Protein AF-A0A1J5K453-F1 (afdb_monomer_lite)

Radius of gyration: 30.66 Å; chains: 1; bounding box: 94×54×112 Å

Foldseek 3Di:
DDDDDDDDDVPVVVVVLVVLVVCLLVVLLVLAQPLLNVLLVVQQAEEEEEAPDPPDDLADDQPVPDPPDDQWDADSSYIYGYNNCSVVSSVDDVPFQADQAAQGTSSLVNSLRSQLNSLVSSQPDPPVCPGPLLPLLLCLLQCHPLADPDQDHLDPFCQQPSDPQLNVGSSSVRSSLSSCLRRPLCSCQQQVLVNVVCCVVSVDHPNVPDDHQFQQKFWAQDPVGIDIDGLPLLQQVFKWWKWWAAFPDLLSNQIFTKIKGQGHPDSPDDSLNSLQPQFRIKIWFWDFDDPDPDDPSVCQQVQVTFTDIHIYGPVRVCCVRQQQGLTKMAIWTFPADSQLSVQLSLSVLLSSQSVQDDDDGGGGHGLVSSLSSSCSSVVDPVSSHDDDRGSNSSVVVCVVVVRTDCVCCPPVVVCCVSVRMGGHPQVVLQVLVVVLCVQQVVADDDPGLVVLLPDQLVVVVVRLCQDLDPVNHDDDLSSLVSVLSSLVSSLVNLVVLLVVLLVPVVLQVVLDPVLVVLVSLLVRLVSCLRNVDDVDQRHRGRDRPVRHDPPSVVSNVVSVVSSVVSSVVSSVSSCVVPVVSVVSSVSSVVSSVSSVVSSVVRD

pLDDT: mean 82.73, std 16.22, range [30.47, 98.5]

Secondary structure (DSSP, 8-state):
--------STTHHHHHHHHHHHHHHHHHHHTS-HHHHHHHHHTT-EEEEE-S-TTS-SSPP-TTT--S---EEEETTEEEEETTHHHHHHH-GGGS-B-SSTTSBHHHHHHHHHHHHHHHHHH--SSGGGSGGG-HHHHHHTTB-SSSS---B-----TT-S-GGGGT-HHHHHHHHHHHHHH-TTHHHHSHHHHHHHHHHHT--TTTT----B--EEEEEETTEEEEEE--TTTEEEEEEEEEPP-SSTTTTT-EEEEEEEE-SSTT--HHHHHH-TTS-EEEEEEEP--SSS--HHHHHTT-SBEEEEEEEHHHHHIIIIIIS---EEEEE----HHHHHHHHHHHHHHHHHTTT-----BS-HHHHHHHHHHHHH--TTTTS-----HHHHHHHHHHTTSS-SGGGSSHHHHHHTTSEE--HHHHHHHHHHHHHHH-TTS---SSHHHHTTS-HHHHHHHHHHHH-TTT----HHHHHHHHHHHHHHHHHHHHHHHHHHT-HHHHHTT-HHHHHHHHHHHHHHHHHHH---SS--SSSSPBGGGS-S-HHHHHHHHHHHHHHHHHHHHHHHHHHTHHHHHHHHHHHHHHHHHHHHHHH--

Structure (mmCIF, N/CA/C/O backbone):
data_AF-A0A1J5K453-F1
#
_entry.id   AF-A0A1J5K453-F1
#
loop_
_atom_site.group_PDB
_atom_site.id
_atom_site.type_symbol
_atom_site.label_atom_id
_atom_site.label_alt_id
_atom_site.label_comp_id
_atom_site.label_asym_id
_atom_site.label_entity_id
_atom_site.label_seq_id
_atom_site.pdbx_PDB_ins_code
_atom_site.Cartn_x
_atom_site.Cartn_y
_atom_site.Cartn_z
_atom_site.occupancy
_atom_site.B_iso_or_equiv
_atom_site.auth_seq_id
_atom_site.auth_comp_id
_atom_site.auth_asym_id
_atom_site.auth_atom_id
_atom_site.pdbx_PDB_model_num
ATOM 1 N N . MET A 1 1 ? 61.084 14.174 -61.773 1.00 33.78 1 MET A N 1
ATOM 2 C CA . MET A 1 1 ? 60.311 15.015 -60.833 1.00 33.78 1 MET A CA 1
ATOM 3 C C . MET A 1 1 ? 58.943 14.358 -60.674 1.00 33.78 1 MET A C 1
ATOM 5 O O . MET A 1 1 ? 58.100 14.502 -61.547 1.00 33.78 1 MET A O 1
ATOM 9 N N . ASN A 1 2 ? 58.796 13.486 -59.670 1.00 30.47 2 ASN A N 1
ATOM 10 C CA . ASN A 1 2 ? 57.654 12.574 -59.535 1.00 30.47 2 ASN A CA 1
ATOM 11 C C . ASN A 1 2 ? 56.531 13.209 -58.710 1.00 30.47 2 ASN A C 1
ATOM 13 O O . ASN A 1 2 ? 56.716 13.519 -57.537 1.00 30.47 2 ASN A O 1
ATOM 17 N N . ILE A 1 3 ? 55.358 13.337 -59.328 1.00 37.22 3 ILE A N 1
ATOM 18 C CA . ILE A 1 3 ? 54.077 13.615 -58.677 1.00 37.22 3 ILE A CA 1
ATOM 19 C C . ILE A 1 3 ? 53.292 12.301 -58.653 1.00 37.22 3 ILE A C 1
ATOM 21 O O . ILE A 1 3 ? 53.058 11.738 -59.720 1.00 37.22 3 ILE A O 1
ATOM 25 N N . LYS A 1 4 ? 52.876 11.863 -57.454 1.00 35.84 4 LYS A N 1
ATOM 26 C CA . LYS A 1 4 ? 51.620 11.148 -57.108 1.00 35.84 4 LYS A CA 1
ATOM 27 C C . LYS A 1 4 ? 51.844 10.208 -55.919 1.00 35.84 4 LYS A C 1
ATOM 29 O O . LYS A 1 4 ? 52.458 9.168 -56.101 1.00 35.84 4 LYS A O 1
ATOM 34 N N . LEU A 1 5 ? 51.269 10.540 -54.757 1.00 30.89 5 LEU A N 1
ATOM 35 C CA . LEU A 1 5 ? 50.383 9.656 -53.975 1.00 30.89 5 LEU A CA 1
ATOM 36 C C . LEU A 1 5 ? 49.909 10.380 -52.697 1.00 30.89 5 LEU A C 1
ATOM 38 O O . LEU A 1 5 ? 50.551 10.315 -51.657 1.00 30.89 5 LEU A O 1
ATOM 42 N N . ILE A 1 6 ? 48.765 11.062 -52.756 1.00 40.41 6 ILE A N 1
ATOM 43 C CA . ILE A 1 6 ? 47.955 11.360 -51.564 1.00 40.41 6 ILE A CA 1
ATOM 44 C C . ILE A 1 6 ? 46.503 11.164 -51.982 1.00 40.41 6 ILE A C 1
ATOM 46 O O . ILE A 1 6 ? 45.903 12.074 -52.535 1.00 40.41 6 ILE A O 1
ATOM 50 N N . LEU A 1 7 ? 45.975 9.954 -51.796 1.00 41.00 7 LEU A N 1
ATOM 51 C CA . LEU A 1 7 ? 44.545 9.654 -51.663 1.00 41.00 7 LEU A CA 1
ATOM 52 C C . LEU A 1 7 ? 44.418 8.136 -51.462 1.00 41.00 7 LEU A C 1
ATOM 54 O O . LEU A 1 7 ? 44.432 7.432 -52.453 1.00 41.00 7 LEU A O 1
ATOM 58 N N . VAL A 1 8 ? 44.373 7.637 -50.218 1.00 38.47 8 VAL A N 1
ATOM 59 C CA . VAL A 1 8 ? 43.577 6.476 -49.731 1.00 38.47 8 VAL A CA 1
ATOM 60 C C . VAL A 1 8 ? 43.838 6.360 -48.216 1.00 38.47 8 VAL A C 1
ATOM 62 O O . VAL A 1 8 ? 44.648 5.557 -47.770 1.00 38.47 8 VAL A O 1
ATOM 65 N N . THR A 1 9 ? 43.157 7.160 -47.394 1.00 35.69 9 THR A N 1
ATOM 66 C CA . THR A 1 9 ? 43.069 6.886 -45.937 1.00 35.69 9 THR A CA 1
ATOM 67 C C . THR A 1 9 ? 41.747 7.330 -45.303 1.00 35.69 9 THR A C 1
ATOM 69 O O . THR A 1 9 ? 41.411 6.869 -44.218 1.00 35.69 9 THR A O 1
ATOM 72 N N . SER A 1 10 ? 40.913 8.119 -45.992 1.00 36.09 10 SER A N 1
ATOM 73 C CA . SER A 1 10 ? 39.623 8.597 -45.454 1.00 36.09 10 SER A CA 1
ATOM 74 C C . SER A 1 10 ? 38.393 7.733 -45.803 1.00 36.09 10 SER A C 1
ATOM 76 O O . SER A 1 10 ? 37.294 8.034 -45.342 1.00 36.09 10 SER A O 1
ATOM 78 N N . ILE A 1 11 ? 38.543 6.648 -46.578 1.00 36.41 11 ILE A N 1
ATOM 79 C CA . ILE A 1 11 ? 37.421 5.767 -46.988 1.00 36.41 11 ILE A CA 1
ATOM 80 C C . ILE A 1 11 ? 37.301 4.510 -46.094 1.00 36.41 11 ILE A C 1
ATOM 82 O O . ILE A 1 11 ? 36.219 3.946 -45.939 1.00 36.41 11 ILE A O 1
ATOM 86 N N . ILE A 1 12 ? 38.379 4.096 -45.420 1.00 38.19 12 ILE A N 1
ATOM 87 C CA . ILE A 1 12 ? 38.370 2.895 -44.560 1.00 38.19 12 ILE A CA 1
ATOM 88 C C . ILE A 1 12 ? 37.720 3.190 -43.193 1.00 38.19 12 ILE A C 1
ATOM 90 O O . ILE A 1 12 ? 36.965 2.373 -42.679 1.00 38.19 12 ILE A O 1
ATOM 94 N N . ALA A 1 13 ? 37.915 4.392 -42.638 1.00 43.03 13 ALA A N 1
ATOM 95 C CA . ALA A 1 13 ? 37.326 4.769 -41.347 1.00 43.03 13 ALA A CA 1
ATOM 96 C C . ALA A 1 13 ? 35.805 5.022 -41.410 1.00 43.03 13 ALA A C 1
ATOM 98 O O . ALA A 1 13 ? 35.088 4.785 -40.441 1.00 43.03 13 ALA A O 1
ATOM 99 N N . THR A 1 14 ? 35.286 5.493 -42.549 1.00 45.94 14 THR A N 1
ATOM 100 C CA . THR A 1 14 ? 33.845 5.743 -42.737 1.00 45.94 14 THR A CA 1
ATOM 101 C C . THR A 1 14 ? 33.060 4.452 -42.980 1.00 45.94 14 THR A C 1
ATOM 103 O O . THR A 1 14 ? 31.917 4.337 -42.537 1.00 45.94 14 THR A O 1
ATOM 106 N N . THR A 1 15 ? 33.680 3.458 -43.622 1.00 54.00 15 THR A N 1
ATOM 107 C CA . THR A 1 15 ? 33.089 2.129 -43.845 1.00 54.00 15 THR A CA 1
ATOM 108 C C . THR A 1 15 ? 33.090 1.272 -42.579 1.00 54.00 15 THR A C 1
ATOM 110 O O . THR A 1 15 ? 32.070 0.644 -42.291 1.00 54.00 15 THR A O 1
ATOM 113 N N . SER A 1 16 ? 34.160 1.308 -41.771 1.00 61.34 16 SER A N 1
ATOM 114 C CA . SER A 1 16 ? 34.195 0.618 -40.472 1.00 61.34 16 SER A CA 1
ATOM 115 C C . SER A 1 16 ? 33.163 1.190 -39.493 1.00 61.34 16 SER A C 1
ATOM 117 O O . SER A 1 16 ? 32.403 0.441 -38.888 1.00 61.34 16 SER A O 1
ATOM 119 N N . PHE A 1 17 ? 33.049 2.521 -39.421 1.00 61.91 17 PHE A N 1
ATOM 120 C CA . PHE A 1 17 ? 32.106 3.209 -38.536 1.00 61.91 17 PHE A CA 1
ATOM 121 C C . PHE A 1 17 ? 30.637 2.918 -38.875 1.00 61.91 17 PHE A C 1
ATOM 123 O O . PHE A 1 17 ? 29.829 2.635 -37.991 1.00 61.91 17 PHE A O 1
ATOM 130 N N . ALA A 1 18 ? 30.277 2.939 -40.164 1.00 70.88 18 ALA A N 1
ATOM 131 C CA . ALA A 1 18 ? 28.936 2.554 -40.602 1.00 70.88 18 ALA A CA 1
ATOM 132 C C . ALA A 1 18 ? 28.638 1.066 -40.316 1.00 70.88 18 ALA A C 1
ATOM 134 O O . ALA A 1 18 ? 27.500 0.722 -39.981 1.00 70.88 18 ALA A O 1
ATOM 135 N N . GLY A 1 19 ? 29.659 0.204 -40.400 1.00 82.81 19 GLY A N 1
ATOM 136 C CA . GLY A 1 19 ? 29.585 -1.210 -40.033 1.00 82.81 19 GLY A CA 1
ATOM 137 C C . GLY A 1 19 ? 29.253 -1.425 -38.554 1.00 82.81 19 GLY A C 1
ATOM 138 O O . GLY A 1 19 ? 28.306 -2.152 -38.248 1.00 82.81 19 GLY A O 1
ATOM 139 N N . ASP A 1 20 ? 29.948 -0.729 -37.650 1.00 85.94 20 ASP A N 1
ATOM 140 C CA . ASP A 1 20 ? 29.753 -0.849 -36.196 1.00 85.94 20 ASP A CA 1
ATOM 141 C C . ASP A 1 20 ? 28.328 -0.465 -35.764 1.00 85.94 20 ASP A C 1
ATOM 143 O O . ASP A 1 20 ? 27.690 -1.159 -34.965 1.00 85.94 20 ASP A O 1
ATOM 147 N N . LEU A 1 21 ? 27.782 0.621 -36.326 1.00 92.00 21 LEU A N 1
ATOM 148 C CA . LEU A 1 21 ? 26.417 1.076 -36.029 1.00 92.00 21 LEU A CA 1
ATOM 149 C C . LEU A 1 21 ? 25.352 0.099 -36.548 1.00 92.00 21 LEU A C 1
ATOM 151 O O . LEU A 1 21 ? 24.336 -0.130 -35.875 1.00 92.00 21 LEU A O 1
ATOM 155 N N . SER A 1 22 ? 25.572 -0.486 -37.732 1.00 91.69 22 SER A N 1
ATOM 156 C CA . SER A 1 22 ? 24.681 -1.508 -38.294 1.00 91.69 22 SER A CA 1
ATOM 157 C C . SER A 1 22 ? 24.707 -2.772 -37.440 1.00 91.69 22 SER A C 1
ATOM 159 O O . SER A 1 22 ? 23.654 -3.247 -37.012 1.00 91.69 22 SER A O 1
ATOM 161 N N . GLN A 1 23 ? 25.902 -3.255 -37.094 1.00 93.94 23 GLN A N 1
ATOM 162 C CA . GLN A 1 23 ? 26.083 -4.437 -36.255 1.00 93.94 23 GLN A CA 1
ATOM 163 C C . GLN A 1 23 ? 25.459 -4.245 -34.867 1.00 93.94 23 GLN A C 1
ATOM 165 O O . GLN A 1 23 ? 24.757 -5.130 -34.375 1.00 93.94 23 GLN A O 1
ATOM 170 N N . PHE A 1 24 ? 25.654 -3.080 -34.242 1.00 95.75 24 PHE A N 1
ATOM 171 C CA . PHE A 1 24 ? 25.003 -2.730 -32.979 1.00 95.75 24 PHE A CA 1
ATOM 172 C C . PHE A 1 24 ? 23.478 -2.789 -33.084 1.00 95.75 24 PHE A C 1
ATOM 174 O O . PHE A 1 24 ? 22.808 -3.348 -32.208 1.00 95.75 24 PHE A O 1
ATOM 181 N N . THR A 1 25 ? 22.928 -2.220 -34.159 1.00 96.25 25 THR A N 1
ATOM 182 C CA . THR A 1 25 ? 21.485 -2.182 -34.400 1.00 96.25 25 THR A CA 1
ATOM 183 C C . THR A 1 25 ? 20.924 -3.589 -34.576 1.00 96.25 25 THR A C 1
ATOM 185 O O . THR A 1 25 ? 19.947 -3.945 -33.917 1.00 96.25 25 THR A O 1
ATOM 188 N N . GLU A 1 26 ? 21.551 -4.407 -35.421 1.00 95.56 26 GLU A N 1
ATOM 189 C CA . GLU A 1 26 ? 21.147 -5.791 -35.675 1.00 95.56 26 GLU A CA 1
ATOM 190 C C . GLU A 1 26 ? 21.237 -6.644 -34.409 1.00 95.56 26 GLU A C 1
ATOM 192 O O . GLU A 1 26 ? 20.255 -7.287 -34.028 1.00 95.56 26 GLU A O 1
ATOM 197 N N . LYS A 1 27 ? 22.371 -6.577 -33.699 1.00 96.25 27 LYS A N 1
ATOM 198 C CA . LYS A 1 27 ? 22.580 -7.285 -32.431 1.00 96.25 27 LYS A CA 1
ATOM 199 C C . LYS A 1 27 ? 21.523 -6.895 -31.403 1.00 96.25 27 LYS A C 1
ATOM 201 O O . LYS A 1 27 ? 20.921 -7.770 -30.788 1.00 96.25 27 LYS A O 1
ATOM 206 N N . THR A 1 28 ? 21.246 -5.606 -31.236 1.00 97.31 28 THR A N 1
ATOM 207 C CA . THR A 1 28 ? 20.262 -5.137 -30.250 1.00 97.31 28 THR A CA 1
ATOM 208 C C . THR A 1 28 ? 18.837 -5.530 -30.636 1.00 97.31 28 THR A C 1
ATOM 210 O O . THR A 1 28 ? 18.089 -6.023 -29.796 1.00 97.31 28 THR A O 1
ATOM 213 N N . LEU A 1 29 ? 18.444 -5.375 -31.904 1.00 97.00 29 LEU A N 1
ATOM 214 C CA . LEU A 1 29 ? 17.108 -5.771 -32.363 1.00 97.00 29 LEU A CA 1
ATOM 215 C C . LEU A 1 29 ? 16.909 -7.294 -32.371 1.00 97.00 29 LEU A C 1
ATOM 217 O O . LEU A 1 29 ? 15.765 -7.740 -32.279 1.00 97.00 29 LEU A O 1
ATOM 221 N N . SER A 1 30 ? 17.983 -8.090 -32.419 1.00 96.62 30 SER A N 1
ATOM 222 C CA . SER A 1 30 ? 17.910 -9.551 -32.264 1.00 96.62 30 SER A CA 1
ATOM 223 C C . SER A 1 30 ? 17.427 -9.990 -30.875 1.00 96.62 30 SER A C 1
ATOM 225 O O . SER A 1 30 ? 16.886 -11.084 -30.738 1.00 96.62 30 SER A O 1
ATOM 227 N N . LEU A 1 31 ? 17.532 -9.114 -29.864 1.00 97.12 31 LEU A N 1
ATOM 228 C CA . LEU A 1 31 ? 16.998 -9.350 -28.518 1.00 97.12 31 LEU A CA 1
ATOM 229 C C . LEU A 1 31 ? 15.465 -9.242 -28.457 1.00 97.12 31 LEU A C 1
ATOM 231 O O . LEU A 1 31 ? 14.856 -9.614 -27.454 1.00 97.12 31 LEU A O 1
ATOM 235 N N . LEU A 1 32 ? 14.812 -8.713 -29.500 1.00 98.06 32 LEU A N 1
ATOM 236 C CA . LEU A 1 32 ? 13.361 -8.570 -29.510 1.00 98.06 32 LEU A CA 1
ATOM 237 C C . LEU A 1 32 ? 12.665 -9.940 -29.526 1.00 98.06 32 LEU A C 1
ATOM 239 O O . LEU A 1 32 ? 12.965 -10.781 -30.375 1.00 98.06 32 LEU A O 1
ATOM 243 N N . PRO A 1 33 ? 11.616 -10.131 -28.707 1.00 97.81 33 PRO A N 1
ATOM 244 C CA . PRO A 1 33 ? 10.747 -11.295 -28.815 1.00 97.81 33 PRO A CA 1
ATOM 245 C C . PRO A 1 33 ? 10.191 -11.462 -30.231 1.00 97.81 33 PRO A C 1
ATOM 247 O O . PRO A 1 33 ? 9.821 -10.476 -30.877 1.00 97.81 33 PRO A O 1
ATOM 250 N N . ALA A 1 34 ? 10.030 -12.707 -30.690 1.00 97.44 34 ALA A N 1
ATOM 251 C CA . ALA A 1 34 ? 9.587 -13.019 -32.054 1.00 97.44 34 ALA A CA 1
ATOM 252 C C . ALA A 1 34 ? 8.308 -12.261 -32.469 1.00 97.44 34 ALA A C 1
ATOM 254 O O . ALA A 1 34 ? 8.199 -11.757 -33.592 1.00 97.44 34 ALA A O 1
ATOM 255 N N . LYS A 1 35 ? 7.353 -12.107 -31.537 1.00 96.25 35 LYS A N 1
ATOM 256 C CA . LYS A 1 35 ? 6.115 -11.336 -31.740 1.00 96.25 35 LYS A CA 1
ATOM 257 C C . LYS A 1 35 ? 6.392 -9.861 -32.068 1.00 96.25 35 LYS A C 1
ATOM 259 O O . LYS A 1 35 ? 5.736 -9.306 -32.949 1.00 96.25 35 LYS A O 1
ATOM 264 N N . MET A 1 36 ? 7.357 -9.232 -31.396 1.00 97.31 36 MET A N 1
ATOM 265 C CA . MET A 1 36 ? 7.757 -7.841 -31.644 1.00 97.31 36 MET A CA 1
ATOM 266 C C . MET A 1 36 ? 8.610 -7.720 -32.902 1.00 97.31 36 MET A C 1
ATOM 268 O O . MET A 1 36 ? 8.306 -6.878 -33.748 1.00 97.31 36 MET A O 1
ATOM 272 N N . ALA A 1 37 ? 9.598 -8.602 -33.080 1.00 96.88 37 ALA A N 1
ATOM 273 C CA . ALA A 1 37 ? 10.464 -8.632 -34.258 1.00 96.88 37 ALA A CA 1
ATOM 274 C C . ALA A 1 37 ? 9.647 -8.723 -35.560 1.00 96.88 37 ALA A C 1
ATOM 276 O O . ALA A 1 37 ? 9.870 -7.956 -36.499 1.00 96.88 37 ALA A O 1
ATOM 277 N N . LYS A 1 38 ? 8.603 -9.567 -35.591 1.00 96.56 38 LYS A N 1
ATOM 278 C CA . LYS A 1 38 ? 7.665 -9.660 -36.724 1.00 96.56 38 LYS A CA 1
ATOM 279 C C . LYS A 1 38 ? 6.960 -8.331 -37.014 1.00 96.56 38 LYS A C 1
ATOM 281 O O . LYS A 1 38 ? 6.768 -7.981 -38.179 1.00 96.56 38 LYS A O 1
ATOM 286 N N . VAL A 1 39 ? 6.566 -7.580 -35.983 1.00 94.25 39 VAL A N 1
ATOM 287 C CA . VAL A 1 39 ? 5.910 -6.271 -36.147 1.00 94.25 39 VAL A CA 1
ATOM 288 C C . VAL A 1 39 ? 6.893 -5.219 -36.653 1.00 94.25 39 VAL A C 1
ATOM 290 O O . VAL A 1 39 ? 6.545 -4.494 -37.584 1.00 94.25 39 VAL A O 1
ATOM 293 N N . VAL A 1 40 ? 8.100 -5.162 -36.088 1.00 93.94 40 VAL A N 1
ATOM 294 C CA . VAL A 1 40 ? 9.179 -4.251 -36.505 1.00 93.94 40 VAL A CA 1
ATOM 295 C C . VAL A 1 40 ? 9.545 -4.497 -37.973 1.00 93.94 40 VAL A C 1
ATOM 297 O O . VAL A 1 40 ? 9.524 -3.559 -38.772 1.00 93.94 40 VAL A O 1
ATOM 300 N N . LYS A 1 41 ? 9.732 -5.765 -38.368 1.00 94.44 41 LYS A N 1
ATOM 301 C CA . LYS A 1 41 ? 9.989 -6.166 -39.762 1.00 94.44 41 LYS A CA 1
ATOM 302 C C . LYS A 1 41 ? 8.832 -5.799 -40.692 1.00 94.44 41 LYS A C 1
ATOM 304 O O . LYS A 1 41 ? 9.043 -5.147 -41.710 1.00 94.44 41 LYS A O 1
ATOM 309 N N . ARG A 1 42 ? 7.589 -6.151 -40.336 1.00 94.75 42 ARG A N 1
ATOM 310 C CA . ARG A 1 42 ? 6.397 -5.848 -41.157 1.00 94.75 42 ARG A CA 1
ATOM 311 C C . ARG A 1 42 ? 6.200 -4.347 -41.369 1.00 94.75 42 ARG A C 1
ATOM 313 O O . ARG A 1 42 ? 5.770 -3.932 -42.438 1.00 94.75 42 ARG A O 1
ATOM 320 N N . LYS A 1 43 ? 6.501 -3.534 -40.355 1.00 93.69 43 LYS A N 1
ATOM 321 C CA . LYS A 1 43 ? 6.415 -2.069 -40.427 1.00 93.69 43 LYS A CA 1
ATOM 322 C C . LYS A 1 43 ? 7.602 -1.421 -41.142 1.00 93.69 43 LYS A C 1
ATOM 324 O O . LYS A 1 43 ? 7.622 -0.196 -41.218 1.00 93.69 43 LYS A O 1
ATOM 329 N N . LYS A 1 44 ? 8.558 -2.218 -41.639 1.00 95.06 44 LYS A N 1
ATOM 330 C CA . LYS A 1 44 ? 9.792 -1.756 -42.288 1.00 95.06 44 LYS A CA 1
ATOM 331 C C . LYS A 1 44 ? 10.502 -0.698 -41.439 1.00 95.06 44 LYS A C 1
ATOM 333 O O . LYS A 1 44 ? 10.841 0.376 -41.929 1.00 95.06 44 LYS A O 1
ATOM 338 N N . VAL A 1 45 ? 10.635 -0.971 -40.137 1.00 95.31 45 VAL A N 1
ATOM 339 C CA . VAL A 1 45 ? 11.215 0.004 -39.212 1.00 95.31 45 VAL A CA 1
ATOM 340 C C . VAL A 1 45 ? 12.691 0.216 -39.537 1.00 95.31 45 VAL A C 1
ATOM 342 O O . VAL A 1 45 ? 13.457 -0.741 -39.526 1.00 95.31 45 VAL A O 1
ATOM 345 N N . SER A 1 46 ? 13.086 1.462 -39.796 1.00 96.38 46 SER A N 1
ATOM 346 C CA . SER A 1 46 ? 14.483 1.844 -40.037 1.00 96.38 46 SER A CA 1
ATOM 347 C C . SER A 1 46 ? 15.075 2.562 -38.826 1.00 96.38 46 SER A C 1
ATOM 349 O O . SER A 1 46 ? 14.383 3.389 -38.221 1.00 96.38 46 SER A O 1
ATOM 351 N N . VAL A 1 47 ? 16.354 2.333 -38.537 1.00 97.19 47 VAL A N 1
ATOM 352 C CA . VAL A 1 47 ? 17.109 3.031 -37.484 1.00 97.19 47 VAL A CA 1
ATOM 353 C C . VAL A 1 47 ? 18.048 4.051 -38.121 1.00 97.19 47 VAL A C 1
ATOM 355 O O . VAL A 1 47 ? 18.605 3.808 -39.187 1.00 97.19 47 VAL A O 1
ATOM 358 N N . ARG A 1 48 ? 18.189 5.222 -37.499 1.00 96.50 48 ARG A N 1
ATOM 359 C CA . ARG A 1 48 ? 19.146 6.257 -37.907 1.00 96.50 48 ARG A CA 1
ATOM 360 C C . ARG A 1 48 ? 19.632 7.048 -36.702 1.00 96.50 48 ARG A C 1
ATOM 362 O O . ARG A 1 48 ? 18.922 7.130 -35.700 1.00 96.50 48 ARG A O 1
ATOM 369 N N . PHE A 1 49 ? 20.753 7.730 -36.865 1.00 96.50 49 PHE A N 1
ATOM 370 C CA . PHE A 1 49 ? 21.336 8.599 -35.852 1.00 96.50 49 PHE A CA 1
ATOM 371 C C . PHE A 1 49 ? 21.243 10.056 -36.308 1.00 96.50 49 PHE A C 1
ATOM 373 O O . PHE A 1 49 ? 21.534 10.373 -37.463 1.00 96.50 49 PHE A O 1
ATOM 380 N N . LYS A 1 50 ? 20.709 10.935 -35.453 1.00 96.00 50 LYS A N 1
ATOM 381 C CA . LYS A 1 50 ? 20.602 12.382 -35.711 1.00 96.00 50 LYS A CA 1
ATOM 382 C C . LYS A 1 50 ? 20.694 13.152 -34.407 1.00 96.00 50 LYS A C 1
ATOM 384 O O . LYS A 1 50 ? 20.342 12.632 -33.360 1.00 96.00 50 LYS A O 1
ATOM 389 N N . ASP A 1 51 ? 21.096 14.415 -34.479 1.00 95.75 51 ASP A N 1
ATOM 390 C CA . ASP A 1 51 ? 21.017 15.298 -33.318 1.00 95.75 51 ASP A CA 1
ATOM 391 C C . ASP A 1 51 ? 19.552 15.543 -32.930 1.00 95.75 51 ASP A C 1
ATOM 393 O O . ASP A 1 51 ? 18.800 16.182 -33.676 1.00 95.75 51 ASP A O 1
ATOM 397 N N . LEU A 1 52 ? 19.136 15.004 -31.785 1.00 95.88 52 LEU A N 1
ATOM 398 C CA . LEU A 1 52 ? 17.801 15.212 -31.227 1.00 95.88 52 LEU A CA 1
ATOM 399 C C . LEU A 1 52 ? 17.776 16.396 -30.252 1.00 95.88 52 LEU A C 1
ATOM 401 O O . LEU A 1 52 ? 16.697 16.858 -29.879 1.00 95.88 52 LEU A O 1
ATOM 405 N N . ASN A 1 53 ? 18.948 16.924 -29.888 1.00 95.88 53 ASN A N 1
ATOM 406 C CA . ASN A 1 53 ? 19.154 17.804 -28.747 1.00 95.88 53 ASN A CA 1
ATOM 407 C C . ASN A 1 53 ? 20.031 19.003 -29.133 1.00 95.88 53 ASN A C 1
ATOM 409 O O . ASN A 1 53 ? 21.114 19.199 -28.588 1.00 95.88 53 ASN A O 1
ATOM 413 N N . LYS A 1 54 ? 19.538 19.849 -30.049 1.00 90.19 54 LYS A N 1
ATOM 414 C CA . LYS A 1 54 ? 20.278 21.019 -30.574 1.00 90.19 54 LYS A CA 1
ATOM 415 C C . LYS A 1 54 ? 20.766 22.015 -29.511 1.00 90.19 54 LYS A C 1
ATOM 417 O O . LYS A 1 54 ? 21.645 22.812 -29.798 1.00 90.19 54 LYS A O 1
ATOM 422 N N . LYS A 1 55 ? 20.146 22.022 -28.326 1.00 89.88 55 LYS A N 1
ATOM 423 C CA . LYS A 1 55 ? 20.478 22.927 -27.211 1.00 89.88 55 LYS A CA 1
ATOM 424 C C . LYS A 1 55 ? 21.524 22.353 -26.247 1.00 89.88 55 LYS A C 1
ATOM 426 O O . LYS A 1 55 ? 21.928 23.050 -25.327 1.00 89.88 55 LYS A O 1
ATOM 431 N N . PHE A 1 56 ? 21.913 21.092 -26.419 1.00 90.69 56 PHE A N 1
ATOM 432 C CA . PHE A 1 56 ? 22.894 20.420 -25.572 1.00 90.69 56 PHE A CA 1
ATOM 433 C C . PHE A 1 56 ? 24.257 20.380 -26.270 1.00 90.69 56 PHE A C 1
ATOM 435 O O . PHE A 1 56 ? 24.318 20.389 -27.502 1.00 90.69 56 PHE A O 1
ATOM 442 N N . GLY A 1 57 ? 25.336 20.315 -25.483 1.00 89.50 57 GLY A N 1
ATOM 443 C CA . GLY A 1 57 ? 26.715 20.217 -25.979 1.00 89.50 57 GLY A CA 1
ATOM 444 C C . GLY A 1 57 ? 26.976 18.965 -26.826 1.00 89.50 57 GLY A C 1
ATOM 445 O O . GLY A 1 57 ? 26.065 18.189 -27.107 1.00 89.50 57 GLY A O 1
ATOM 446 N N . ASN A 1 58 ? 28.220 18.756 -27.260 1.00 87.88 58 ASN A N 1
ATOM 447 C CA . ASN A 1 58 ? 28.562 17.649 -28.165 1.00 87.88 58 ASN A CA 1
ATOM 448 C C . ASN A 1 58 ? 28.634 16.274 -27.479 1.00 87.88 58 ASN A C 1
ATOM 450 O O . ASN A 1 58 ? 28.531 15.262 -28.168 1.00 87.88 58 ASN A O 1
ATOM 454 N N . ASP A 1 59 ? 28.728 16.233 -26.151 1.00 89.56 59 ASP A N 1
ATOM 455 C CA . ASP A 1 59 ? 28.835 14.995 -25.378 1.00 89.56 59 ASP A CA 1
ATOM 456 C C . ASP A 1 59 ? 27.486 14.520 -24.827 1.00 89.56 59 ASP A C 1
ATOM 458 O O . ASP A 1 59 ? 26.547 15.303 -24.644 1.00 89.56 59 ASP A O 1
ATOM 462 N N . LEU A 1 60 ? 27.377 13.210 -24.572 1.00 90.25 60 LEU A N 1
ATOM 463 C CA . LEU A 1 60 ? 26.237 12.665 -23.838 1.00 90.25 60 LEU A CA 1
ATOM 464 C C . LEU A 1 60 ? 26.282 13.185 -22.397 1.00 90.25 60 LEU A C 1
ATOM 466 O O . LEU A 1 60 ? 27.316 13.054 -21.740 1.00 90.25 60 LEU A O 1
ATOM 470 N N . PRO A 1 61 ? 25.180 13.756 -21.890 1.00 90.88 61 PRO A N 1
ATOM 471 C CA . PRO A 1 61 ? 25.162 14.275 -20.537 1.00 90.88 61 PRO A CA 1
ATOM 472 C C . PRO A 1 61 ? 24.909 13.146 -19.532 1.00 90.88 61 PRO A C 1
ATOM 474 O O . PRO A 1 61 ? 24.339 12.107 -19.892 1.00 90.88 61 PRO A O 1
ATOM 477 N N . ASN A 1 62 ? 25.259 13.380 -18.260 1.00 89.56 62 ASN A N 1
ATOM 478 C CA . ASN A 1 62 ? 24.993 12.433 -17.178 1.00 89.56 62 ASN A CA 1
ATOM 479 C C . ASN A 1 62 ? 23.488 12.089 -17.149 1.00 89.56 62 ASN A C 1
ATOM 481 O O . ASN A 1 62 ? 22.658 12.973 -16.883 1.00 89.56 62 ASN A O 1
ATOM 485 N N . PRO A 1 63 ? 23.113 10.824 -17.415 1.00 87.38 63 PRO A N 1
ATOM 486 C CA . PRO A 1 63 ? 21.722 10.430 -17.562 1.00 87.38 63 PRO A CA 1
ATOM 487 C C . PRO A 1 63 ? 20.936 10.437 -16.248 1.00 87.38 63 PRO A C 1
ATOM 489 O O . PRO A 1 63 ? 19.709 10.336 -16.317 1.00 87.38 63 PRO A O 1
ATOM 492 N N . CYS A 1 64 ? 21.609 10.529 -15.096 1.00 83.88 64 CYS A N 1
ATOM 493 C CA . CYS A 1 64 ? 20.987 10.571 -13.771 1.00 83.88 64 CYS A CA 1
ATOM 494 C C . CYS A 1 64 ? 20.627 11.992 -13.324 1.00 83.88 64 CYS A C 1
ATOM 496 O O . CYS A 1 64 ? 19.689 12.173 -12.555 1.00 83.88 64 CYS A O 1
ATOM 498 N N . GLU A 1 65 ? 21.340 12.998 -13.828 1.00 83.94 65 GLU A N 1
ATOM 499 C CA . GLU A 1 65 ? 21.182 14.398 -13.408 1.00 83.94 65 GLU A CA 1
ATOM 500 C C . GLU A 1 65 ? 20.422 15.228 -14.448 1.00 83.94 65 GLU A C 1
ATOM 502 O O . GLU A 1 65 ? 19.718 16.186 -14.122 1.00 83.94 65 GLU A O 1
ATOM 507 N N . THR A 1 66 ? 20.533 14.849 -15.721 1.00 85.81 66 THR A N 1
ATOM 508 C CA . THR A 1 66 ? 20.075 15.693 -16.824 1.00 85.81 66 THR A CA 1
ATOM 509 C C . THR A 1 66 ? 18.599 15.491 -17.129 1.00 85.81 66 THR A C 1
ATOM 511 O O . THR A 1 66 ? 18.157 14.403 -17.503 1.00 85.81 66 THR A O 1
ATOM 514 N N . LYS A 1 67 ? 17.829 16.581 -17.060 1.00 84.94 67 LYS A N 1
ATOM 515 C CA . LYS A 1 67 ? 16.417 16.614 -17.460 1.00 84.94 67 LYS A CA 1
ATOM 516 C C . LYS A 1 67 ? 16.262 17.112 -18.898 1.00 84.94 67 LYS A C 1
ATOM 518 O O . LYS A 1 67 ? 16.985 17.992 -19.352 1.00 84.94 67 LYS A O 1
ATOM 523 N N . GLY A 1 68 ? 15.276 16.569 -19.610 1.00 86.56 68 GLY A N 1
ATOM 524 C CA . GLY A 1 68 ? 14.870 17.055 -20.934 1.00 86.56 68 GLY A CA 1
ATOM 525 C C . GLY A 1 68 ? 15.728 16.595 -22.119 1.00 86.56 68 GLY A C 1
ATOM 526 O O . GLY A 1 68 ? 15.378 16.921 -23.252 1.00 86.56 68 GLY A O 1
ATOM 527 N N . PHE A 1 69 ? 16.794 15.820 -21.896 1.00 92.31 69 PHE A N 1
ATOM 528 C CA . PHE A 1 69 ? 17.569 15.211 -22.980 1.00 92.31 69 PHE A CA 1
ATOM 529 C C . PHE A 1 69 ? 16.806 14.033 -23.605 1.00 92.31 69 PHE A C 1
ATOM 531 O O . PHE A 1 69 ? 16.357 13.123 -22.906 1.00 92.31 69 PHE A O 1
ATOM 538 N N . VAL A 1 70 ? 16.666 14.035 -24.931 1.00 94.25 70 VAL A N 1
ATOM 539 C CA . VAL A 1 70 ? 15.934 13.011 -25.688 1.00 94.25 70 VAL A CA 1
ATOM 540 C C . VAL A 1 70 ? 16.915 12.042 -26.340 1.00 94.25 70 VAL A C 1
ATOM 542 O O . VAL A 1 70 ? 17.529 12.365 -27.351 1.00 94.25 70 VAL A O 1
ATOM 545 N N . TYR A 1 71 ? 17.042 10.836 -25.795 1.00 95.56 71 TYR A N 1
ATOM 546 C CA . TYR A 1 71 ? 17.963 9.819 -26.319 1.00 95.56 71 TYR A CA 1
ATOM 547 C C . TYR A 1 71 ? 17.463 9.150 -27.608 1.00 95.56 71 TYR A C 1
ATOM 549 O O . TYR A 1 71 ? 18.262 8.764 -28.463 1.00 95.56 71 TYR A O 1
ATOM 557 N N . GLY A 1 72 ? 16.145 9.021 -27.764 1.00 96.88 72 GLY A N 1
ATOM 558 C CA . GLY A 1 72 ? 15.523 8.321 -28.880 1.00 96.88 72 GLY A CA 1
ATOM 559 C C . GLY A 1 72 ? 14.141 8.861 -29.221 1.00 96.88 72 GLY A C 1
ATOM 560 O O . GLY A 1 72 ? 13.521 9.596 -28.450 1.00 96.88 72 GLY A O 1
ATOM 561 N N . LYS A 1 73 ? 13.681 8.547 -30.435 1.00 97.00 73 LYS A N 1
ATOM 562 C CA . LYS A 1 73 ? 12.311 8.815 -30.874 1.00 97.00 73 LYS A CA 1
ATOM 563 C C . LYS A 1 73 ? 11.869 7.892 -32.001 1.00 97.00 73 LYS A C 1
ATOM 565 O O . LYS A 1 73 ? 12.499 7.837 -33.060 1.00 97.00 73 LYS A O 1
ATOM 570 N N . TYR A 1 74 ? 10.690 7.307 -31.846 1.00 96.94 74 TYR A N 1
ATOM 571 C CA . TYR A 1 74 ? 9.959 6.611 -32.893 1.00 96.94 74 TYR A CA 1
ATOM 572 C C . TYR A 1 74 ? 8.902 7.517 -33.540 1.00 96.94 74 TYR A C 1
ATOM 574 O O . TYR A 1 74 ? 8.048 8.112 -32.876 1.00 96.94 74 TYR A O 1
ATOM 582 N N . ARG A 1 75 ? 8.912 7.603 -34.875 1.00 94.56 75 ARG A N 1
ATOM 583 C CA . ARG A 1 75 ? 7.860 8.269 -35.660 1.00 94.56 75 ARG A CA 1
ATOM 584 C C . ARG A 1 75 ? 7.744 7.638 -37.044 1.00 94.56 75 ARG A C 1
ATOM 586 O O . ARG A 1 75 ? 8.735 7.554 -37.758 1.00 94.56 75 ARG A O 1
ATOM 593 N N . LEU A 1 76 ? 6.526 7.257 -37.443 1.00 89.31 76 LEU A N 1
ATOM 594 C CA . LEU A 1 76 ? 6.192 6.802 -38.806 1.00 89.31 76 LEU A CA 1
ATOM 595 C C . LEU A 1 76 ? 7.161 5.737 -39.360 1.00 89.31 76 LEU A C 1
ATOM 597 O O . LEU A 1 76 ? 7.714 5.889 -40.444 1.00 89.31 76 LEU A O 1
ATOM 601 N N . GLY A 1 77 ? 7.409 4.675 -38.586 1.00 93.19 77 GLY A N 1
ATOM 602 C CA . GLY A 1 77 ? 8.309 3.594 -39.011 1.00 93.19 77 GLY A CA 1
ATOM 603 C C . GLY A 1 77 ? 9.800 3.932 -38.918 1.00 93.19 77 GLY A C 1
ATOM 604 O O . GLY A 1 77 ? 10.621 3.143 -39.357 1.00 93.19 77 GLY A O 1
ATOM 605 N N . LYS A 1 78 ? 10.186 5.069 -38.336 1.00 97.31 78 LYS A N 1
ATOM 606 C CA . LYS A 1 78 ? 11.595 5.440 -38.161 1.00 97.31 78 LYS A CA 1
ATOM 607 C C . LYS A 1 78 ? 11.922 5.554 -36.682 1.00 97.31 78 LYS A C 1
ATOM 609 O O . LYS A 1 78 ? 11.269 6.325 -35.980 1.00 97.31 78 LYS A O 1
ATOM 614 N N . ILE A 1 79 ? 12.933 4.817 -36.235 1.00 98.19 79 ILE A N 1
ATOM 615 C CA . ILE A 1 79 ? 13.601 5.025 -34.949 1.00 98.19 79 ILE A CA 1
ATOM 616 C C . ILE A 1 79 ? 14.777 5.963 -35.210 1.00 98.19 79 ILE A C 1
ATOM 618 O O . ILE A 1 79 ? 15.590 5.725 -36.100 1.00 98.19 79 ILE A O 1
ATOM 622 N N . THR A 1 80 ? 14.831 7.072 -34.484 1.00 98.31 80 THR A N 1
ATOM 623 C CA . THR A 1 80 ? 15.977 7.984 -34.489 1.00 98.31 80 THR A CA 1
ATOM 624 C C . THR A 1 80 ? 16.618 7.937 -33.112 1.00 98.31 80 THR A C 1
ATOM 626 O O . THR A 1 80 ? 15.925 8.220 -32.141 1.00 98.31 80 THR A O 1
ATOM 629 N N . LEU A 1 81 ? 17.894 7.574 -33.040 1.00 98.12 81 LEU A N 1
ATOM 630 C CA . LEU A 1 81 ? 18.719 7.681 -31.837 1.00 98.12 81 LEU A CA 1
ATOM 631 C C . LEU A 1 81 ? 19.534 8.977 -31.898 1.00 98.12 81 LEU A C 1
ATOM 633 O O . LEU A 1 81 ? 19.819 9.475 -32.994 1.00 98.12 81 LEU A O 1
ATOM 637 N N . ASP A 1 82 ? 19.884 9.538 -30.742 1.00 97.62 82 ASP A N 1
ATOM 638 C CA . ASP A 1 82 ? 20.748 10.717 -30.702 1.00 97.62 82 ASP A CA 1
ATOM 639 C C . ASP A 1 82 ? 22.143 10.384 -31.261 1.00 97.62 82 ASP A C 1
ATOM 641 O O . ASP A 1 82 ? 22.737 9.365 -30.905 1.00 97.62 82 ASP A O 1
ATOM 645 N N . LYS A 1 83 ? 22.669 11.244 -32.144 1.00 95.75 83 LYS A N 1
ATOM 646 C CA . LYS A 1 83 ? 23.966 11.038 -32.823 1.00 95.75 83 LYS A CA 1
ATOM 647 C C . LYS A 1 83 ? 25.137 10.836 -31.859 1.00 95.75 83 LYS A C 1
ATOM 649 O O . LYS A 1 83 ? 26.122 10.197 -32.205 1.00 95.75 83 LYS A O 1
ATOM 654 N N . ARG A 1 84 ? 25.045 11.352 -30.630 1.00 94.81 84 ARG A N 1
ATOM 655 C CA . ARG A 1 84 ? 26.130 11.252 -29.643 1.00 94.81 84 ARG A CA 1
ATOM 656 C C . ARG A 1 84 ? 26.352 9.814 -29.157 1.00 94.81 84 ARG A C 1
ATOM 658 O O . ARG A 1 84 ? 27.412 9.512 -28.619 1.00 94.81 84 ARG A O 1
ATOM 665 N N . PHE A 1 85 ? 25.400 8.905 -29.395 1.00 95.12 85 PHE A N 1
ATOM 666 C CA . PHE A 1 85 ? 25.614 7.475 -29.169 1.00 95.12 85 PHE A CA 1
ATOM 667 C C . PHE A 1 85 ? 26.598 6.839 -30.145 1.00 95.12 85 PHE A C 1
ATOM 669 O O . PHE A 1 85 ? 27.148 5.795 -29.812 1.00 95.12 85 PHE A O 1
ATOM 676 N N . GLU A 1 86 ? 26.849 7.433 -31.314 1.00 93.88 86 GLU A N 1
ATOM 677 C CA . GLU A 1 86 ? 27.717 6.812 -32.315 1.00 93.88 86 GLU A CA 1
ATOM 678 C C . GLU A 1 86 ? 29.129 6.569 -31.753 1.00 93.88 86 GLU A C 1
ATOM 680 O O . GLU A 1 86 ? 29.636 5.452 -31.805 1.00 93.88 86 GLU A O 1
ATOM 685 N N . ALA A 1 87 ? 29.705 7.571 -31.077 1.00 90.19 87 ALA A N 1
ATOM 686 C CA . ALA A 1 87 ? 31.016 7.456 -30.438 1.00 90.19 87 ALA A CA 1
ATOM 687 C C . ALA A 1 87 ? 31.057 6.393 -29.323 1.00 90.19 87 ALA A C 1
ATOM 689 O O . ALA A 1 87 ? 32.081 5.744 -29.117 1.00 90.19 87 ALA A O 1
ATOM 690 N N . VAL A 1 88 ? 29.954 6.209 -28.594 1.00 90.19 88 VAL A N 1
ATOM 691 C CA . VAL A 1 88 ? 29.829 5.190 -27.539 1.00 90.19 88 VAL A CA 1
ATOM 692 C C . VAL A 1 88 ? 29.737 3.792 -28.143 1.00 90.19 88 VAL A C 1
ATOM 694 O O . VAL A 1 88 ? 30.367 2.863 -27.645 1.00 90.19 88 VAL A O 1
ATOM 697 N N . ILE A 1 89 ? 28.966 3.641 -29.219 1.00 92.38 89 ILE A N 1
ATOM 698 C CA . ILE A 1 89 ? 28.748 2.360 -29.890 1.00 92.38 89 ILE A CA 1
ATOM 699 C C . ILE A 1 89 ? 30.052 1.854 -30.509 1.00 92.38 89 ILE A C 1
ATOM 701 O O . ILE A 1 89 ? 30.417 0.707 -30.261 1.00 92.38 89 ILE A O 1
ATOM 705 N N . THR A 1 90 ? 30.786 2.714 -31.220 1.00 88.88 90 THR A N 1
ATOM 706 C CA . THR A 1 90 ? 32.090 2.375 -31.817 1.00 88.88 90 THR A CA 1
ATOM 707 C C . THR A 1 90 ? 33.135 2.000 -30.761 1.00 88.88 90 THR A C 1
ATOM 709 O O . THR A 1 90 ? 33.970 1.132 -30.994 1.00 88.88 90 THR A O 1
ATOM 712 N N . LYS A 1 91 ? 33.089 2.607 -29.565 1.00 86.25 91 LYS A N 1
ATOM 713 C CA . LYS A 1 91 ? 33.997 2.253 -28.456 1.00 86.25 91 LYS A CA 1
ATOM 714 C C . LYS A 1 91 ? 33.698 0.881 -27.835 1.00 86.25 91 LYS A C 1
ATOM 716 O O . LYS A 1 91 ? 34.607 0.284 -27.256 1.00 86.25 91 LYS A O 1
ATOM 721 N N . GLY A 1 92 ? 32.463 0.388 -27.954 1.00 84.00 92 GLY A N 1
ATOM 722 C CA . GLY A 1 92 ? 32.009 -0.873 -27.365 1.00 84.00 92 GLY A CA 1
ATOM 723 C C . GLY A 1 92 ? 31.715 -0.794 -25.860 1.00 84.00 92 GLY A C 1
ATOM 724 O O . GLY A 1 92 ? 32.047 0.174 -25.184 1.00 84.00 92 GLY A O 1
ATOM 725 N N . GLU A 1 93 ? 31.071 -1.833 -25.320 1.00 80.50 93 GLU A N 1
ATOM 726 C CA . GLU A 1 93 ? 30.513 -1.844 -23.956 1.00 80.50 93 GLU A CA 1
ATOM 727 C C . GLU A 1 93 ? 31.563 -1.661 -22.845 1.00 80.50 93 GLU A C 1
ATOM 729 O O . GLU A 1 93 ? 31.362 -0.851 -21.940 1.00 80.50 93 GLU A O 1
ATOM 734 N N . SER A 1 94 ? 32.703 -2.354 -22.943 1.00 70.50 94 SER A N 1
ATOM 735 C CA . SER A 1 94 ? 33.745 -2.432 -21.903 1.00 70.50 94 SER A CA 1
ATOM 736 C C . SER A 1 94 ? 34.545 -1.144 -21.677 1.00 70.50 94 SER A C 1
ATOM 738 O O . SER A 1 94 ? 35.374 -1.094 -20.774 1.00 70.50 94 SER A O 1
ATOM 740 N N . LYS A 1 95 ? 34.320 -0.104 -22.488 1.00 67.88 95 LYS A N 1
ATOM 741 C CA . LYS A 1 95 ? 35.058 1.171 -22.448 1.00 67.88 95 LYS A CA 1
ATOM 742 C C . LYS A 1 95 ? 34.148 2.376 -22.196 1.00 67.88 95 LYS A C 1
ATOM 744 O O . LYS A 1 95 ? 34.494 3.500 -22.561 1.00 67.88 95 LYS A O 1
ATOM 749 N N . THR A 1 96 ? 32.961 2.151 -21.630 1.00 74.06 96 THR A N 1
ATOM 750 C CA . THR A 1 96 ? 31.956 3.204 -21.422 1.00 74.06 96 THR A CA 1
ATOM 751 C C . THR A 1 96 ? 31.753 3.519 -19.950 1.00 74.06 96 THR A C 1
ATOM 753 O O . THR A 1 96 ? 31.848 2.642 -19.100 1.00 74.06 96 THR A O 1
ATOM 756 N N . GLN A 1 97 ? 31.494 4.795 -19.662 1.00 79.88 97 GLN A N 1
ATOM 757 C CA . GLN A 1 97 ? 31.283 5.297 -18.308 1.00 79.88 97 GLN A CA 1
ATOM 758 C C . GLN A 1 97 ? 30.093 4.605 -17.631 1.00 79.88 97 GLN A C 1
ATOM 760 O O . GLN A 1 97 ? 29.053 4.394 -18.270 1.00 79.88 97 GLN A O 1
ATOM 765 N N . GLU A 1 98 ? 30.256 4.302 -16.341 1.00 80.88 98 GLU A N 1
ATOM 766 C CA . GLU A 1 98 ? 29.210 3.739 -15.492 1.00 80.88 98 GLU A CA 1
ATOM 767 C C . GLU A 1 98 ? 28.407 4.813 -14.734 1.00 80.88 98 GLU A C 1
ATOM 769 O O . GLU A 1 98 ? 28.909 5.895 -14.431 1.00 80.88 98 GLU A O 1
ATOM 774 N N . PHE A 1 99 ? 27.155 4.491 -14.404 1.00 80.94 99 PHE A N 1
ATOM 775 C CA . PHE A 1 99 ? 26.189 5.339 -13.712 1.00 80.94 99 PHE A CA 1
ATOM 776 C C . PHE A 1 99 ? 25.351 4.525 -12.712 1.00 80.94 99 PHE A C 1
ATOM 778 O O . PHE A 1 99 ? 25.035 3.360 -12.971 1.00 80.94 99 PHE A O 1
ATOM 785 N N . PRO A 1 100 ? 24.904 5.135 -11.600 1.00 72.81 100 PRO A N 1
ATOM 786 C CA . PRO A 1 100 ? 24.095 4.452 -10.588 1.00 72.81 100 PRO A CA 1
ATOM 787 C C . PRO A 1 100 ? 22.620 4.257 -10.989 1.00 72.81 100 PRO A C 1
ATOM 789 O O . PRO A 1 100 ? 21.900 3.519 -10.320 1.00 72.81 100 PRO A O 1
ATOM 792 N N . CYS A 1 101 ? 22.153 4.901 -12.064 1.00 76.12 101 CYS A N 1
ATOM 793 C CA . CYS A 1 101 ? 20.761 4.866 -12.520 1.00 76.12 101 CYS A CA 1
ATOM 794 C C . CYS A 1 101 ? 20.605 4.225 -13.916 1.00 76.12 101 CYS A C 1
ATOM 796 O O . CYS A 1 101 ? 21.584 3.912 -14.603 1.00 76.12 101 CYS A O 1
ATOM 798 N N . LYS A 1 102 ? 19.351 4.070 -14.370 1.00 82.06 102 LYS A N 1
ATOM 799 C CA . LYS A 1 102 ? 18.992 3.532 -15.692 1.00 82.06 102 LYS A CA 1
ATOM 800 C C . LYS A 1 102 ? 19.668 2.178 -15.962 1.00 82.06 102 LYS A C 1
ATOM 802 O O . LYS A 1 102 ? 19.500 1.239 -15.187 1.00 82.06 102 LYS A O 1
ATOM 807 N N . GLN A 1 103 ? 20.425 2.073 -17.055 1.00 84.06 103 GLN A N 1
ATOM 808 C CA . GLN A 1 103 ? 21.031 0.836 -17.560 1.00 84.06 103 GLN A CA 1
ATOM 809 C C . GLN A 1 103 ? 22.528 0.726 -17.244 1.00 84.06 103 GLN A C 1
ATOM 811 O O . GLN A 1 103 ? 23.240 -0.081 -17.840 1.00 84.06 103 GLN A O 1
ATOM 816 N N . LYS A 1 104 ? 23.004 1.535 -16.293 1.00 84.56 104 LYS A N 1
ATOM 817 C CA . LYS A 1 104 ? 24.371 1.571 -15.764 1.00 84.56 104 LYS A CA 1
ATOM 818 C C . LYS A 1 104 ? 25.464 2.038 -16.711 1.00 84.56 104 LYS A C 1
ATOM 820 O O . LYS A 1 104 ? 26.377 2.661 -16.217 1.00 84.56 104 LYS A O 1
ATOM 825 N N . THR A 1 105 ? 25.413 1.809 -18.021 1.00 90.38 105 THR A N 1
ATOM 826 C CA . THR A 1 105 ? 26.452 2.303 -18.948 1.00 90.38 105 THR A CA 1
ATOM 827 C C . THR A 1 105 ? 25.852 3.032 -20.137 1.00 90.38 105 THR A C 1
ATOM 829 O O . THR A 1 105 ? 24.702 2.781 -20.507 1.00 90.38 105 THR A O 1
ATOM 832 N N . TYR A 1 106 ? 26.620 3.915 -20.784 1.00 91.25 106 TYR A N 1
ATOM 833 C CA . TYR A 1 106 ? 26.149 4.563 -22.013 1.00 91.25 106 TYR A CA 1
ATOM 834 C C . TYR A 1 106 ? 25.859 3.560 -23.139 1.00 91.25 106 TYR A C 1
ATOM 836 O O . TYR A 1 106 ? 24.908 3.765 -23.893 1.00 91.25 106 TYR A O 1
ATOM 844 N N . TYR A 1 107 ? 26.627 2.468 -23.247 1.00 93.38 107 TYR A N 1
ATOM 845 C CA . TYR A 1 107 ? 26.370 1.435 -24.256 1.00 93.38 107 TYR A CA 1
ATOM 846 C C . TYR A 1 107 ? 25.024 0.746 -24.013 1.00 93.38 107 TYR A C 1
ATOM 848 O O . TYR A 1 107 ? 24.189 0.670 -24.916 1.00 93.38 107 TYR A O 1
ATOM 856 N N . LYS A 1 108 ? 24.758 0.316 -22.773 1.00 92.88 108 LYS A N 1
ATOM 857 C CA . LYS A 1 108 ? 23.468 -0.287 -22.415 1.00 92.88 108 LYS A CA 1
ATOM 858 C C . LYS A 1 108 ? 22.322 0.718 -22.492 1.00 92.88 108 LYS A C 1
ATOM 860 O O . LYS A 1 108 ? 21.218 0.343 -22.875 1.00 92.88 108 LYS A O 1
ATOM 865 N N . LEU A 1 109 ? 22.571 1.998 -22.206 1.00 93.62 109 LEU A N 1
ATOM 866 C CA . LEU A 1 109 ? 21.592 3.066 -22.417 1.00 93.62 109 LEU A CA 1
ATOM 867 C C . LEU A 1 109 ? 21.229 3.202 -23.902 1.00 93.62 109 LEU A C 1
ATOM 869 O O . LEU A 1 109 ? 20.049 3.350 -24.218 1.00 93.62 109 LEU A O 1
ATOM 873 N N . ALA A 1 110 ? 22.196 3.098 -24.818 1.00 95.75 110 ALA A N 1
ATOM 874 C CA . ALA A 1 110 ? 21.923 3.076 -26.255 1.00 95.75 110 ALA A CA 1
ATOM 875 C C . ALA A 1 110 ? 21.076 1.851 -26.645 1.00 95.75 110 ALA A C 1
ATOM 877 O O . ALA A 1 110 ? 20.103 1.988 -27.393 1.00 95.75 110 ALA A O 1
ATOM 878 N N . GLN A 1 111 ? 21.401 0.665 -26.107 1.00 97.00 111 GLN A N 1
ATOM 879 C CA . GLN A 1 111 ? 20.638 -0.563 -26.371 1.00 97.00 111 GLN A CA 1
ATOM 880 C C . GLN A 1 111 ? 19.197 -0.434 -25.883 1.00 97.00 111 GLN A C 1
ATOM 882 O O . GLN A 1 111 ? 18.253 -0.691 -26.632 1.00 97.00 111 GLN A O 1
ATOM 887 N N . ALA A 1 112 ? 19.025 0.017 -24.644 1.00 96.81 112 ALA A N 1
ATOM 888 C CA . ALA A 1 112 ? 17.723 0.243 -24.049 1.00 96.81 112 ALA A CA 1
ATOM 889 C C . ALA A 1 112 ? 16.930 1.304 -24.804 1.00 96.81 112 ALA A C 1
ATOM 891 O O . ALA A 1 112 ? 15.769 1.071 -25.101 1.00 96.81 112 ALA A O 1
ATOM 892 N N . THR A 1 113 ? 17.559 2.401 -25.234 1.00 97.62 113 THR A N 1
ATOM 893 C CA . THR A 1 113 ? 16.895 3.422 -26.058 1.00 97.62 113 THR A CA 1
ATOM 894 C C . THR A 1 113 ? 16.377 2.821 -27.371 1.00 97.62 113 THR A C 1
ATOM 896 O O . THR A 1 113 ? 15.242 3.071 -27.773 1.00 97.62 113 THR A O 1
ATOM 899 N N . LEU A 1 114 ? 17.162 1.976 -28.046 1.00 98.50 114 LEU A N 1
ATOM 900 C CA . LEU A 1 114 ? 16.709 1.303 -29.266 1.00 98.50 114 LEU A CA 1
ATOM 901 C C . LEU A 1 114 ? 15.542 0.335 -28.996 1.00 98.50 114 LEU A C 1
ATOM 903 O O . LEU A 1 114 ? 14.554 0.338 -29.737 1.00 98.50 114 LEU A O 1
ATOM 907 N N . LEU A 1 115 ? 15.618 -0.458 -27.924 1.00 98.50 115 LEU A N 1
ATOM 908 C CA . LEU A 1 115 ? 14.549 -1.375 -27.509 1.00 98.50 115 LEU A CA 1
ATOM 909 C C . LEU A 1 115 ? 13.276 -0.629 -27.077 1.00 98.50 115 LEU A C 1
ATOM 911 O O . LEU A 1 115 ? 12.172 -1.044 -27.437 1.00 98.50 115 LEU A O 1
ATOM 915 N N . HIS A 1 116 ? 13.423 0.501 -26.387 1.00 98.31 116 HIS A N 1
ATOM 916 C CA . HIS A 1 116 ? 12.355 1.414 -25.995 1.00 98.31 116 HIS A CA 1
ATOM 917 C C . HIS A 1 116 ? 11.583 1.894 -27.223 1.00 98.31 116 HIS A C 1
ATOM 919 O O . HIS A 1 116 ? 10.367 1.714 -27.322 1.00 98.31 116 HIS A O 1
ATOM 925 N N . GLU A 1 117 ? 12.283 2.430 -28.222 1.00 98.38 117 GLU A N 1
ATOM 926 C CA . GLU A 1 117 ? 11.646 2.924 -29.442 1.00 98.38 117 GLU A CA 1
ATOM 927 C C . GLU A 1 117 ? 11.062 1.795 -30.306 1.00 98.38 117 GLU A C 1
ATOM 929 O O . GLU A 1 117 ? 10.007 1.959 -30.933 1.00 98.38 117 GLU A O 1
ATOM 934 N N . ALA A 1 118 ? 11.679 0.609 -30.300 1.00 98.12 118 ALA A N 1
ATOM 935 C CA . ALA A 1 118 ? 11.103 -0.585 -30.916 1.00 98.12 118 ALA A CA 1
ATOM 936 C C . ALA A 1 118 ? 9.807 -1.027 -30.210 1.00 98.12 118 ALA A C 1
ATOM 938 O O . ALA A 1 118 ? 8.864 -1.481 -30.869 1.00 98.12 118 ALA A O 1
ATOM 939 N N . SER A 1 119 ? 9.710 -0.838 -28.892 1.00 97.69 119 SER A N 1
ATOM 940 C CA . SER A 1 119 ? 8.486 -1.094 -28.133 1.00 97.69 119 SER A CA 1
ATOM 941 C C . SER A 1 119 ? 7.363 -0.119 -28.507 1.00 97.69 119 SER A C 1
ATOM 943 O O . SER A 1 119 ? 6.234 -0.564 -28.722 1.00 97.69 119 SER A O 1
ATOM 945 N N . HIS A 1 120 ? 7.664 1.167 -28.746 1.00 97.50 120 HIS A N 1
ATOM 946 C CA . HIS A 1 120 ? 6.694 2.122 -29.306 1.00 97.50 120 HIS A CA 1
ATOM 947 C C . HIS A 1 120 ? 6.236 1.699 -30.699 1.00 97.50 120 HIS A C 1
ATOM 949 O O . HIS A 1 120 ? 5.050 1.791 -31.028 1.00 97.50 120 HIS A O 1
ATOM 955 N N . ALA A 1 121 ? 7.151 1.185 -31.526 1.00 96.19 121 ALA A N 1
ATOM 956 C CA . ALA A 1 121 ? 6.798 0.640 -32.830 1.00 96.19 121 ALA A CA 1
ATOM 957 C C . ALA A 1 121 ? 5.860 -0.570 -32.712 1.00 96.19 121 ALA A C 1
ATOM 959 O O . ALA A 1 121 ? 4.906 -0.673 -33.487 1.00 96.19 121 ALA A O 1
ATOM 960 N N . PHE A 1 122 ? 6.078 -1.464 -31.750 1.00 96.25 122 PHE A N 1
ATOM 961 C CA . PHE A 1 122 ? 5.186 -2.591 -31.470 1.00 96.25 122 PHE A CA 1
ATOM 962 C C . PHE A 1 122 ? 3.814 -2.135 -30.949 1.00 96.25 122 PHE A C 1
ATOM 964 O O . PHE A 1 122 ? 2.775 -2.583 -31.450 1.00 96.25 122 PHE A O 1
ATOM 971 N N . ASP A 1 123 ? 3.808 -1.208 -29.994 1.00 95.56 123 ASP A N 1
ATOM 972 C CA . ASP A 1 123 ? 2.608 -0.715 -29.324 1.00 95.56 123 ASP A CA 1
ATOM 973 C C . ASP A 1 123 ? 1.756 0.196 -30.220 1.00 95.56 123 ASP A C 1
ATOM 975 O O . ASP A 1 123 ? 0.547 0.303 -30.034 1.00 95.56 123 ASP A O 1
ATOM 979 N N . ASN A 1 124 ? 2.337 0.805 -31.259 1.00 93.50 124 ASN A N 1
ATOM 980 C CA . ASN A 1 124 ? 1.618 1.649 -32.211 1.00 93.50 124 ASN A CA 1
ATOM 981 C C . ASN A 1 124 ? 0.626 0.845 -33.084 1.00 93.50 124 ASN A C 1
ATOM 983 O O . ASN A 1 124 ? 0.922 0.466 -34.218 1.00 93.50 124 ASN A O 1
ATOM 987 N N . LYS A 1 125 ? -0.568 0.560 -32.567 1.00 89.25 125 LYS A N 1
ATOM 988 C CA . LYS A 1 125 ? -1.652 -0.132 -33.285 1.00 89.25 125 LYS A CA 1
ATOM 989 C C . LYS A 1 125 ? -2.726 0.862 -33.743 1.00 89.25 125 LYS A C 1
ATOM 991 O O . LYS A 1 125 ? -2.949 1.869 -33.066 1.00 89.25 125 LYS A O 1
ATOM 996 N N . PHE A 1 126 ? -3.391 0.539 -34.862 1.00 86.25 126 PHE A N 1
ATOM 997 C CA . PHE A 1 126 ? -4.493 1.328 -35.438 1.00 86.25 126 PHE A CA 1
ATOM 998 C C . PHE A 1 126 ? -5.627 1.526 -34.424 1.00 86.25 126 PHE A C 1
ATOM 1000 O O . PHE A 1 126 ? -5.972 2.650 -34.083 1.00 86.25 126 PHE A O 1
ATOM 1007 N N . LEU A 1 127 ? -6.134 0.427 -33.852 1.00 85.31 127 LEU A N 1
ATOM 1008 C CA . LEU A 1 127 ? -7.086 0.487 -32.744 1.00 85.31 127 LEU A CA 1
ATOM 1009 C C . LEU A 1 127 ? -6.344 0.726 -31.426 1.00 85.31 127 LEU A C 1
ATOM 1011 O O . LEU A 1 127 ? -5.615 -0.152 -30.954 1.00 85.31 127 LEU A O 1
ATOM 1015 N N . TRP A 1 128 ? -6.570 1.890 -30.812 1.00 81.12 128 TRP A N 1
ATOM 1016 C CA . TRP A 1 128 ? -5.905 2.294 -29.568 1.00 81.12 128 TRP A CA 1
ATOM 1017 C C . TRP A 1 128 ? -6.169 1.317 -28.402 1.00 81.12 128 TRP A C 1
ATOM 1019 O O . TRP A 1 128 ? -5.258 1.022 -27.632 1.00 81.12 128 TRP A O 1
ATOM 1029 N N . LEU A 1 129 ? -7.371 0.733 -28.323 1.00 82.94 129 LEU A N 1
ATOM 1030 C CA . LEU A 1 129 ? -7.748 -0.273 -27.315 1.00 82.94 129 LEU A CA 1
ATOM 1031 C C . LEU A 1 129 ? -6.947 -1.578 -27.414 1.00 82.94 129 LEU A C 1
ATOM 1033 O O . LEU A 1 129 ? -6.895 -2.338 -26.455 1.00 82.94 129 LEU A O 1
ATOM 1037 N N . LYS A 1 130 ? -6.347 -1.870 -28.576 1.00 88.38 130 LYS A N 1
ATOM 1038 C CA . LYS A 1 130 ? -5.539 -3.083 -28.775 1.00 88.38 130 LYS A CA 1
ATOM 1039 C C . LYS A 1 130 ? -4.077 -2.885 -28.370 1.00 88.38 130 LYS A C 1
ATOM 1041 O O . LYS A 1 130 ? -3.309 -3.847 -28.440 1.00 88.38 130 LYS A O 1
ATOM 1046 N N . ARG A 1 131 ? -3.663 -1.659 -28.031 1.00 92.56 131 ARG A N 1
ATOM 1047 C CA . ARG A 1 131 ? -2.295 -1.346 -27.592 1.00 92.56 131 ARG A CA 1
ATOM 1048 C C . ARG A 1 131 ? -2.010 -2.022 -26.258 1.00 92.56 131 ARG A C 1
ATOM 1050 O O . ARG A 1 131 ? -2.869 -2.038 -25.383 1.00 92.56 131 ARG A O 1
ATOM 1057 N N . SER A 1 132 ? -0.812 -2.567 -26.118 1.00 93.75 132 SER A N 1
ATOM 1058 C CA . SER A 1 132 ? -0.368 -3.237 -24.897 1.00 93.75 132 SER A CA 1
ATOM 1059 C C . SER A 1 132 ? -0.216 -2.233 -23.748 1.00 93.75 132 SER A C 1
ATOM 1061 O O . SER A 1 132 ? -0.497 -2.580 -22.607 1.00 93.75 132 SER A O 1
ATOM 1063 N N . SER A 1 133 ? 0.093 -0.964 -24.043 1.00 92.62 133 SER A N 1
ATOM 1064 C CA . SER A 1 133 ? 0.055 0.134 -23.060 1.00 92.62 133 SER A CA 1
ATOM 1065 C C . SER A 1 133 ? -1.349 0.465 -22.528 1.00 92.62 133 SER A C 1
ATOM 1067 O O . SER A 1 133 ? -1.482 1.079 -21.471 1.00 92.62 133 SER A O 1
ATOM 1069 N N . ASN A 1 134 ? -2.407 0.051 -23.235 1.00 90.19 134 ASN A N 1
ATOM 1070 C CA . ASN A 1 134 ? -3.799 0.216 -22.807 1.00 90.19 134 ASN A CA 1
ATOM 1071 C C . ASN A 1 134 ? -4.410 -1.075 -22.252 1.00 90.19 134 ASN A C 1
ATOM 1073 O O . ASN A 1 134 ? -5.591 -1.074 -21.886 1.00 90.19 134 ASN A O 1
ATOM 1077 N N . ASP A 1 135 ? -3.627 -2.156 -22.166 1.00 89.31 135 ASP A N 1
ATOM 1078 C CA . ASP A 1 135 ? -4.062 -3.360 -21.475 1.00 89.31 135 ASP A CA 1
ATOM 1079 C C . ASP A 1 135 ? -4.394 -3.029 -20.016 1.00 89.31 135 ASP A C 1
ATOM 1081 O O . ASP A 1 135 ? -3.722 -2.237 -19.349 1.00 89.31 135 ASP A O 1
ATOM 1085 N N . LYS A 1 136 ? -5.484 -3.610 -19.519 1.00 85.50 136 LYS A N 1
ATOM 1086 C CA . LYS A 1 136 ? -6.020 -3.243 -18.210 1.00 85.50 136 LYS A CA 1
ATOM 1087 C C . LYS A 1 136 ? -5.124 -3.693 -17.060 1.00 85.50 136 LYS A C 1
ATOM 1089 O O . LYS A 1 136 ? -5.047 -2.979 -16.064 1.00 85.50 136 LYS A O 1
ATOM 1094 N N . SER A 1 137 ? -4.400 -4.804 -17.218 1.00 85.81 137 SER A N 1
ATOM 1095 C CA . SER A 1 137 ? -3.410 -5.238 -16.230 1.00 85.81 137 SER A CA 1
ATOM 1096 C C . SER A 1 137 ? -2.219 -4.281 -16.191 1.00 85.81 137 SER A C 1
ATOM 1098 O O . SER A 1 137 ? -1.834 -3.868 -15.103 1.00 85.81 137 SER A O 1
ATOM 1100 N N . ILE A 1 138 ? -1.724 -3.815 -17.347 1.00 89.38 138 ILE A N 1
ATOM 1101 C CA . ILE A 1 138 ? -0.662 -2.792 -17.418 1.00 89.38 138 ILE A CA 1
ATOM 1102 C C . ILE A 1 138 ? -1.091 -1.492 -16.744 1.00 89.38 138 ILE A C 1
ATOM 1104 O O . ILE A 1 138 ? -0.336 -0.920 -15.956 1.00 89.38 138 ILE A O 1
ATOM 1108 N N . ARG A 1 139 ? -2.319 -1.045 -17.021 1.00 86.31 139 ARG A N 1
ATOM 1109 C CA . ARG A 1 139 ? -2.889 0.148 -16.389 1.00 86.31 139 ARG A CA 1
ATOM 1110 C C . ARG A 1 139 ? -2.955 -0.018 -14.872 1.00 86.31 139 ARG A C 1
ATOM 1112 O O . ARG A 1 139 ? -2.476 0.860 -14.164 1.00 86.31 139 ARG A O 1
ATOM 1119 N N . ALA A 1 140 ? -3.448 -1.159 -14.390 1.00 83.31 140 ALA A N 1
ATOM 1120 C CA . ALA A 1 140 ? -3.515 -1.452 -12.962 1.00 83.31 140 ALA A CA 1
ATOM 1121 C C . ALA A 1 140 ? -2.122 -1.529 -12.310 1.00 83.31 140 ALA A C 1
ATOM 1123 O O . ALA A 1 140 ? -1.904 -0.908 -11.276 1.00 83.31 140 ALA A O 1
ATOM 1124 N N . PHE A 1 141 ? -1.147 -2.203 -12.932 1.00 86.50 141 PHE A N 1
ATOM 1125 C CA . PHE A 1 141 ? 0.221 -2.281 -12.405 1.00 86.50 141 PHE A CA 1
ATOM 1126 C C . PHE A 1 141 ? 0.902 -0.914 -12.310 1.00 86.50 141 PHE A C 1
ATOM 1128 O O . PHE A 1 141 ? 1.728 -0.716 -11.422 1.00 86.50 141 PHE A O 1
ATOM 1135 N N . GLY A 1 142 ? 0.621 -0.001 -13.239 1.00 83.31 142 GLY A N 1
ATOM 1136 C CA . GLY A 1 142 ? 1.211 1.337 -13.261 1.00 83.31 142 GLY A CA 1
ATOM 1137 C C . GLY A 1 142 ? 0.385 2.411 -12.557 1.00 83.31 142 GLY A C 1
ATOM 1138 O O . GLY A 1 142 ? 0.716 3.583 -12.718 1.00 83.31 142 GLY A O 1
ATOM 1139 N N . PHE A 1 143 ? -0.684 2.040 -11.838 1.00 78.75 143 PHE A N 1
ATOM 1140 C CA . PHE A 1 143 ? -1.628 2.976 -11.207 1.00 78.75 143 PHE A CA 1
ATOM 1141 C C . PHE A 1 143 ? -2.218 4.007 -12.175 1.00 78.75 143 PHE A C 1
ATOM 1143 O O . PHE A 1 143 ? -2.516 5.145 -11.816 1.00 78.75 143 PHE A O 1
ATOM 1150 N N . TRP A 1 144 ? -2.391 3.621 -13.431 1.00 80.75 144 TRP A N 1
ATOM 1151 C CA . TRP A 1 144 ? -3.084 4.439 -14.410 1.00 80.75 144 TRP A CA 1
ATOM 1152 C C . TRP A 1 144 ? -4.589 4.323 -14.199 1.00 80.75 144 TRP A C 1
ATOM 1154 O O . TRP A 1 144 ? -5.078 3.298 -13.725 1.00 80.75 144 TRP A O 1
ATOM 1164 N N . ASP A 1 145 ? -5.332 5.345 -14.615 1.00 73.88 145 ASP A N 1
ATOM 1165 C CA . ASP A 1 145 ? -6.779 5.231 -14.807 1.00 73.88 145 ASP A CA 1
ATOM 1166 C C . ASP A 1 145 ? -7.099 3.932 -15.550 1.00 73.88 145 ASP A C 1
ATOM 1168 O O . ASP A 1 145 ? -6.566 3.718 -16.641 1.00 73.88 145 ASP A O 1
ATOM 1172 N N . VAL A 1 146 ? -7.903 3.056 -14.932 1.00 67.94 146 VAL A N 1
ATOM 1173 C CA . VAL A 1 146 ? -8.322 1.731 -15.433 1.00 67.94 146 VAL A CA 1
ATOM 1174 C C . VAL A 1 146 ? -9.668 1.780 -16.170 1.00 67.94 146 VAL A C 1
ATOM 1176 O O . VAL A 1 146 ? -9.972 0.873 -16.954 1.00 67.94 146 VAL A O 1
ATOM 1179 N N . GLU A 1 147 ? -10.398 2.891 -16.049 1.00 61.91 147 GLU A N 1
ATOM 1180 C CA . GLU A 1 147 ? -11.746 3.103 -16.589 1.00 61.91 147 GLU A CA 1
ATOM 1181 C C . GLU A 1 147 ? -11.738 4.032 -17.814 1.00 61.91 147 GLU A C 1
ATOM 1183 O O . GLU A 1 147 ? -12.382 3.736 -18.819 1.00 61.91 147 GLU A O 1
ATOM 1188 N N . GLY A 1 148 ? -10.916 5.085 -17.825 1.00 61.19 148 GLY A N 1
ATOM 1189 C CA . GLY A 1 148 ? -10.950 6.121 -18.863 1.00 61.19 148 GLY A CA 1
ATOM 1190 C C . GLY A 1 148 ? -9.912 6.026 -19.993 1.00 61.19 148 GLY A C 1
ATOM 1191 O O . GLY A 1 148 ? -8.873 5.368 -19.925 1.00 61.19 148 GLY A O 1
ATOM 1192 N N . ILE A 1 149 ? -10.161 6.778 -21.073 1.00 62.03 149 ILE A N 1
ATOM 1193 C CA . ILE A 1 149 ? -9.154 7.076 -22.117 1.00 62.03 149 ILE A CA 1
ATOM 1194 C C . ILE A 1 149 ? -8.086 8.042 -21.573 1.00 62.03 149 ILE A C 1
ATOM 1196 O O . ILE A 1 149 ? -7.015 8.192 -22.167 1.00 62.03 149 ILE A O 1
ATOM 1200 N N . LYS A 1 150 ? -8.338 8.663 -20.414 1.00 67.75 150 LYS A N 1
ATOM 1201 C CA . LYS A 1 150 ? -7.432 9.606 -19.766 1.00 67.75 150 LYS A CA 1
ATOM 1202 C C . LYS A 1 150 ? -6.113 8.901 -19.445 1.00 67.75 150 LYS A C 1
ATOM 1204 O O . LYS A 1 150 ? -6.063 7.823 -18.868 1.00 67.75 150 LYS A O 1
ATOM 1209 N N . ASN A 1 151 ? -5.012 9.509 -19.865 1.00 77.56 151 ASN A N 1
ATOM 1210 C CA . ASN A 1 151 ? -3.661 9.010 -19.617 1.00 77.56 151 ASN A CA 1
ATOM 1211 C C . ASN A 1 151 ? -3.134 9.550 -18.276 1.00 77.56 151 ASN A C 1
ATOM 1213 O O . ASN A 1 151 ? -2.026 10.076 -18.222 1.00 77.56 151 ASN A O 1
ATOM 1217 N N . LYS A 1 152 ? -3.973 9.508 -17.233 1.00 77.62 152 LYS A N 1
ATOM 1218 C CA . LYS A 1 152 ? -3.658 10.043 -15.906 1.00 77.62 152 LYS A CA 1
ATOM 1219 C C . LYS A 1 152 ? -3.012 8.944 -15.066 1.00 77.62 152 LYS A C 1
ATOM 1221 O O . LYS A 1 152 ? -3.598 7.868 -14.928 1.00 77.62 152 LYS A O 1
ATOM 1226 N N . ASN A 1 153 ? -1.812 9.215 -14.557 1.00 74.62 153 ASN A N 1
ATOM 1227 C CA . ASN A 1 153 ? -1.177 8.388 -13.538 1.00 74.62 153 ASN A CA 1
ATOM 1228 C C . ASN A 1 153 ? -1.655 8.853 -12.160 1.00 74.62 153 ASN A C 1
ATOM 1230 O O . ASN A 1 153 ? -1.761 10.060 -11.932 1.00 74.62 153 ASN A O 1
ATOM 1234 N N . PHE A 1 154 ? -1.959 7.915 -11.271 1.00 66.75 154 PHE A N 1
ATOM 1235 C CA . PHE A 1 154 ? -2.311 8.208 -9.884 1.00 66.75 154 PHE A CA 1
ATOM 1236 C C . PHE A 1 154 ? -1.159 7.967 -8.907 1.00 66.75 154 PHE A C 1
ATOM 1238 O O . PHE A 1 154 ? -1.217 8.472 -7.793 1.00 66.75 154 PHE A O 1
ATOM 1245 N N . ASN A 1 155 ? -0.110 7.257 -9.329 1.00 63.75 155 ASN A N 1
ATOM 1246 C CA . ASN A 1 155 ? 1.153 7.145 -8.619 1.00 63.75 155 ASN A CA 1
ATOM 1247 C C . ASN A 1 155 ? 1.986 8.425 -8.758 1.00 63.75 155 ASN A C 1
ATOM 1249 O O . ASN A 1 155 ? 2.419 8.804 -9.847 1.00 63.75 155 ASN A O 1
ATOM 1253 N N . THR A 1 156 ? 2.224 9.076 -7.626 1.00 53.97 156 THR A N 1
ATOM 1254 C CA . THR A 1 156 ? 3.042 10.287 -7.498 1.00 53.97 156 THR A CA 1
ATOM 1255 C C . THR A 1 156 ? 4.456 9.995 -6.982 1.00 53.97 156 THR A C 1
ATOM 1257 O O . THR A 1 156 ? 5.278 10.910 -6.934 1.00 53.97 156 THR A O 1
ATOM 1260 N N . TYR A 1 157 ? 4.788 8.726 -6.694 1.00 55.81 157 TYR A N 1
ATOM 1261 C CA . TYR A 1 157 ? 6.086 8.295 -6.166 1.00 55.81 157 TYR A CA 1
ATOM 1262 C C . TYR A 1 157 ? 6.828 7.334 -7.080 1.00 55.81 157 TYR A C 1
ATOM 1264 O O . TYR A 1 157 ? 6.311 6.342 -7.588 1.00 55.81 157 TYR A O 1
ATOM 1272 N N . HIS A 1 158 ? 8.107 7.632 -7.253 1.00 65.88 158 HIS A N 1
ATOM 1273 C CA . HIS A 1 158 ? 8.999 6.937 -8.171 1.00 65.88 158 HIS A CA 1
ATOM 1274 C C . HIS A 1 158 ? 10.371 6.681 -7.531 1.00 65.88 158 HIS A C 1
ATOM 1276 O O . HIS A 1 158 ? 11.345 6.501 -8.254 1.00 65.88 158 HIS A O 1
ATOM 1282 N N . LYS A 1 159 ? 10.473 6.681 -6.191 1.00 68.19 159 LYS A N 1
ATOM 1283 C CA . LYS A 1 159 ? 11.768 6.554 -5.497 1.00 68.19 159 LYS A CA 1
ATOM 1284 C C . LYS A 1 159 ? 12.505 5.262 -5.850 1.00 68.19 159 LYS A C 1
ATOM 1286 O O . LYS A 1 159 ? 13.683 5.315 -6.171 1.00 68.19 159 LYS A O 1
ATOM 1291 N N . ARG A 1 160 ? 11.775 4.144 -5.940 1.00 80.31 160 ARG A N 1
ATOM 1292 C CA . ARG A 1 160 ? 12.282 2.856 -6.454 1.00 80.31 160 ARG A CA 1
ATOM 1293 C C . ARG A 1 160 ? 11.851 2.582 -7.890 1.00 80.31 160 ARG A C 1
ATOM 1295 O O . ARG A 1 160 ? 11.561 1.440 -8.252 1.00 80.31 160 ARG A O 1
ATOM 1302 N N . SER A 1 161 ? 11.751 3.630 -8.702 1.00 84.31 161 SER A N 1
ATOM 1303 C CA . SER A 1 161 ? 11.576 3.494 -10.145 1.00 84.31 161 SER A CA 1
ATOM 1304 C C . SER A 1 161 ? 12.935 3.281 -10.812 1.00 84.31 161 SER A C 1
ATOM 1306 O O . SER A 1 161 ? 13.881 3.992 -10.479 1.00 84.31 161 SER A O 1
ATOM 1308 N N . PRO A 1 162 ? 13.052 2.344 -11.768 1.00 84.31 162 PRO A N 1
ATOM 1309 C CA . PRO A 1 162 ? 14.268 2.212 -12.564 1.00 84.31 162 PRO A CA 1
ATOM 1310 C C . PRO A 1 162 ? 14.549 3.453 -13.435 1.00 84.31 162 PRO A C 1
ATOM 1312 O O . PRO A 1 162 ? 15.704 3.819 -13.652 1.00 84.31 162 PRO A O 1
ATOM 1315 N N . ASP A 1 163 ? 13.484 4.099 -13.918 1.00 86.56 163 ASP A N 1
ATOM 1316 C CA . ASP A 1 163 ? 13.507 5.369 -14.640 1.00 86.56 163 ASP A CA 1
ATOM 1317 C C . ASP A 1 163 ? 12.143 6.056 -14.466 1.00 86.56 163 ASP A C 1
ATOM 1319 O O . ASP A 1 163 ? 11.110 5.538 -14.903 1.00 86.56 163 ASP A O 1
ATOM 1323 N N . GLN A 1 164 ? 12.143 7.248 -13.860 1.00 84.62 164 GLN A N 1
ATOM 1324 C CA . GLN A 1 164 ? 10.932 8.029 -13.577 1.00 84.62 164 GLN A CA 1
ATOM 1325 C C . GLN A 1 164 ? 10.096 8.315 -14.833 1.00 84.62 164 GLN A C 1
ATOM 1327 O O . GLN A 1 164 ? 8.888 8.560 -14.736 1.00 84.62 164 GLN A O 1
ATOM 1332 N N . TYR A 1 165 ? 10.717 8.266 -16.018 1.00 87.94 165 TYR A N 1
ATOM 1333 C CA . TYR A 1 165 ? 10.043 8.452 -17.295 1.00 87.94 165 TYR A CA 1
ATOM 1334 C C . TYR A 1 165 ? 8.871 7.482 -17.500 1.00 87.94 165 TYR A C 1
ATOM 1336 O O . TYR A 1 165 ? 7.885 7.846 -18.153 1.00 87.94 165 TYR A O 1
ATOM 1344 N N . GLU A 1 166 ? 8.912 6.299 -16.874 1.00 89.81 166 GLU A N 1
ATOM 1345 C CA . GLU A 1 166 ? 7.844 5.300 -16.936 1.00 89.81 166 GLU A CA 1
ATOM 1346 C C . GLU A 1 166 ? 6.479 5.845 -16.483 1.00 89.81 166 GLU A C 1
ATOM 1348 O O . GLU A 1 166 ? 5.441 5.421 -16.987 1.00 89.81 166 GLU A O 1
ATOM 1353 N N . TYR A 1 167 ? 6.456 6.823 -15.573 1.00 87.50 167 TYR A N 1
ATOM 1354 C CA . TYR A 1 167 ? 5.221 7.382 -15.017 1.00 87.50 167 TYR A CA 1
ATOM 1355 C C . TYR A 1 167 ? 4.697 8.600 -15.783 1.00 87.50 167 TYR A C 1
ATOM 1357 O O . TYR A 1 167 ? 3.655 9.153 -15.435 1.00 87.50 167 TYR A O 1
ATOM 1365 N N . THR A 1 168 ? 5.357 9.006 -16.873 1.00 88.25 168 THR A N 1
ATOM 1366 C CA . THR A 1 168 ? 4.925 10.172 -17.660 1.00 88.25 168 THR A CA 1
ATOM 1367 C C . THR A 1 168 ? 3.738 9.859 -18.571 1.00 88.25 168 THR A C 1
ATOM 1369 O O . THR A 1 168 ? 2.819 10.672 -18.705 1.00 88.25 168 THR A O 1
ATOM 1372 N N . LYS A 1 169 ? 3.716 8.680 -19.213 1.00 90.81 169 LYS A N 1
ATOM 1373 C CA . LYS A 1 169 ? 2.589 8.195 -20.034 1.00 90.81 169 LYS A CA 1
ATOM 1374 C C . LYS A 1 169 ? 2.504 6.670 -19.987 1.00 90.81 169 LYS A C 1
ATOM 1376 O O . LYS A 1 169 ? 3.530 6.007 -19.934 1.00 90.81 169 LYS A O 1
ATOM 1381 N N . ARG A 1 170 ? 1.304 6.103 -20.180 1.00 92.12 170 ARG A N 1
ATOM 1382 C CA . ARG A 1 170 ? 1.090 4.640 -20.277 1.00 92.12 170 ARG A CA 1
ATOM 1383 C C . ARG A 1 170 ? 2.029 3.935 -21.258 1.00 92.12 170 ARG A C 1
ATOM 1385 O O . ARG A 1 170 ? 2.488 2.829 -20.994 1.00 92.12 170 ARG A O 1
ATOM 1392 N N . LYS A 1 171 ? 2.306 4.567 -22.403 1.00 94.31 171 LYS A N 1
ATOM 1393 C CA . LYS A 1 171 ? 3.233 4.016 -23.400 1.00 94.31 171 LYS A CA 1
ATOM 1394 C C . LYS A 1 171 ? 4.684 4.007 -22.916 1.00 94.31 171 LYS A C 1
ATOM 1396 O O . LYS A 1 171 ? 5.384 3.053 -23.218 1.00 94.31 171 LYS A O 1
ATOM 1401 N N . GLU A 1 172 ? 5.095 5.004 -22.129 1.00 95.12 172 GLU A N 1
ATOM 1402 C CA . GLU A 1 172 ? 6.425 5.006 -21.507 1.00 95.12 172 GLU A CA 1
ATOM 1403 C C . GLU A 1 172 ? 6.498 3.971 -20.389 1.00 95.12 172 GLU A C 1
ATOM 1405 O O . GLU A 1 172 ? 7.492 3.266 -20.293 1.00 95.12 172 GLU A O 1
ATOM 1410 N N . PHE A 1 173 ? 5.420 3.789 -19.615 1.00 94.50 173 PHE A N 1
ATOM 1411 C CA . PHE A 1 173 ? 5.351 2.722 -18.616 1.00 94.50 173 PHE A CA 1
ATOM 1412 C C . PHE A 1 173 ? 5.606 1.350 -19.243 1.00 94.50 173 PHE A C 1
ATOM 1414 O O . PHE A 1 173 ? 6.408 0.575 -18.729 1.00 94.50 173 PHE A O 1
ATOM 1421 N N . PHE A 1 174 ? 4.961 1.066 -20.380 1.00 96.81 174 PHE A N 1
ATOM 1422 C CA . PHE A 1 174 ? 5.194 -0.169 -21.125 1.00 96.81 174 PHE A CA 1
ATOM 1423 C C . PHE A 1 174 ? 6.614 -0.244 -21.710 1.00 96.81 174 PHE A C 1
ATOM 1425 O O . PHE A 1 174 ? 7.220 -1.313 -21.678 1.00 96.81 174 PHE A O 1
ATOM 1432 N N . ALA A 1 175 ? 7.135 0.857 -22.254 1.00 97.56 175 ALA A N 1
ATOM 1433 C CA . ALA A 1 175 ? 8.428 0.884 -22.931 1.00 97.56 175 ALA A CA 1
ATOM 1434 C C . ALA A 1 175 ? 9.608 0.741 -21.961 1.00 97.56 175 ALA A C 1
ATOM 1436 O O . ALA A 1 175 ? 10.417 -0.164 -22.137 1.00 97.56 175 ALA A O 1
ATOM 1437 N N . VAL A 1 176 ? 9.643 1.543 -20.892 1.00 95.88 176 VAL A N 1
ATOM 1438 C CA . VAL A 1 176 ? 10.689 1.477 -19.858 1.00 95.88 176 VAL A CA 1
ATOM 1439 C C . VAL A 1 176 ? 10.734 0.084 -19.247 1.00 95.88 176 VAL A C 1
ATOM 1441 O O . VAL A 1 176 ? 11.768 -0.568 -19.246 1.00 95.88 176 VAL A O 1
ATOM 1444 N N . ASN A 1 177 ? 9.596 -0.445 -18.798 1.00 96.62 177 ASN A N 1
ATOM 1445 C CA . ASN A 1 177 ? 9.559 -1.783 -18.208 1.00 96.62 177 ASN A CA 1
ATOM 1446 C C . ASN A 1 177 ? 9.953 -2.897 -19.190 1.00 96.62 177 ASN A C 1
ATOM 1448 O O . ASN A 1 177 ? 10.505 -3.913 -18.767 1.00 96.62 177 ASN A O 1
ATOM 1452 N N . PHE A 1 178 ? 9.701 -2.712 -20.488 1.00 98.19 178 PHE A N 1
ATOM 1453 C CA . PHE A 1 178 ? 10.150 -3.648 -21.513 1.00 98.19 178 PHE A CA 1
ATOM 1454 C C . PHE A 1 178 ? 11.680 -3.668 -21.651 1.00 98.19 178 PHE A C 1
ATOM 1456 O O . PHE A 1 178 ? 12.245 -4.745 -21.829 1.00 98.19 178 PHE A O 1
ATOM 1463 N N . GLU A 1 179 ? 12.357 -2.522 -21.524 1.00 97.12 179 GLU A N 1
ATOM 1464 C CA . GLU A 1 179 ? 13.826 -2.467 -21.533 1.00 97.12 179 GLU A CA 1
ATOM 1465 C C . GLU A 1 179 ? 14.413 -3.374 -20.452 1.00 97.12 179 GLU A C 1
ATOM 1467 O O . GLU A 1 179 ? 15.245 -4.229 -20.744 1.00 97.12 179 GLU A O 1
ATOM 1472 N N . TYR A 1 180 ? 13.929 -3.236 -19.215 1.00 96.06 180 TYR A N 1
ATOM 1473 C CA . TYR A 1 180 ? 14.398 -4.041 -18.087 1.00 96.06 180 TYR A CA 1
ATOM 1474 C C . TYR A 1 180 ? 13.997 -5.507 -18.223 1.00 96.06 180 TYR A C 1
ATOM 1476 O O . TYR A 1 180 ? 14.799 -6.382 -17.919 1.00 96.06 180 TYR A O 1
ATOM 1484 N N . PHE A 1 181 ? 12.806 -5.801 -18.750 1.00 97.50 181 PHE A N 1
ATOM 1485 C CA . PHE A 1 181 ? 12.413 -7.177 -19.049 1.00 97.50 181 PHE A CA 1
ATOM 1486 C C . PHE A 1 181 ? 13.414 -7.888 -19.972 1.00 97.50 181 PHE A C 1
ATOM 1488 O O . PHE A 1 181 ? 13.677 -9.069 -19.766 1.00 97.50 181 PHE A O 1
ATOM 1495 N N . ILE A 1 182 ? 13.976 -7.188 -20.962 1.00 97.38 182 ILE A N 1
ATOM 1496 C CA . ILE A 1 182 ? 14.925 -7.765 -21.926 1.00 97.38 182 ILE A CA 1
ATOM 1497 C C . ILE A 1 182 ? 16.379 -7.708 -21.448 1.00 97.38 182 ILE A C 1
ATOM 1499 O O . ILE A 1 182 ? 17.141 -8.622 -21.755 1.00 97.38 182 ILE A O 1
ATOM 1503 N N . LEU A 1 183 ? 16.779 -6.653 -20.734 1.00 95.62 183 LEU A N 1
ATOM 1504 C CA . LEU A 1 183 ? 18.189 -6.378 -20.43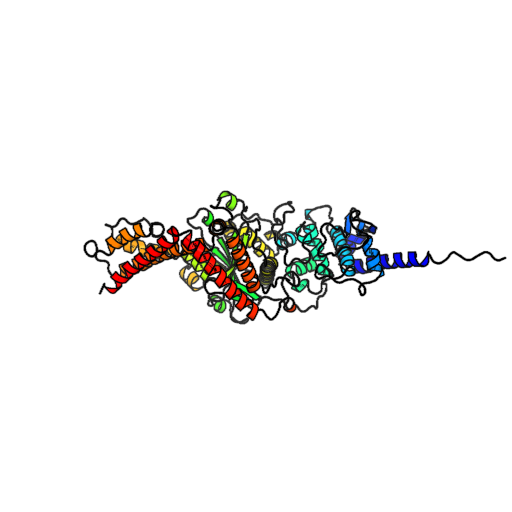4 1.00 95.62 183 LEU A CA 1
ATOM 1505 C C . LEU A 1 183 ? 18.612 -6.693 -18.996 1.00 95.62 183 LEU A C 1
ATOM 1507 O O . LEU A 1 183 ? 19.807 -6.856 -18.755 1.00 95.62 183 LEU A O 1
ATOM 1511 N N . ASP A 1 184 ? 17.677 -6.774 -18.048 1.00 94.19 184 ASP A N 1
ATOM 1512 C CA . ASP A 1 184 ? 17.984 -6.964 -16.630 1.00 94.19 184 ASP A CA 1
ATOM 1513 C C . ASP A 1 184 ? 17.626 -8.390 -16.161 1.00 94.19 184 ASP A C 1
ATOM 1515 O O . ASP A 1 184 ? 16.439 -8.721 -16.034 1.00 94.19 184 ASP A O 1
ATOM 1519 N N . PRO A 1 185 ? 18.628 -9.234 -15.834 1.00 93.56 185 PRO A N 1
ATOM 1520 C CA . PRO A 1 185 ? 18.407 -10.566 -15.269 1.00 93.56 185 PRO A CA 1
ATOM 1521 C C . PRO A 1 185 ? 17.528 -10.573 -14.011 1.00 93.56 185 PRO A C 1
ATOM 1523 O O . PRO A 1 185 ? 16.818 -11.545 -13.745 1.00 93.56 185 PRO A O 1
ATOM 1526 N N . GLU A 1 186 ? 17.530 -9.483 -13.245 1.00 93.50 186 GLU A N 1
ATOM 1527 C CA . GLU A 1 186 ? 16.839 -9.377 -11.961 1.00 93.50 186 GLU A CA 1
ATOM 1528 C C . GLU A 1 186 ? 15.412 -8.833 -12.073 1.00 93.50 186 GLU A C 1
ATOM 1530 O O . GLU A 1 186 ? 14.684 -8.807 -11.073 1.00 93.50 186 GLU A O 1
ATOM 1535 N N . TYR A 1 187 ? 14.961 -8.437 -13.270 1.00 95.12 187 TYR A N 1
ATOM 1536 C CA . TYR A 1 187 ? 13.644 -7.816 -13.458 1.00 95.12 187 TYR A CA 1
ATOM 1537 C C . TYR A 1 187 ? 12.498 -8.705 -12.954 1.00 95.12 187 TYR A C 1
ATOM 1539 O O . TYR A 1 187 ? 11.541 -8.218 -12.345 1.00 95.12 187 TYR A O 1
ATOM 1547 N N . GLN A 1 188 ? 12.614 -10.027 -13.124 1.00 95.25 188 GLN A N 1
ATOM 1548 C CA . GLN A 1 188 ? 11.613 -10.975 -12.627 1.00 95.25 188 GLN A CA 1
ATOM 1549 C C . GLN A 1 188 ? 11.495 -11.003 -11.099 1.00 95.25 188 GLN A C 1
ATOM 1551 O O . GLN A 1 188 ? 10.420 -11.289 -10.576 1.00 95.25 188 GLN A O 1
ATOM 1556 N N . CYS A 1 189 ? 12.576 -10.688 -10.388 1.00 94.56 189 CYS A N 1
ATOM 1557 C CA . CYS A 1 189 ? 12.605 -10.645 -8.933 1.00 94.56 189 CYS A CA 1
ATOM 1558 C C . CYS A 1 189 ? 12.103 -9.285 -8.422 1.00 94.56 189 CYS A C 1
ATOM 1560 O O . CYS A 1 189 ? 11.331 -9.226 -7.465 1.00 94.56 189 CYS A O 1
ATOM 1562 N N . ARG A 1 190 ? 12.477 -8.200 -9.113 1.00 93.31 190 ARG A N 1
ATOM 1563 C CA . ARG A 1 190 ? 12.141 -6.813 -8.748 1.00 93.31 190 ARG A CA 1
ATOM 1564 C C . ARG A 1 190 ? 10.694 -6.439 -9.074 1.00 93.31 190 ARG A C 1
ATOM 1566 O O . ARG A 1 190 ? 10.052 -5.717 -8.311 1.00 93.31 190 ARG A O 1
ATOM 1573 N N . ARG A 1 191 ? 10.158 -6.924 -10.203 1.00 94.19 191 ARG A N 1
ATOM 1574 C CA . ARG A 1 191 ? 8.795 -6.641 -10.698 1.00 94.19 191 ARG A CA 1
ATOM 1575 C C . ARG A 1 191 ? 8.104 -7.908 -11.243 1.00 94.19 191 ARG A C 1
ATOM 1577 O O . ARG A 1 191 ? 7.699 -7.954 -12.407 1.00 94.19 191 ARG A O 1
ATOM 1584 N N . PRO A 1 192 ? 7.867 -8.930 -10.399 1.00 94.88 192 PRO A N 1
ATOM 1585 C CA . PRO A 1 192 ? 7.398 -10.256 -10.824 1.00 94.88 192 PRO A CA 1
ATOM 1586 C C . PRO A 1 192 ? 6.056 -10.256 -11.567 1.00 94.88 192 PRO A C 1
ATOM 1588 O O . PRO A 1 192 ? 5.853 -11.045 -12.490 1.00 94.88 192 PRO A O 1
ATOM 1591 N N . ASN A 1 193 ? 5.115 -9.382 -11.194 1.00 94.81 193 ASN A N 1
ATOM 1592 C CA . ASN A 1 193 ? 3.819 -9.311 -11.879 1.00 94.81 193 ASN A CA 1
ATOM 1593 C C . ASN A 1 193 ? 3.951 -8.744 -13.301 1.00 94.81 193 ASN A C 1
ATOM 1595 O O . ASN A 1 193 ? 3.323 -9.266 -14.220 1.00 94.81 193 ASN A O 1
ATOM 1599 N N . LEU A 1 194 ? 4.808 -7.735 -13.495 1.00 95.38 194 LEU A N 1
ATOM 1600 C CA . LEU A 1 194 ? 5.087 -7.176 -14.818 1.00 95.38 194 LEU A CA 1
ATOM 1601 C C . LEU A 1 194 ? 5.893 -8.155 -15.675 1.00 95.38 194 LEU A C 1
ATOM 1603 O O . LEU A 1 194 ? 5.528 -8.373 -16.826 1.00 95.38 194 LEU A O 1
ATOM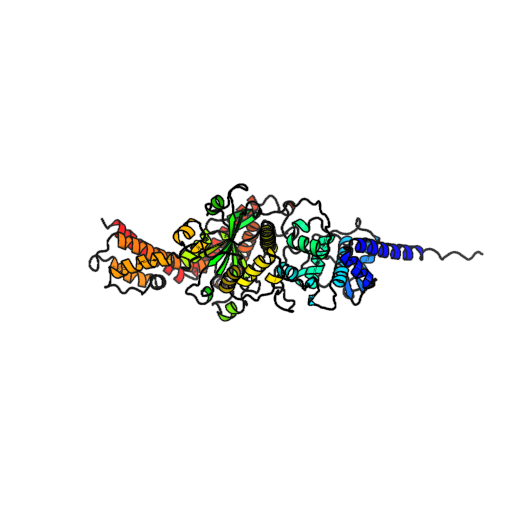 1607 N N . TYR A 1 195 ? 6.908 -8.822 -15.114 1.00 96.62 195 TYR A N 1
ATOM 1608 C CA . TYR A 1 195 ? 7.641 -9.879 -15.823 1.00 96.62 195 TYR A CA 1
ATOM 1609 C C . TYR A 1 195 ? 6.696 -10.962 -16.358 1.00 96.62 195 TYR A C 1
ATOM 1611 O O . TYR A 1 195 ? 6.750 -11.306 -17.537 1.00 96.62 195 TYR A O 1
ATOM 1619 N N . ASN A 1 196 ? 5.772 -11.454 -15.524 1.00 95.38 196 ASN A N 1
ATOM 1620 C CA . ASN A 1 196 ? 4.780 -12.443 -15.951 1.00 95.38 196 ASN A CA 1
ATOM 1621 C C . ASN A 1 196 ? 3.837 -11.905 -17.036 1.00 95.38 196 ASN A C 1
ATOM 1623 O O . ASN A 1 196 ? 3.460 -12.651 -17.939 1.00 95.38 196 ASN A O 1
ATOM 1627 N N . TYR A 1 197 ? 3.476 -10.621 -16.979 1.00 95.62 197 TYR A N 1
ATOM 1628 C CA . TYR A 1 197 ? 2.707 -9.988 -18.044 1.00 95.62 197 TYR A CA 1
ATOM 1629 C C . TYR A 1 197 ? 3.473 -9.984 -19.372 1.00 95.62 197 TYR A C 1
ATOM 1631 O O . TYR A 1 197 ? 2.946 -10.497 -20.356 1.00 95.62 197 TYR A O 1
ATOM 1639 N N . TYR A 1 198 ? 4.712 -9.479 -19.412 1.00 97.50 198 TYR A N 1
ATOM 1640 C CA . TYR A 1 198 ? 5.512 -9.467 -20.645 1.00 97.50 198 TYR A CA 1
ATOM 1641 C C . TYR A 1 198 ? 5.777 -10.874 -21.162 1.00 97.50 198 TYR A C 1
ATOM 1643 O O . TYR A 1 198 ? 5.660 -11.110 -22.364 1.00 97.50 198 TYR A O 1
ATOM 1651 N N . LYS A 1 199 ? 6.051 -11.822 -20.259 1.00 96.62 199 LYS A N 1
ATOM 1652 C CA . LYS A 1 199 ? 6.230 -13.229 -20.606 1.00 96.62 199 LYS A CA 1
ATOM 1653 C C . LYS A 1 199 ? 5.045 -13.771 -21.392 1.00 96.62 199 LYS A C 1
ATOM 1655 O O . LYS A 1 199 ? 5.235 -14.361 -22.453 1.00 96.62 199 LYS A O 1
ATOM 1660 N N . ASN A 1 200 ? 3.835 -13.536 -20.893 1.00 95.00 200 ASN A N 1
ATOM 1661 C CA . ASN A 1 200 ? 2.611 -14.024 -21.518 1.00 95.00 200 ASN A CA 1
ATOM 1662 C C . ASN A 1 200 ? 2.247 -13.219 -22.774 1.00 95.00 200 ASN A C 1
ATOM 1664 O O . ASN A 1 200 ? 1.918 -13.802 -23.805 1.00 95.00 200 ASN A O 1
ATOM 1668 N N . GLU A 1 201 ? 2.335 -11.887 -22.722 1.00 94.81 201 GLU A N 1
ATOM 1669 C CA . GLU A 1 201 ? 1.985 -11.017 -23.850 1.00 94.81 201 GLU A CA 1
ATOM 1670 C C . GLU A 1 201 ? 2.931 -11.224 -25.036 1.00 94.81 201 GLU A C 1
ATOM 1672 O O . GLU A 1 201 ? 2.499 -11.182 -26.189 1.00 94.81 201 GLU A O 1
ATOM 1677 N N . LEU A 1 202 ? 4.215 -11.473 -24.787 1.00 96.19 202 LEU A N 1
ATOM 1678 C CA . LEU A 1 202 ? 5.233 -11.603 -25.830 1.00 96.19 202 LEU A CA 1
ATOM 1679 C C . LEU A 1 202 ? 5.600 -13.057 -26.146 1.00 96.19 202 LEU A C 1
ATOM 1681 O O . LEU A 1 202 ? 6.316 -13.282 -27.122 1.00 96.19 202 LEU A O 1
ATOM 1685 N N . ASN A 1 203 ? 5.086 -14.021 -25.372 1.00 96.62 203 ASN A N 1
ATOM 1686 C CA . ASN A 1 203 ? 5.468 -15.436 -25.409 1.00 96.62 203 ASN A CA 1
ATOM 1687 C C . ASN A 1 203 ? 6.997 -15.617 -25.390 1.00 96.62 203 ASN A C 1
ATOM 1689 O O . ASN A 1 203 ? 7.582 -16.266 -26.256 1.00 96.62 203 ASN A O 1
ATOM 1693 N N . HIS A 1 204 ? 7.655 -14.956 -24.438 1.00 96.62 204 HIS A N 1
ATOM 1694 C CA . HIS A 1 204 ? 9.113 -14.902 -24.341 1.00 96.62 204 HIS A CA 1
ATOM 1695 C C . HIS A 1 204 ? 9.550 -14.933 -22.878 1.00 96.62 204 HIS A C 1
ATOM 1697 O O . HIS A 1 204 ? 8.879 -14.374 -22.025 1.00 96.62 204 HIS A O 1
ATOM 1703 N N . THR A 1 205 ? 10.641 -15.621 -22.548 1.00 96.50 205 THR A N 1
ATOM 1704 C CA . THR A 1 205 ? 11.098 -15.778 -21.154 1.00 96.50 205 THR A CA 1
ATOM 1705 C C . THR A 1 205 ? 12.602 -15.507 -21.078 1.00 96.50 205 THR A C 1
ATOM 1707 O O . THR A 1 205 ? 13.391 -16.448 -21.171 1.00 96.50 205 THR A O 1
ATOM 1710 N N . PRO A 1 206 ? 13.011 -14.235 -20.945 1.00 95.44 206 PRO A N 1
ATOM 1711 C CA . PRO A 1 206 ? 14.411 -13.878 -20.772 1.00 95.44 206 PRO A CA 1
ATOM 1712 C C . PRO A 1 206 ? 14.879 -14.286 -19.368 1.00 95.44 206 PRO A C 1
ATOM 1714 O O . PRO A 1 206 ? 14.092 -14.279 -18.418 1.00 95.44 206 PRO A O 1
ATOM 1717 N N . PHE A 1 207 ? 16.149 -14.677 -19.244 1.00 94.62 207 PHE A N 1
ATOM 1718 C CA . PHE A 1 207 ? 16.809 -14.988 -17.965 1.00 94.62 207 PHE A CA 1
ATOM 1719 C C . PHE A 1 207 ? 16.067 -16.002 -17.065 1.00 94.62 207 PHE A C 1
ATOM 1721 O O . PHE A 1 207 ? 16.015 -15.853 -15.847 1.00 94.62 207 PHE A O 1
ATOM 1728 N N . LYS A 1 208 ? 15.502 -17.070 -17.651 1.00 88.56 208 LYS A N 1
ATOM 1729 C CA . LYS A 1 208 ? 14.663 -18.073 -16.954 1.00 88.56 208 LYS A CA 1
ATOM 1730 C C . LYS A 1 208 ? 15.277 -18.667 -15.670 1.00 88.56 208 LYS A C 1
ATOM 1732 O O . LYS A 1 208 ? 14.526 -19.071 -14.790 1.00 88.56 208 LYS A O 1
ATOM 1737 N N . ASN A 1 209 ? 16.606 -18.722 -15.568 1.00 89.12 209 ASN A N 1
ATOM 1738 C CA . ASN A 1 209 ? 17.325 -19.431 -14.503 1.00 89.12 209 ASN A CA 1
ATOM 1739 C C . ASN A 1 209 ? 17.857 -18.518 -13.381 1.00 89.12 209 ASN A C 1
ATOM 1741 O O . ASN A 1 209 ? 18.689 -18.957 -12.592 1.00 89.12 209 ASN A O 1
ATOM 1745 N N . VAL A 1 210 ? 17.430 -17.254 -13.303 1.00 92.38 210 VAL A N 1
ATOM 1746 C CA . VAL A 1 210 ? 17.876 -16.360 -12.221 1.00 92.38 210 VAL A CA 1
ATOM 1747 C C . VAL A 1 210 ? 17.208 -16.755 -10.906 1.00 92.38 210 VAL A C 1
ATOM 1749 O O . VAL A 1 210 ? 15.983 -16.853 -10.821 1.00 92.38 210 VAL A O 1
ATOM 1752 N N . ASN A 1 211 ? 18.026 -16.967 -9.875 1.00 88.38 211 ASN A N 1
ATOM 1753 C CA . ASN A 1 211 ? 17.547 -17.209 -8.522 1.00 88.38 211 ASN A CA 1
ATOM 1754 C C . ASN A 1 211 ? 17.112 -15.887 -7.870 1.00 88.38 211 ASN A C 1
ATOM 1756 O O . ASN A 1 211 ? 17.859 -14.911 -7.870 1.00 88.38 211 ASN A O 1
ATOM 1760 N N . CYS A 1 212 ? 15.903 -15.855 -7.311 1.00 89.00 212 CYS A N 1
ATOM 1761 C CA . CYS A 1 212 ? 15.326 -14.644 -6.738 1.00 89.00 212 CYS A CA 1
ATOM 1762 C C . CYS A 1 212 ? 15.454 -14.611 -5.213 1.00 89.00 212 CYS A C 1
ATOM 1764 O O . CYS A 1 212 ? 14.580 -15.105 -4.496 1.00 89.00 212 CYS A O 1
ATOM 1766 N N . GLU A 1 213 ? 16.481 -13.920 -4.726 1.00 89.06 213 GLU A N 1
ATOM 1767 C CA . GLU A 1 213 ? 16.671 -13.585 -3.309 1.00 89.06 213 GLU A CA 1
ATOM 1768 C C . GLU A 1 213 ? 15.937 -12.285 -2.952 1.00 89.06 213 GLU A C 1
ATOM 1770 O O . GLU A 1 213 ? 16.521 -11.228 -2.711 1.00 89.06 213 GLU A O 1
ATOM 1775 N N . VAL A 1 214 ? 14.606 -12.355 -3.005 1.00 87.94 214 VAL A N 1
ATOM 1776 C CA . VAL A 1 214 ? 13.716 -11.209 -2.781 1.00 87.94 214 VAL A CA 1
ATOM 1777 C C . VAL A 1 214 ? 13.532 -10.956 -1.290 1.00 87.94 214 VAL A C 1
ATOM 1779 O O . VAL A 1 214 ? 13.141 -11.868 -0.557 1.00 87.94 214 VAL A O 1
ATOM 1782 N N . ASN A 1 215 ? 13.684 -9.702 -0.861 1.00 87.19 215 ASN A N 1
ATOM 1783 C CA . ASN A 1 215 ? 13.266 -9.308 0.474 1.00 87.19 215 ASN A CA 1
ATOM 1784 C C . ASN A 1 215 ? 11.733 -9.271 0.561 1.00 87.19 215 ASN A C 1
ATOM 1786 O O . ASN A 1 215 ? 11.076 -8.397 -0.006 1.00 87.19 215 ASN A O 1
ATOM 1790 N N . ARG A 1 216 ? 11.158 -10.234 1.287 1.00 89.88 216 ARG A N 1
ATOM 1791 C CA . ARG A 1 216 ? 9.712 -10.302 1.563 1.00 89.88 216 ARG A CA 1
ATOM 1792 C C . ARG A 1 216 ? 9.330 -9.706 2.909 1.00 89.88 216 ARG A C 1
ATOM 1794 O O . ARG A 1 216 ? 8.160 -9.763 3.276 1.00 89.88 216 ARG A O 1
ATOM 1801 N N . VAL A 1 217 ? 10.296 -9.190 3.652 1.00 86.62 217 VAL A N 1
ATOM 1802 C CA . VAL A 1 217 ? 10.061 -8.583 4.952 1.00 86.62 217 VAL A CA 1
ATOM 1803 C C . VAL A 1 217 ? 9.488 -7.188 4.749 1.00 86.62 217 VAL A C 1
ATOM 1805 O O . VAL A 1 217 ? 9.971 -6.427 3.916 1.00 86.62 217 VAL A O 1
ATOM 1808 N N . ILE A 1 218 ? 8.448 -6.866 5.508 1.00 85.38 218 ILE A N 1
ATOM 1809 C CA . ILE A 1 218 ? 7.950 -5.504 5.663 1.00 85.38 218 ILE A CA 1
ATOM 1810 C C . ILE A 1 218 ? 7.949 -5.145 7.146 1.00 85.38 218 ILE A C 1
ATOM 1812 O O . ILE A 1 218 ? 7.707 -5.991 8.012 1.00 85.38 218 ILE A O 1
ATOM 1816 N N . ASN A 1 219 ? 8.175 -3.870 7.415 1.00 82.94 219 ASN A N 1
ATOM 1817 C CA . ASN A 1 219 ? 8.162 -3.277 8.740 1.00 82.94 219 ASN A CA 1
ATOM 1818 C C . ASN A 1 219 ? 7.002 -2.287 8.854 1.00 82.94 219 ASN A C 1
ATOM 1820 O O . ASN A 1 219 ? 6.664 -1.576 7.901 1.00 82.94 219 ASN A O 1
ATOM 1824 N N . PHE A 1 220 ? 6.390 -2.218 10.028 1.00 77.88 220 PHE A N 1
ATOM 1825 C CA . PHE A 1 220 ? 5.354 -1.242 10.335 1.00 77.88 220 PHE A CA 1
ATOM 1826 C C . PHE A 1 220 ? 5.321 -0.947 11.832 1.00 77.88 220 PHE A C 1
ATOM 1828 O O . PHE A 1 220 ? 5.675 -1.784 12.656 1.00 77.88 220 PHE A O 1
ATOM 1835 N N . THR A 1 221 ? 4.890 0.257 12.195 1.00 70.31 221 THR A N 1
ATOM 1836 C CA . THR A 1 221 ? 4.749 0.663 13.598 1.00 70.31 221 THR A CA 1
ATOM 1837 C C . THR A 1 221 ? 3.334 0.410 14.097 1.00 70.31 221 THR A C 1
ATOM 1839 O O . THR A 1 221 ? 2.373 0.724 13.392 1.00 70.31 221 THR A O 1
ATOM 1842 N N . THR A 1 222 ? 3.211 -0.074 15.326 1.00 68.38 222 THR A N 1
ATOM 1843 C CA . THR A 1 222 ? 1.957 -0.178 16.079 1.00 68.38 222 THR A CA 1
ATOM 1844 C C . THR A 1 222 ? 2.082 0.601 17.390 1.00 68.38 222 THR A C 1
ATOM 1846 O O . THR A 1 222 ? 3.147 1.141 17.694 1.00 68.38 222 THR A O 1
ATOM 1849 N N . ASP A 1 223 ? 1.020 0.612 18.198 1.00 62.16 223 ASP A N 1
ATOM 1850 C CA . ASP A 1 223 ? 1.051 1.164 19.561 1.00 62.16 223 ASP A CA 1
ATOM 1851 C C . ASP A 1 223 ? 2.115 0.486 20.456 1.00 62.16 223 ASP A C 1
ATOM 1853 O O . ASP A 1 223 ? 2.522 1.060 21.459 1.00 62.16 223 ASP A O 1
ATOM 1857 N N . ASN A 1 224 ? 2.583 -0.720 20.098 1.00 64.69 224 ASN A N 1
ATOM 1858 C CA . ASN A 1 224 ? 3.586 -1.489 20.846 1.00 64.69 224 ASN A CA 1
ATOM 1859 C C . ASN A 1 224 ? 5.001 -1.403 20.236 1.00 64.69 224 ASN A C 1
ATOM 1861 O O . ASN A 1 224 ? 5.862 -2.213 20.576 1.00 64.69 224 ASN A O 1
ATOM 1865 N N . GLY A 1 225 ? 5.238 -0.465 19.315 1.00 68.12 225 GLY A N 1
ATOM 1866 C CA . GLY A 1 225 ? 6.529 -0.285 18.647 1.00 68.12 225 GLY A CA 1
ATOM 1867 C C . GLY A 1 225 ? 6.581 -0.914 17.255 1.00 68.12 225 GLY A C 1
ATOM 1868 O O . GLY A 1 225 ? 5.563 -1.029 16.568 1.00 68.12 225 GLY A O 1
ATOM 1869 N N . LEU A 1 226 ? 7.778 -1.268 16.786 1.00 74.44 226 LEU A N 1
ATOM 1870 C CA . LEU A 1 226 ? 7.949 -1.858 15.460 1.00 74.44 226 LEU A CA 1
ATOM 1871 C C . LEU A 1 226 ? 7.602 -3.329 15.424 1.00 74.44 226 LEU A C 1
ATOM 1873 O O . LEU A 1 226 ? 8.053 -4.136 16.232 1.00 74.44 226 LEU A O 1
ATOM 1877 N N . HIS A 1 227 ? 6.878 -3.665 14.372 1.00 80.25 227 HIS A N 1
ATOM 1878 C CA . HIS A 1 227 ? 6.598 -5.017 13.976 1.00 80.25 227 HIS A CA 1
ATOM 1879 C C . HIS A 1 227 ? 7.201 -5.291 12.610 1.00 80.25 227 HIS A C 1
ATOM 1881 O O . HIS A 1 227 ? 7.101 -4.492 11.678 1.00 80.25 227 HIS A O 1
ATOM 1887 N N . THR A 1 228 ? 7.776 -6.477 12.507 1.00 85.44 228 THR A N 1
ATOM 1888 C CA . THR A 1 228 ? 8.377 -7.004 11.294 1.00 85.44 228 THR A CA 1
ATOM 1889 C C . THR A 1 228 ? 7.631 -8.268 10.906 1.00 85.44 228 THR A C 1
ATOM 1891 O O . THR A 1 228 ? 7.336 -9.116 11.751 1.00 85.44 228 THR A O 1
ATOM 1894 N N . VAL A 1 229 ? 7.299 -8.401 9.626 1.00 88.25 229 VAL A N 1
ATOM 1895 C CA . VAL A 1 229 ? 6.556 -9.553 9.115 1.00 88.25 229 VAL A CA 1
ATOM 1896 C C . VAL A 1 229 ? 7.048 -9.941 7.731 1.00 88.25 229 VAL A C 1
ATOM 1898 O O . VAL A 1 229 ? 7.304 -9.093 6.881 1.00 88.25 229 VAL A O 1
ATOM 1901 N N . SER A 1 230 ? 7.155 -11.244 7.490 1.00 90.88 230 SER A N 1
ATOM 1902 C CA . SER A 1 230 ? 7.452 -11.774 6.164 1.00 90.88 230 SER A CA 1
ATOM 1903 C C . SER A 1 230 ? 6.163 -11.985 5.373 1.00 90.88 230 SER A C 1
ATOM 1905 O O . SER A 1 230 ? 5.272 -12.720 5.800 1.00 90.88 230 SER A O 1
ATOM 1907 N N . LEU A 1 231 ? 6.086 -11.389 4.185 1.00 92.12 231 LEU A N 1
ATOM 1908 C CA . LEU A 1 231 ? 5.045 -11.633 3.187 1.00 92.12 231 LEU A CA 1
ATOM 1909 C C . LEU A 1 231 ? 5.359 -12.849 2.297 1.00 92.12 231 LEU A C 1
ATOM 1911 O O . LEU A 1 231 ? 4.970 -12.889 1.127 1.00 92.12 231 LEU A O 1
ATOM 1915 N N . ASP A 1 232 ? 6.076 -13.848 2.821 1.00 91.75 232 ASP A N 1
ATOM 1916 C CA . ASP A 1 232 ? 6.277 -15.127 2.137 1.00 91.75 232 ASP A CA 1
ATOM 1917 C C . ASP A 1 232 ? 4.912 -15.780 1.817 1.00 91.75 232 ASP A C 1
ATOM 1919 O O . ASP A 1 232 ? 4.130 -16.038 2.737 1.00 91.75 232 ASP A O 1
ATOM 1923 N N . PRO A 1 233 ? 4.601 -16.081 0.538 1.00 91.56 233 PRO A N 1
ATOM 1924 C CA . PRO A 1 233 ? 3.348 -16.736 0.153 1.00 91.56 233 PRO A CA 1
ATOM 1925 C C . PRO A 1 233 ? 3.056 -18.072 0.854 1.00 91.56 233 PRO A C 1
ATOM 1927 O O . PRO A 1 233 ? 1.894 -18.501 0.865 1.00 91.56 233 PRO A O 1
ATOM 1930 N N . ASP A 1 234 ? 4.079 -18.729 1.410 1.00 91.00 234 ASP A N 1
ATOM 1931 C CA . ASP A 1 234 ? 3.925 -19.959 2.191 1.00 91.00 234 ASP A CA 1
ATOM 1932 C C . ASP A 1 234 ? 3.533 -19.698 3.655 1.00 91.00 234 ASP A C 1
ATOM 1934 O O . ASP A 1 234 ? 2.883 -20.553 4.261 1.00 91.00 234 ASP A O 1
ATOM 1938 N N . LEU A 1 235 ? 3.877 -18.521 4.200 1.00 93.81 235 LEU A N 1
ATOM 1939 C CA . LEU A 1 235 ? 3.478 -18.056 5.538 1.00 93.81 235 LEU A CA 1
ATOM 1940 C C . LEU A 1 235 ? 2.126 -17.333 5.528 1.00 93.81 235 LEU A C 1
ATOM 1942 O O . LEU A 1 235 ? 1.406 -17.360 6.525 1.00 93.81 235 LEU A O 1
ATOM 1946 N N . ILE A 1 236 ? 1.753 -16.708 4.408 1.00 95.25 236 ILE A N 1
ATOM 1947 C CA . ILE A 1 236 ? 0.440 -16.079 4.237 1.00 95.25 236 ILE A CA 1
ATOM 1948 C C . ILE A 1 236 ? -0.526 -17.089 3.613 1.00 95.25 236 ILE A C 1
ATOM 1950 O O . ILE A 1 236 ? -0.580 -17.241 2.391 1.00 95.25 236 ILE A O 1
ATOM 1954 N N . LYS A 1 237 ? -1.311 -17.791 4.436 1.00 92.44 237 LYS A N 1
ATOM 1955 C CA . LYS A 1 237 ? -2.243 -18.829 3.946 1.00 92.44 237 LYS A CA 1
ATOM 1956 C C . LYS A 1 237 ? -3.564 -18.267 3.437 1.00 92.44 237 LYS A C 1
ATOM 1958 O O . LYS A 1 237 ? -4.208 -18.895 2.601 1.00 92.44 237 LYS A O 1
ATOM 1963 N N . GLU A 1 238 ? -3.956 -17.081 3.881 1.00 94.88 238 GLU A N 1
ATOM 1964 C CA . GLU A 1 238 ? -5.235 -16.487 3.507 1.00 94.88 238 GLU A CA 1
ATOM 1965 C C . GLU A 1 238 ? -5.162 -14.962 3.499 1.00 94.88 238 GLU A C 1
ATOM 1967 O O . GLU A 1 238 ? -4.516 -14.341 4.344 1.00 94.88 238 GLU A O 1
ATOM 1972 N N . VAL A 1 239 ? -5.855 -14.365 2.532 1.00 97.50 239 VAL A N 1
ATOM 1973 C CA . VAL A 1 239 ? -6.141 -12.932 2.491 1.00 97.50 239 VAL A CA 1
ATOM 1974 C C . VAL A 1 239 ? -7.634 -12.787 2.730 1.00 97.50 239 VAL A C 1
ATOM 1976 O O . VAL A 1 239 ? -8.435 -13.401 2.027 1.00 97.50 239 VAL A O 1
ATOM 1979 N N . GLN A 1 240 ? -8.019 -11.996 3.722 1.00 97.00 240 GLN A N 1
ATOM 1980 C CA . GLN A 1 240 ? -9.417 -11.708 4.014 1.00 97.00 240 GLN A CA 1
ATOM 1981 C C . GLN A 1 240 ? -9.721 -10.253 3.661 1.00 97.00 240 GLN A C 1
ATOM 1983 O O . GLN A 1 240 ? -8.952 -9.356 4.002 1.00 97.00 240 GLN A O 1
ATOM 1988 N N . PHE A 1 241 ? -10.845 -10.007 2.998 1.00 96.25 241 PHE A N 1
ATOM 1989 C CA . PHE A 1 241 ? -11.400 -8.671 2.861 1.00 96.25 241 PHE A CA 1
ATOM 1990 C C . PHE A 1 241 ? -11.937 -8.228 4.220 1.00 96.25 241 PHE A C 1
ATOM 1992 O O . PHE A 1 241 ? -12.871 -8.828 4.755 1.00 96.25 241 PHE A O 1
ATOM 1999 N N . LEU A 1 242 ? -11.315 -7.203 4.791 1.00 95.69 242 LEU A N 1
ATOM 2000 C CA . LEU A 1 242 ? -11.687 -6.646 6.080 1.00 95.69 242 LEU A CA 1
ATOM 2001 C C . LEU A 1 242 ? -12.487 -5.365 5.840 1.00 95.69 242 LEU A C 1
ATOM 2003 O O . LEU A 1 242 ? -11.979 -4.391 5.295 1.00 95.69 242 LEU A O 1
ATOM 2007 N N . PHE A 1 243 ? -13.747 -5.377 6.250 1.00 93.69 243 PHE A N 1
ATOM 2008 C CA . PHE A 1 243 ? -14.695 -4.297 6.040 1.00 93.69 243 PHE A CA 1
ATOM 2009 C C . PHE A 1 243 ? -15.166 -3.737 7.377 1.00 93.69 243 PHE A C 1
ATOM 2011 O O . PHE A 1 243 ? -15.722 -4.474 8.193 1.00 93.69 243 PHE A O 1
ATOM 2018 N N . ALA A 1 244 ? -14.979 -2.437 7.593 1.00 90.81 244 ALA A N 1
ATOM 2019 C CA . ALA A 1 244 ? -15.641 -1.735 8.687 1.00 90.81 244 ALA A CA 1
ATOM 2020 C C . ALA A 1 244 ? -17.044 -1.313 8.245 1.00 90.81 244 ALA A C 1
ATOM 2022 O O . ALA A 1 244 ? -17.173 -0.654 7.213 1.00 90.81 244 ALA A O 1
ATOM 2023 N N . ALA A 1 245 ? -18.069 -1.674 9.023 1.00 82.25 245 ALA A N 1
ATOM 2024 C CA . ALA A 1 245 ? -19.474 -1.342 8.749 1.00 82.25 245 ALA A CA 1
ATOM 2025 C C . ALA A 1 245 ? -19.728 0.176 8.713 1.00 82.25 245 ALA A C 1
ATOM 2027 O O . ALA A 1 245 ? -18.830 0.954 9.046 1.00 82.25 245 ALA A O 1
ATOM 2028 N N . GLU A 1 246 ? -20.921 0.626 8.312 1.00 79.56 246 GLU A N 1
ATOM 2029 C CA . GLU A 1 246 ? -21.250 2.054 8.347 1.00 79.56 246 GLU A CA 1
ATOM 2030 C C . GLU A 1 246 ? -21.091 2.630 9.766 1.00 79.56 246 GLU A C 1
ATOM 2032 O O . GLU A 1 246 ? -21.424 1.987 10.761 1.00 79.56 246 GLU A O 1
ATOM 2037 N N . GLY A 1 247 ? -20.536 3.836 9.863 1.00 66.88 247 GLY A N 1
ATOM 2038 C CA . GLY A 1 247 ? -20.413 4.580 11.113 1.00 66.88 247 GLY A CA 1
ATOM 2039 C C . GLY A 1 247 ? -21.334 5.804 11.161 1.00 66.88 247 GLY A C 1
ATOM 2040 O O . GLY A 1 247 ? -21.902 6.201 10.142 1.00 66.88 247 GLY A O 1
ATOM 2041 N N . PRO A 1 248 ? -21.467 6.440 12.338 1.00 57.78 248 PRO A N 1
ATOM 2042 C CA . PRO A 1 248 ? -22.392 7.556 12.543 1.00 57.78 248 PRO A CA 1
ATOM 2043 C C . PRO A 1 248 ? -21.927 8.881 11.909 1.00 57.78 248 PRO A C 1
ATOM 2045 O O . PRO A 1 248 ? -22.725 9.807 11.777 1.00 57.78 248 PRO A O 1
ATOM 2048 N N . LYS A 1 249 ? -20.650 9.002 11.514 1.00 60.84 249 LYS A N 1
ATOM 2049 C CA . LYS A 1 249 ? -20.086 10.218 10.900 1.00 60.84 249 LYS A CA 1
ATOM 2050 C C . LYS A 1 249 ? -20.317 10.206 9.384 1.00 60.84 249 LYS A C 1
ATOM 2052 O O . LYS A 1 249 ? -20.295 9.146 8.769 1.00 60.84 249 LYS A O 1
ATOM 2057 N N . MET A 1 250 ? -20.487 11.379 8.762 1.00 49.56 250 MET A N 1
ATOM 2058 C CA . MET A 1 250 ? -20.818 11.527 7.327 1.00 49.56 250 MET A CA 1
ATOM 2059 C C . MET A 1 250 ? -19.933 10.679 6.395 1.00 49.56 250 MET A C 1
ATOM 2061 O O . MET A 1 250 ? -20.441 10.021 5.496 1.00 49.56 250 MET A O 1
ATOM 2065 N N . PHE A 1 251 ? -18.629 10.650 6.654 1.00 52.09 251 PHE A N 1
ATOM 2066 C CA . PHE A 1 251 ? -17.611 9.939 5.873 1.00 52.09 251 PHE A CA 1
ATOM 2067 C C . PHE A 1 251 ? -17.489 8.444 6.212 1.00 52.09 251 PHE A C 1
ATOM 2069 O O . PHE A 1 251 ? -17.005 7.671 5.392 1.00 52.09 251 PHE A O 1
ATOM 2076 N N . SER A 1 252 ? -17.958 7.996 7.383 1.00 61.19 252 SER A N 1
ATOM 2077 C CA . SER A 1 252 ? -17.997 6.570 7.735 1.00 61.19 252 SER A CA 1
ATOM 2078 C C . SER A 1 252 ? -19.289 5.874 7.304 1.00 61.19 252 SER A C 1
ATOM 2080 O O . SER A 1 252 ? -19.360 4.647 7.383 1.00 61.19 252 SER A O 1
ATOM 2082 N N . LYS A 1 253 ? -20.272 6.616 6.765 1.00 69.00 253 LYS A N 1
ATOM 2083 C CA . LYS A 1 253 ? -21.556 6.095 6.253 1.00 69.00 253 LYS A CA 1
ATOM 2084 C C . LYS A 1 253 ? -21.429 5.055 5.141 1.00 69.00 253 LYS A C 1
ATOM 2086 O O . LYS A 1 253 ? -22.420 4.427 4.799 1.00 69.00 253 LYS A O 1
ATOM 2091 N N . TRP A 1 254 ? -20.254 4.883 4.542 1.00 66.44 254 TRP A N 1
ATOM 2092 C CA . TRP A 1 254 ? -20.055 3.955 3.422 1.00 66.44 254 TRP A CA 1
ATOM 2093 C C . TRP A 1 254 ? -19.137 2.786 3.740 1.00 66.44 254 TRP A C 1
ATOM 2095 O O . TRP A 1 254 ? -18.826 1.990 2.852 1.00 66.44 254 TRP A O 1
ATOM 2105 N N . GLY A 1 255 ? -18.709 2.678 4.994 1.00 80.56 255 GLY A N 1
ATOM 2106 C CA . GLY A 1 255 ? -17.774 1.658 5.430 1.00 80.56 255 GLY A CA 1
ATOM 2107 C C . GLY A 1 255 ? -16.312 2.017 5.161 1.00 80.56 255 GLY A C 1
ATOM 2108 O O . GLY A 1 255 ? -15.990 3.132 4.765 1.00 80.56 255 GLY A O 1
ATOM 2109 N N . HIS A 1 256 ? -15.409 1.073 5.416 1.00 84.62 256 HIS A N 1
ATOM 2110 C CA . HIS A 1 256 ? -13.990 1.188 5.055 1.00 84.62 256 HIS A CA 1
ATOM 2111 C C . HIS A 1 256 ? -13.450 -0.158 4.572 1.00 84.62 256 HIS A C 1
ATOM 2113 O O . HIS A 1 256 ? -13.765 -1.184 5.175 1.00 84.62 256 HIS A O 1
ATOM 2119 N N . SER A 1 257 ? -12.665 -0.151 3.489 1.00 87.56 257 SER A N 1
ATOM 2120 C CA . SER A 1 257 ? -12.122 -1.364 2.857 1.00 87.56 257 SER A CA 1
ATOM 2121 C C . SER A 1 257 ? -10.658 -1.567 3.220 1.00 87.56 257 SER A C 1
ATOM 2123 O O . SER A 1 257 ? -9.833 -0.672 3.054 1.00 87.56 257 SER A O 1
ATOM 2125 N N . MET A 1 258 ? -10.336 -2.769 3.679 1.00 93.12 258 MET A N 1
ATOM 2126 C CA . MET A 1 258 ? -9.000 -3.192 4.084 1.00 93.12 258 MET A CA 1
ATOM 2127 C C . MET A 1 258 ? -8.780 -4.660 3.688 1.00 93.12 258 MET A C 1
ATOM 2129 O O . MET A 1 258 ? -9.711 -5.375 3.311 1.00 93.12 258 MET A O 1
ATOM 2133 N N . PHE A 1 259 ? -7.551 -5.144 3.835 1.00 96.06 259 PHE A N 1
ATOM 2134 C CA . PHE A 1 259 ? -7.208 -6.558 3.724 1.00 96.06 259 PHE A CA 1
ATOM 2135 C C . PHE A 1 259 ? -6.519 -7.030 4.992 1.00 96.06 259 PHE A C 1
ATOM 2137 O O . PHE A 1 259 ? -5.537 -6.432 5.413 1.00 96.06 259 PHE A O 1
ATOM 2144 N N . LYS A 1 260 ? -6.982 -8.134 5.575 1.00 96.50 260 LYS A N 1
ATOM 2145 C CA . LYS A 1 260 ? -6.272 -8.841 6.641 1.00 96.50 260 LYS A CA 1
ATOM 2146 C C . LYS A 1 260 ? -5.473 -9.989 6.035 1.00 96.50 260 LYS A C 1
ATOM 2148 O O . LYS A 1 260 ? -6.047 -10.875 5.404 1.00 96.50 260 LYS A O 1
ATOM 2153 N N . LEU A 1 261 ? -4.166 -9.996 6.250 1.00 96.69 261 LEU A N 1
ATOM 2154 C CA . LEU A 1 261 ? -3.295 -11.120 5.937 1.00 96.69 261 LEU A CA 1
ATOM 2155 C C . LEU A 1 261 ? -3.263 -12.063 7.139 1.00 96.69 261 LEU A C 1
ATOM 2157 O O . LEU A 1 261 ? -2.856 -11.676 8.239 1.00 96.69 261 LEU A O 1
ATOM 2161 N N . VAL A 1 262 ? -3.694 -13.306 6.931 1.00 95.62 262 VAL A N 1
ATOM 2162 C CA . VAL A 1 262 ? -3.590 -14.365 7.938 1.00 95.62 262 VAL A CA 1
ATOM 2163 C C . VAL A 1 262 ? -2.177 -14.932 7.873 1.00 95.62 262 VAL A C 1
ATOM 2165 O O . VAL A 1 262 ? -1.852 -15.743 7.003 1.00 95.62 262 VAL A O 1
ATOM 2168 N N . VAL A 1 263 ? -1.339 -14.446 8.785 1.00 94.31 263 VAL A N 1
ATOM 2169 C CA . VAL A 1 263 ? 0.067 -14.836 8.926 1.00 94.31 263 VAL A CA 1
ATOM 2170 C C . VAL A 1 263 ? 0.178 -16.042 9.855 1.00 94.31 263 VAL A C 1
ATOM 2172 O O . VAL A 1 263 ? -0.291 -15.995 10.995 1.00 94.31 263 VAL A O 1
ATOM 2175 N N . CYS A 1 264 ? 0.797 -17.111 9.369 1.00 93.25 264 CYS A N 1
ATOM 2176 C CA . CYS A 1 264 ? 1.095 -18.312 10.144 1.00 93.25 264 CYS A CA 1
ATOM 2177 C C . CYS A 1 264 ? 2.414 -18.181 10.905 1.00 93.25 264 CYS A C 1
ATOM 2179 O O . CYS A 1 264 ? 3.301 -17.435 10.491 1.00 93.25 264 CYS A O 1
ATOM 2181 N N . LYS A 1 265 ? 2.561 -18.939 11.999 1.00 91.25 265 LYS A N 1
ATOM 2182 C CA . LYS A 1 265 ? 3.829 -19.005 12.734 1.00 91.25 265 LYS A CA 1
ATOM 2183 C C . LYS A 1 265 ? 4.835 -19.865 11.967 1.00 91.25 265 LYS A C 1
ATOM 2185 O O . LYS A 1 265 ? 5.985 -19.468 11.821 1.00 91.25 265 LYS A O 1
ATOM 2190 N N . ASN A 1 266 ? 4.380 -21.002 11.440 1.00 91.56 266 ASN A N 1
ATOM 2191 C CA . ASN A 1 266 ? 5.179 -21.917 10.630 1.00 91.56 266 ASN A CA 1
ATOM 2192 C C . ASN A 1 266 ? 4.543 -22.136 9.253 1.00 91.56 266 ASN A C 1
ATOM 2194 O O . ASN A 1 266 ? 3.324 -22.094 9.091 1.00 91.56 266 ASN A O 1
ATOM 2198 N N . LYS A 1 267 ? 5.371 -22.464 8.253 1.00 92.00 267 LYS A N 1
ATOM 2199 C CA . LYS A 1 267 ? 4.910 -22.752 6.879 1.00 92.00 267 LYS A CA 1
ATOM 2200 C C . LYS A 1 267 ? 3.962 -23.957 6.792 1.00 92.00 267 LYS A C 1
ATOM 2202 O O . LYS A 1 267 ? 3.152 -24.017 5.865 1.00 92.00 267 LYS A O 1
ATOM 2207 N N . ASN A 1 268 ? 4.047 -24.881 7.748 1.00 92.50 268 ASN A N 1
ATOM 2208 C CA . ASN A 1 268 ? 3.252 -26.111 7.788 1.00 92.50 268 ASN A CA 1
ATOM 2209 C C . ASN A 1 268 ? 1.967 -25.986 8.622 1.00 92.50 268 ASN A C 1
ATOM 2211 O O . ASN A 1 268 ? 1.192 -26.938 8.659 1.00 92.50 268 ASN A O 1
ATOM 2215 N N . ASP A 1 269 ? 1.721 -24.841 9.270 1.00 93.06 269 ASP A N 1
ATOM 2216 C CA . ASP A 1 269 ? 0.493 -24.636 10.042 1.00 93.06 269 ASP A CA 1
ATOM 2217 C C . ASP A 1 269 ? -0.744 -24.721 9.120 1.00 93.06 269 ASP A C 1
ATOM 2219 O O . ASP A 1 269 ? -0.761 -24.195 7.997 1.00 93.06 269 ASP A O 1
ATOM 2223 N N . THR A 1 270 ? -1.802 -25.366 9.615 1.00 92.75 270 THR A N 1
ATOM 2224 C CA . THR A 1 270 ? -3.134 -25.361 8.984 1.00 92.75 270 THR A CA 1
ATOM 2225 C C . THR A 1 270 ? -3.753 -23.966 9.046 1.00 92.75 270 THR A C 1
ATOM 2227 O O . THR A 1 270 ? -3.424 -23.161 9.921 1.00 92.75 270 THR A O 1
ATOM 2230 N N . ILE A 1 271 ? -4.698 -23.659 8.152 1.00 90.50 271 ILE A N 1
ATOM 2231 C CA . ILE A 1 271 ? -5.332 -22.334 8.145 1.00 90.50 271 ILE A CA 1
ATOM 2232 C C . ILE A 1 271 ? -6.094 -22.052 9.453 1.00 90.50 271 ILE A C 1
ATOM 2234 O O . ILE A 1 271 ? -6.075 -20.924 9.947 1.00 90.50 271 ILE A O 1
ATOM 2238 N N . GLU A 1 272 ? -6.697 -23.068 10.068 1.00 90.00 272 GLU A N 1
ATOM 2239 C CA . GLU A 1 272 ? -7.381 -22.978 11.360 1.00 90.00 272 GLU A CA 1
ATOM 2240 C C . GLU A 1 272 ? -6.412 -22.623 12.492 1.00 90.00 272 GLU A C 1
ATOM 2242 O O . GLU A 1 272 ? -6.728 -21.773 13.329 1.00 90.00 272 GLU A O 1
ATOM 2247 N N . GLN A 1 273 ? -5.221 -23.232 12.510 1.00 91.31 273 GLN A N 1
ATOM 2248 C CA . GLN A 1 273 ? -4.163 -22.881 13.461 1.00 91.31 273 GLN A CA 1
ATOM 2249 C C . GLN A 1 273 ? -3.690 -21.443 13.242 1.00 91.31 273 GLN A C 1
ATOM 2251 O O . GLN A 1 273 ? -3.574 -20.687 14.208 1.00 91.31 273 GLN A O 1
ATOM 2256 N N . CYS A 1 274 ? -3.493 -21.030 11.986 1.00 91.69 274 CYS A N 1
ATOM 2257 C CA . CYS A 1 274 ? -3.056 -19.671 11.684 1.00 91.69 274 CYS A CA 1
ATOM 2258 C C . CYS A 1 274 ? -4.079 -18.631 12.150 1.00 91.69 274 CYS A C 1
ATOM 2260 O O . CYS A 1 274 ? -3.696 -17.684 12.828 1.00 91.69 274 CYS A O 1
ATOM 2262 N N . ARG A 1 275 ? -5.378 -18.822 11.876 1.00 90.00 275 ARG A N 1
ATOM 2263 C CA . ARG A 1 275 ? -6.447 -17.880 12.277 1.00 90.00 275 ARG A CA 1
ATOM 2264 C C . ARG A 1 275 ? -6.542 -17.662 13.794 1.00 90.00 275 ARG A C 1
ATOM 2266 O O . ARG A 1 275 ? -6.980 -16.596 14.223 1.00 90.00 275 ARG A O 1
ATOM 2273 N N . LYS A 1 276 ? -6.123 -18.637 14.612 1.00 85.06 276 LYS A N 1
ATOM 2274 C CA . LYS A 1 276 ? -6.072 -18.503 16.081 1.00 85.06 276 LYS A CA 1
ATOM 2275 C C . LYS A 1 276 ? -4.925 -17.601 16.559 1.00 85.06 276 LYS A C 1
ATOM 2277 O O . LYS A 1 276 ? -4.993 -17.068 17.665 1.00 85.06 276 LYS A O 1
ATOM 2282 N N . ASN A 1 277 ? -3.889 -17.385 15.745 1.00 80.56 277 ASN A N 1
ATOM 2283 C CA . ASN A 1 277 ? -2.752 -16.533 16.090 1.00 80.56 277 ASN A CA 1
ATOM 2284 C C . ASN A 1 277 ? -3.037 -15.045 15.810 1.00 80.56 277 ASN A C 1
ATOM 2286 O O . ASN A 1 277 ? -2.529 -14.445 14.861 1.00 80.56 277 ASN A O 1
ATOM 2290 N N . THR A 1 278 ? -3.818 -14.407 16.680 1.00 70.25 278 THR A N 1
ATOM 2291 C CA . THR A 1 278 ? -4.260 -13.019 16.471 1.00 70.25 278 THR A CA 1
ATOM 2292 C C . THR A 1 278 ? -3.165 -11.960 16.635 1.00 70.25 278 THR A C 1
ATOM 2294 O O . THR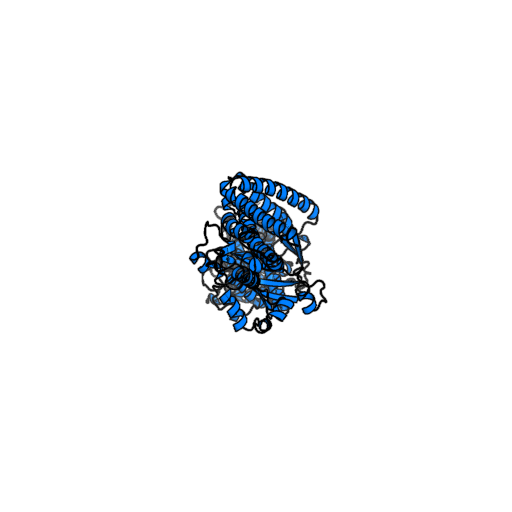 A 1 278 ? -3.425 -10.792 16.354 1.00 70.25 278 THR A O 1
ATOM 2297 N N . LYS A 1 279 ? -1.963 -12.309 17.121 1.00 74.62 279 LYS A N 1
ATOM 2298 C CA . LYS A 1 279 ? -0.857 -11.349 17.316 1.00 74.62 279 LYS A CA 1
ATOM 2299 C C . LYS A 1 279 ? -0.011 -11.138 16.056 1.00 74.62 279 LYS A C 1
ATOM 2301 O O . LYS A 1 279 ? 0.643 -10.110 15.951 1.00 74.62 279 LYS A O 1
ATOM 2306 N N . GLY A 1 280 ? -0.037 -12.080 15.109 1.00 80.50 280 GLY A N 1
ATOM 2307 C CA . GLY A 1 280 ? 0.776 -12.015 13.888 1.00 80.50 280 GLY A CA 1
ATOM 2308 C C . GLY A 1 280 ? 0.061 -11.442 12.663 1.00 80.50 280 GLY A C 1
ATOM 2309 O O . GLY A 1 280 ? 0.697 -11.231 11.639 1.00 80.50 280 GLY A O 1
ATOM 2310 N N . HIS A 1 281 ? -1.257 -11.231 12.719 1.00 92.75 281 HIS A N 1
ATOM 2311 C CA . HIS A 1 281 ? -2.029 -10.821 11.544 1.00 92.75 281 HIS A CA 1
ATOM 2312 C C . HIS A 1 281 ? -1.822 -9.352 11.188 1.00 92.75 281 HIS A C 1
ATOM 2314 O O . HIS A 1 281 ? -1.954 -8.462 12.030 1.00 92.75 281 HIS A O 1
ATOM 2320 N N . VAL A 1 282 ? -1.587 -9.124 9.901 1.00 93.12 282 VAL A N 1
ATOM 2321 C CA . VAL A 1 282 ? -1.316 -7.809 9.322 1.00 93.12 282 VAL A CA 1
ATOM 2322 C C . VAL A 1 282 ? -2.578 -7.300 8.653 1.00 93.12 282 VAL A C 1
ATOM 2324 O O . VAL A 1 282 ? -3.292 -8.065 8.008 1.00 93.12 282 VAL A O 1
ATOM 2327 N N . VAL A 1 283 ? -2.847 -6.009 8.770 1.00 93.12 283 VAL A N 1
ATOM 2328 C CA . VAL A 1 283 ? -3.898 -5.327 8.027 1.00 93.12 283 VAL A CA 1
ATOM 2329 C C . VAL A 1 283 ? -3.267 -4.328 7.069 1.00 93.12 283 VAL A C 1
ATOM 2331 O O . VAL A 1 283 ? -2.476 -3.477 7.467 1.00 93.12 283 VAL A O 1
ATOM 2334 N N . LEU A 1 284 ? -3.644 -4.436 5.801 1.00 92.00 284 LEU A N 1
ATOM 2335 C CA . LEU A 1 284 ? -3.351 -3.477 4.749 1.00 92.00 284 LEU A CA 1
ATOM 2336 C C . LEU A 1 284 ? -4.590 -2.609 4.547 1.00 92.00 284 LEU A C 1
ATOM 2338 O O . LEU A 1 284 ? -5.686 -3.121 4.321 1.00 92.00 284 LEU A O 1
ATOM 2342 N N . SER A 1 285 ? -4.425 -1.301 4.613 1.00 84.69 285 SER A N 1
ATOM 2343 C CA . SER A 1 285 ? -5.496 -0.328 4.431 1.00 84.69 285 SER A CA 1
ATOM 2344 C C . SER A 1 285 ? -5.053 0.720 3.426 1.00 84.69 285 SER A C 1
ATOM 2346 O O . SER A 1 285 ? -3.881 1.068 3.395 1.00 84.69 285 SER A O 1
ATOM 2348 N N . PHE A 1 286 ? -5.977 1.270 2.647 1.00 77.75 286 PHE A N 1
ATOM 2349 C CA . PHE A 1 286 ? -5.720 2.465 1.848 1.00 77.75 286 PHE A CA 1
ATOM 2350 C C . PHE A 1 286 ? -6.466 3.617 2.508 1.00 77.75 286 PHE A C 1
ATOM 2352 O O . PHE A 1 286 ? -7.684 3.569 2.573 1.00 77.75 286 PHE A O 1
ATOM 2359 N N . LEU A 1 287 ? -5.784 4.600 3.090 1.00 65.50 287 LEU A N 1
ATOM 2360 C CA . LEU A 1 287 ? -6.439 5.721 3.781 1.00 65.50 287 LEU A CA 1
ATOM 2361 C C . LEU A 1 287 ? -6.399 6.975 2.922 1.00 65.50 287 LEU A C 1
ATOM 2363 O O . LEU A 1 287 ? -5.345 7.287 2.381 1.00 65.50 287 LEU A O 1
ATOM 2367 N N . ALA A 1 288 ? -7.519 7.691 2.845 1.00 53.50 288 ALA A N 1
ATOM 2368 C CA . ALA A 1 288 ? -7.562 9.042 2.302 1.00 53.50 288 ALA A CA 1
ATOM 2369 C C . ALA A 1 288 ? -6.850 10.000 3.271 1.00 53.50 288 ALA A C 1
ATOM 2371 O O . ALA A 1 288 ? -7.184 10.037 4.454 1.00 53.50 288 ALA A O 1
ATOM 2372 N N . TYR A 1 289 ? -5.867 10.745 2.780 1.00 45.53 289 TYR A N 1
ATOM 2373 C CA . TYR A 1 289 ? -5.241 11.841 3.505 1.00 45.53 289 TYR A CA 1
ATOM 2374 C C . TYR A 1 289 ? -6.095 13.100 3.368 1.00 45.53 289 TYR A C 1
ATOM 2376 O O . TYR A 1 289 ? -6.621 13.373 2.290 1.00 45.53 289 TYR A O 1
ATOM 2384 N N . ILE A 1 290 ? -6.234 13.844 4.461 1.00 46.91 290 ILE A N 1
ATOM 2385 C CA . ILE A 1 290 ? -7.074 15.035 4.560 1.00 46.91 290 ILE A CA 1
ATOM 2386 C C . ILE A 1 290 ? -6.149 16.162 5.019 1.00 46.91 290 ILE A C 1
ATOM 2388 O O . ILE A 1 290 ? -5.695 16.154 6.157 1.00 46.91 290 ILE A O 1
ATOM 2392 N N . ASP A 1 291 ? -5.812 17.058 4.097 1.00 34.16 291 ASP A N 1
ATOM 2393 C CA . ASP A 1 291 ? -4.970 18.250 4.280 1.00 34.16 291 ASP A CA 1
ATOM 2394 C C . ASP A 1 291 ? -5.753 19.474 4.786 1.00 34.16 291 ASP A C 1
ATOM 2396 O O . ASP A 1 291 ? -5.162 20.504 5.090 1.00 34.16 291 ASP A O 1
ATOM 2400 N N . GLU A 1 292 ? -7.081 19.380 4.879 1.00 36.41 292 GLU A N 1
ATOM 2401 C CA . GLU A 1 292 ? -7.965 20.506 5.186 1.00 36.41 292 GLU A CA 1
ATOM 2402 C C . GLU A 1 292 ? -8.622 20.379 6.574 1.00 36.41 292 GLU A C 1
ATOM 2404 O O . GLU A 1 292 ? -8.903 19.283 7.071 1.00 36.41 292 GLU A O 1
ATOM 2409 N N . VAL A 1 293 ? -8.911 21.534 7.190 1.00 31.52 293 VAL A N 1
ATOM 2410 C CA . VAL A 1 293 ? -9.578 21.696 8.499 1.00 31.52 293 VAL A CA 1
ATOM 2411 C C . VAL A 1 293 ? -11.065 21.383 8.363 1.00 31.52 293 VAL A C 1
ATOM 2413 O O . VAL A 1 293 ? -11.926 22.257 8.408 1.00 31.52 293 VAL A O 1
ATOM 2416 N N . GLY A 1 294 ? -11.366 20.115 8.119 1.00 38.88 294 GLY A N 1
ATOM 2417 C CA . GLY A 1 294 ? -12.712 19.642 7.839 1.00 38.88 294 GLY A CA 1
ATOM 2418 C C . GLY A 1 294 ? -12.749 18.749 6.608 1.00 38.88 294 GLY A C 1
ATOM 2419 O O . GLY A 1 294 ? -12.118 19.008 5.588 1.00 38.88 294 GLY A O 1
ATOM 2420 N N . ILE A 1 295 ? -13.520 17.670 6.715 1.00 36.88 295 ILE A N 1
ATOM 2421 C CA . ILE A 1 295 ? -13.755 16.753 5.604 1.00 36.88 295 ILE A CA 1
ATOM 2422 C C . ILE A 1 295 ? -14.827 17.374 4.717 1.00 36.88 295 ILE A C 1
ATOM 2424 O O . ILE A 1 295 ? -15.997 17.417 5.102 1.00 36.88 295 ILE A O 1
ATOM 2428 N N . ASP A 1 296 ? -14.453 17.803 3.516 1.00 41.28 296 ASP A N 1
ATOM 2429 C CA . ASP A 1 296 ? -15.431 18.074 2.472 1.00 41.28 296 ASP A CA 1
ATOM 2430 C C . ASP A 1 296 ? -16.012 16.724 2.030 1.00 41.28 296 ASP A C 1
ATOM 2432 O O . ASP A 1 296 ? -15.378 15.917 1.336 1.00 41.28 296 ASP A O 1
ATOM 2436 N N . GLY A 1 297 ? -17.239 16.463 2.487 1.00 37.22 297 GLY A N 1
ATOM 2437 C CA . GLY A 1 297 ? -17.968 15.242 2.183 1.00 37.22 297 GLY A CA 1
ATOM 2438 C C . GLY A 1 297 ? -18.018 14.970 0.682 1.00 37.22 297 GLY A C 1
ATOM 2439 O O . GLY A 1 297 ? -17.759 13.835 0.292 1.00 37.22 297 GLY A O 1
ATOM 2440 N N . LEU A 1 298 ? -18.238 16.000 -0.152 1.00 36.97 298 LEU A N 1
ATOM 2441 C CA . LEU A 1 298 ? -18.281 15.917 -1.618 1.00 36.97 298 LEU A CA 1
ATOM 2442 C C . LEU A 1 298 ? -16.904 15.582 -2.210 1.00 36.97 298 LEU A C 1
ATOM 2444 O O . LEU A 1 298 ? -16.822 14.711 -3.078 1.00 36.97 298 LEU A O 1
ATOM 2448 N N . LYS A 1 299 ? -15.800 16.169 -1.725 1.00 36.16 299 LYS A N 1
ATOM 2449 C CA . LYS A 1 299 ? -14.436 15.770 -2.153 1.00 36.16 299 LYS A CA 1
ATOM 2450 C C . LYS A 1 299 ? -14.126 14.304 -1.819 1.00 36.16 299 LYS A C 1
ATOM 2452 O O . LYS A 1 299 ? -13.512 13.620 -2.644 1.00 36.16 299 LYS A O 1
ATOM 2457 N N . GLY A 1 300 ? -14.600 13.808 -0.673 1.00 37.41 300 GLY A N 1
ATOM 2458 C CA . GLY A 1 300 ? -14.528 12.391 -0.291 1.00 37.41 300 GLY A CA 1
ATOM 2459 C C . GLY A 1 300 ? -15.346 11.466 -1.199 1.00 37.41 300 GLY A C 1
ATOM 2460 O O . GLY A 1 300 ? -14.856 10.401 -1.572 1.00 37.41 300 GLY A O 1
ATOM 2461 N N . ILE A 1 301 ? -16.540 11.900 -1.628 1.00 39.03 301 ILE A N 1
ATOM 2462 C CA . ILE A 1 301 ? -17.394 11.190 -2.605 1.00 39.03 301 ILE A CA 1
ATOM 2463 C C . ILE A 1 301 ? -16.702 11.052 -3.964 1.00 39.03 301 ILE A C 1
ATOM 2465 O O . ILE A 1 301 ? -16.752 9.994 -4.587 1.00 39.03 301 ILE A O 1
ATOM 2469 N N . PHE A 1 302 ? -16.054 12.120 -4.430 1.00 44.75 302 PHE A N 1
ATOM 2470 C CA . PHE A 1 302 ? -15.462 12.188 -5.769 1.00 44.75 302 PHE A CA 1
ATOM 2471 C C . PHE A 1 302 ? -13.982 11.774 -5.824 1.00 44.75 302 PHE A C 1
ATOM 2473 O O . PHE A 1 302 ? -13.313 12.047 -6.821 1.00 44.75 302 PHE A O 1
ATOM 2480 N N . GLY A 1 303 ? -13.453 11.135 -4.770 1.00 44.94 303 GLY A N 1
ATOM 2481 C CA . GLY A 1 303 ? -12.087 10.592 -4.760 1.00 44.94 303 GLY A CA 1
ATOM 2482 C C . GLY A 1 303 ? -10.991 11.655 -4.894 1.00 44.94 303 GLY A C 1
ATOM 2483 O O . GLY A 1 303 ? -9.911 11.366 -5.409 1.00 44.94 303 GLY A O 1
ATOM 2484 N N . LYS A 1 304 ? -11.268 12.894 -4.465 1.00 46.22 304 LYS A N 1
ATOM 2485 C CA . LYS A 1 304 ? -10.304 14.004 -4.523 1.00 46.22 304 LYS A CA 1
ATOM 2486 C C . LYS A 1 304 ? -9.274 13.954 -3.394 1.00 46.22 304 LYS A C 1
ATOM 2488 O O . LYS A 1 304 ? -8.256 14.628 -3.511 1.00 46.22 304 LYS A O 1
ATOM 2493 N N . TYR A 1 305 ? -9.508 13.145 -2.357 1.00 47.25 305 TYR A N 1
ATOM 2494 C CA . TYR A 1 305 ? -8.529 12.927 -1.298 1.00 47.25 305 TYR A CA 1
ATOM 2495 C C . TYR A 1 305 ? -7.518 11.843 -1.664 1.00 47.25 305 TYR A C 1
ATOM 2497 O O . TYR A 1 305 ? -7.904 10.787 -2.177 1.00 47.25 305 TYR A O 1
ATOM 2505 N N . PRO A 1 306 ? -6.232 12.083 -1.390 1.00 51.56 306 PRO A N 1
ATOM 2506 C CA . PRO A 1 306 ? -5.202 11.170 -1.808 1.00 51.56 306 PRO A CA 1
ATOM 2507 C C . PRO A 1 306 ? -5.061 9.907 -0.934 1.00 51.56 306 PRO A C 1
ATOM 2509 O O . PRO A 1 306 ? -4.930 10.024 0.276 1.00 51.56 306 PRO A O 1
ATOM 2512 N N . SER A 1 307 ? -5.038 8.697 -1.504 1.00 56.38 307 SER A N 1
ATOM 2513 C CA . SER A 1 307 ? -4.920 7.426 -0.780 1.00 56.38 307 SER A CA 1
ATOM 2514 C C . SER A 1 307 ? -3.479 6.983 -0.498 1.00 56.38 307 SER A C 1
ATOM 2516 O O . SER A 1 307 ? -2.656 6.921 -1.405 1.00 56.38 307 SER A O 1
ATOM 2518 N N . ARG A 1 308 ? -3.183 6.530 0.721 1.00 66.12 308 ARG A N 1
ATOM 2519 C CA . ARG A 1 308 ? -1.904 5.900 1.095 1.00 66.12 308 ARG A CA 1
ATOM 2520 C C . ARG A 1 308 ? -2.110 4.460 1.549 1.00 66.12 308 ARG A C 1
ATOM 2522 O O . ARG A 1 308 ? -3.014 4.209 2.345 1.00 66.12 308 ARG A O 1
ATOM 2529 N N . MET A 1 309 ? -1.226 3.540 1.144 1.00 77.94 309 MET A N 1
ATOM 2530 C CA . MET A 1 309 ? -1.177 2.217 1.772 1.00 77.94 309 MET A CA 1
ATOM 2531 C C . MET A 1 309 ? -0.607 2.325 3.194 1.00 77.94 309 MET A C 1
ATOM 2533 O O . MET A 1 309 ? 0.540 2.718 3.398 1.00 77.94 309 MET A O 1
ATOM 2537 N N . MET A 1 310 ? -1.419 1.962 4.174 1.00 77.38 310 MET A N 1
ATOM 2538 C CA . MET A 1 310 ? -1.066 1.817 5.576 1.00 77.38 310 MET A CA 1
ATOM 2539 C C . MET A 1 310 ? -0.981 0.332 5.917 1.00 77.38 310 MET A C 1
ATOM 2541 O O . MET A 1 310 ? -1.872 -0.448 5.575 1.00 77.38 310 MET A O 1
ATOM 2545 N N . VAL A 1 311 ? 0.076 -0.036 6.633 1.00 85.06 311 VAL A N 1
ATOM 2546 C CA . VAL A 1 311 ? 0.253 -1.365 7.218 1.00 85.06 311 VAL A CA 1
ATOM 2547 C C . VAL A 1 311 ? 0.076 -1.238 8.730 1.00 85.06 311 VAL A C 1
ATOM 2549 O O . VAL A 1 311 ? 0.644 -0.335 9.341 1.00 85.06 311 VAL A O 1
ATOM 2552 N N . SER A 1 312 ? -0.738 -2.104 9.326 1.00 86.69 312 SER A N 1
ATOM 2553 C CA . SER A 1 312 ? -1.030 -2.123 10.764 1.00 86.69 312 SER A CA 1
ATOM 2554 C C . SER A 1 312 ? -1.237 -3.559 11.255 1.00 86.69 312 SER A C 1
ATOM 2556 O O . SER A 1 312 ? -1.275 -4.493 10.454 1.00 86.69 312 SER A O 1
ATOM 2558 N N . ASP A 1 313 ? -1.398 -3.760 12.560 1.00 89.19 313 ASP A N 1
ATOM 2559 C CA . ASP A 1 313 ? -1.833 -5.034 13.129 1.00 89.19 313 ASP A CA 1
ATOM 2560 C C . ASP A 1 313 ? -3.351 -5.053 13.364 1.00 89.19 313 ASP A C 1
ATOM 2562 O O . ASP A 1 313 ? -4.014 -4.025 13.537 1.00 89.19 313 ASP A O 1
ATOM 2566 N N . ILE A 1 314 ? -3.923 -6.255 13.422 1.00 91.25 314 ILE A N 1
ATOM 2567 C CA . ILE A 1 314 ? -5.367 -6.422 13.619 1.00 91.25 314 ILE A CA 1
ATOM 2568 C C . ILE A 1 314 ? -5.883 -5.832 14.945 1.00 91.25 314 ILE A C 1
ATOM 2570 O O . ILE A 1 314 ? -7.047 -5.438 15.018 1.00 91.25 314 ILE A O 1
ATOM 2574 N N . ASN A 1 315 ? -5.070 -5.747 16.004 1.00 89.25 315 ASN A N 1
ATOM 2575 C CA . ASN A 1 315 ? -5.530 -5.212 17.288 1.00 89.25 315 ASN A CA 1
ATOM 2576 C C . ASN A 1 315 ? -5.615 -3.689 17.269 1.00 89.25 315 ASN A C 1
ATOM 2578 O O . ASN A 1 315 ? -6.582 -3.158 17.814 1.00 89.25 315 ASN A O 1
ATOM 2582 N N . SER A 1 316 ? -4.681 -3.004 16.607 1.00 85.88 316 SER A N 1
ATOM 2583 C CA . SER A 1 316 ? -4.781 -1.560 16.351 1.00 85.88 316 SER A CA 1
ATOM 2584 C C . SER A 1 316 ? -6.040 -1.230 15.550 1.00 85.88 316 SER A C 1
ATOM 2586 O O . SER A 1 316 ? -6.839 -0.390 15.962 1.00 85.88 316 SER A O 1
ATOM 2588 N N . VAL A 1 317 ? -6.315 -1.997 14.491 1.00 88.81 317 VAL A N 1
ATOM 2589 C CA . VAL A 1 317 ? -7.530 -1.829 13.673 1.00 88.81 317 VAL A CA 1
ATOM 2590 C C . VAL A 1 317 ? -8.808 -2.106 14.476 1.00 88.81 317 VAL A C 1
ATOM 2592 O O . VAL A 1 317 ? -9.786 -1.370 14.355 1.00 88.81 317 VAL A O 1
ATOM 2595 N N . LYS A 1 318 ? -8.812 -3.116 15.356 1.00 90.69 318 LYS A N 1
ATOM 2596 C CA . LYS A 1 318 ? -9.927 -3.347 16.293 1.00 90.69 318 LYS A CA 1
ATOM 2597 C C . LYS A 1 318 ? -10.112 -2.166 17.248 1.00 90.69 318 LYS A C 1
ATOM 2599 O O . LYS A 1 318 ? -11.234 -1.697 17.405 1.00 90.69 318 LYS A O 1
ATOM 2604 N N . ARG A 1 319 ? -9.043 -1.661 17.876 1.00 86.75 319 ARG A N 1
ATOM 2605 C CA . ARG A 1 319 ? -9.132 -0.503 18.786 1.00 86.75 319 ARG A CA 1
ATOM 2606 C C . ARG A 1 319 ? -9.732 0.708 18.075 1.00 86.75 319 ARG A C 1
ATOM 2608 O O . ARG A 1 319 ? -10.666 1.301 18.606 1.00 86.75 319 ARG A O 1
ATOM 2615 N N . GLN A 1 320 ? -9.269 1.001 16.862 1.00 83.81 320 GLN A N 1
ATOM 2616 C CA . GLN A 1 320 ? -9.811 2.085 16.052 1.00 83.81 320 GLN A CA 1
ATOM 2617 C C . GLN A 1 320 ? -11.302 1.873 15.751 1.00 83.81 320 GLN A C 1
ATOM 2619 O O . GLN A 1 320 ? -12.145 2.647 16.197 1.00 83.81 320 GLN A O 1
ATOM 2624 N N . TYR A 1 321 ? -11.662 0.806 15.037 1.00 88.00 321 TYR A N 1
ATOM 2625 C CA . TYR A 1 321 ? -13.031 0.679 14.538 1.00 88.00 321 TYR A CA 1
ATOM 2626 C C . TYR A 1 321 ? -14.011 0.202 15.604 1.00 88.00 321 TYR A C 1
ATOM 2628 O O . TYR A 1 321 ? -15.041 0.837 15.807 1.00 88.00 321 TYR A O 1
ATOM 2636 N N . THR A 1 322 ? -13.706 -0.881 16.323 1.00 91.19 322 THR A N 1
ATOM 2637 C CA . THR A 1 322 ? -14.683 -1.483 17.241 1.00 91.19 322 THR A CA 1
ATOM 2638 C C . THR A 1 322 ? -14.825 -0.703 18.537 1.00 91.19 322 THR A C 1
ATOM 2640 O O . THR A 1 322 ? -15.910 -0.716 19.108 1.00 91.19 322 THR A O 1
ATOM 2643 N N . ARG A 1 323 ? -13.761 -0.039 19.018 1.00 89.25 323 ARG A N 1
ATOM 2644 C CA . ARG A 1 323 ? -13.792 0.737 20.271 1.00 89.25 323 ARG A CA 1
ATOM 2645 C C . ARG A 1 323 ? -13.904 2.241 20.048 1.00 89.25 323 ARG A C 1
ATOM 2647 O O . ARG A 1 323 ? -14.775 2.827 20.667 1.00 89.25 323 ARG A O 1
ATOM 2654 N N . ALA A 1 324 ? -13.059 2.867 19.229 1.00 83.75 324 ALA A N 1
ATOM 2655 C CA . ALA A 1 324 ? -13.085 4.327 19.078 1.00 83.75 324 ALA A CA 1
ATOM 2656 C C . ALA A 1 324 ? -14.263 4.810 18.216 1.00 83.75 324 ALA A C 1
ATOM 2658 O O . ALA A 1 324 ? -14.884 5.821 18.527 1.00 83.75 324 ALA A O 1
ATOM 2659 N N . GLU A 1 325 ? -14.590 4.081 17.146 1.00 83.75 325 GLU A N 1
ATOM 2660 C CA . GLU A 1 325 ? -15.657 4.471 16.214 1.00 83.75 325 GLU A CA 1
ATOM 2661 C C . GLU A 1 325 ? -16.984 3.727 16.429 1.00 83.75 325 GLU A C 1
ATOM 2663 O O . GLU A 1 325 ? -17.967 4.050 15.763 1.00 83.75 325 GLU A O 1
ATOM 2668 N N . PHE A 1 326 ? -17.016 2.731 17.324 1.00 90.12 326 PHE A N 1
ATOM 2669 C CA . PHE A 1 326 ? -18.165 1.838 17.551 1.00 90.12 326 PHE A CA 1
ATOM 2670 C C . PHE A 1 326 ? -18.705 1.156 16.291 1.00 90.12 326 PHE A C 1
ATOM 2672 O O . PHE A 1 326 ? -19.904 0.924 16.130 1.00 90.12 326 PHE A O 1
ATOM 2679 N N . ARG A 1 327 ? -17.801 0.755 15.405 1.00 87.75 327 ARG A N 1
ATOM 2680 C CA . ARG A 1 327 ? -18.113 0.057 14.161 1.00 87.75 327 ARG A CA 1
ATOM 2681 C C . ARG A 1 327 ? -17.686 -1.394 14.259 1.00 87.75 327 ARG A C 1
ATOM 2683 O O . ARG A 1 327 ? -16.553 -1.705 14.618 1.00 87.75 327 ARG A O 1
ATOM 2690 N N . SER A 1 328 ? -18.587 -2.296 13.892 1.00 92.88 328 SER A N 1
ATOM 2691 C CA . SER A 1 328 ? -18.214 -3.698 13.728 1.00 92.88 328 SER A CA 1
ATOM 2692 C C . SER A 1 328 ? -17.302 -3.887 12.511 1.00 92.88 328 SER A C 1
ATOM 2694 O O . SER A 1 328 ? -17.348 -3.116 11.546 1.00 92.88 328 SER A O 1
ATOM 2696 N N . LEU A 1 329 ? -16.481 -4.935 12.554 1.00 95.12 329 LEU A N 1
ATOM 2697 C CA . LEU A 1 329 ? -15.645 -5.355 11.433 1.00 95.12 329 LEU A CA 1
ATOM 2698 C C . LEU A 1 329 ? -16.101 -6.726 10.931 1.00 95.12 329 LEU A C 1
ATOM 2700 O O . LEU A 1 329 ? -16.274 -7.662 11.715 1.00 95.12 329 LEU A O 1
ATOM 2704 N N . LYS A 1 330 ? -16.227 -6.863 9.614 1.00 95.88 330 LYS A N 1
ATOM 2705 C CA . LYS A 1 330 ? -16.428 -8.136 8.914 1.00 95.88 330 LYS A CA 1
ATOM 2706 C C . LYS A 1 330 ? -15.126 -8.516 8.227 1.00 95.88 330 LYS A C 1
ATOM 2708 O O . LYS A 1 330 ? -14.568 -7.707 7.497 1.00 95.88 330 LYS A O 1
ATOM 2713 N N . SER A 1 331 ? -14.640 -9.727 8.444 1.00 95.94 331 SER A N 1
ATOM 2714 C CA . SER A 1 331 ? -13.369 -10.208 7.904 1.00 95.94 331 SER A CA 1
ATOM 2715 C C . SER A 1 331 ? -13.641 -11.464 7.092 1.00 95.94 331 SER A C 1
ATOM 2717 O O . SER A 1 331 ? -13.775 -12.545 7.654 1.00 95.94 331 SER A O 1
ATOM 2719 N N . LEU A 1 332 ? -13.797 -11.314 5.778 1.00 96.31 332 LEU A N 1
ATOM 2720 C CA . LEU A 1 332 ? -14.270 -12.382 4.904 1.00 96.31 332 LEU A CA 1
ATOM 2721 C C . LEU A 1 332 ? -13.136 -12.938 4.033 1.00 96.31 332 LEU A C 1
ATOM 2723 O O . LEU A 1 332 ? -12.496 -12.163 3.322 1.00 96.31 332 LEU A O 1
ATOM 2727 N N . PRO A 1 333 ? -12.879 -14.256 4.021 1.00 96.88 333 PRO A N 1
ATOM 2728 C CA . PRO A 1 333 ? -11.888 -14.859 3.132 1.00 96.88 333 PRO A CA 1
ATOM 2729 C C . PRO A 1 333 ? -12.101 -14.512 1.658 1.00 96.88 333 PRO A C 1
ATOM 2731 O O . PRO A 1 333 ? -13.201 -14.672 1.124 1.00 96.88 333 PRO A O 1
ATOM 2734 N N . LEU A 1 334 ? -11.039 -14.067 0.987 1.00 97.25 334 LEU A N 1
ATOM 2735 C CA . LEU A 1 334 ? -11.010 -13.986 -0.468 1.00 97.25 334 LEU A CA 1
ATOM 2736 C C . LEU A 1 334 ? -10.659 -15.364 -1.024 1.00 97.25 334 LEU A C 1
ATOM 2738 O O . LEU A 1 334 ? -9.658 -15.963 -0.627 1.00 97.25 334 LEU A O 1
ATOM 2742 N N . LYS A 1 335 ? -11.454 -15.853 -1.977 1.00 95.69 335 LYS A N 1
ATOM 2743 C CA . LYS A 1 335 ? -11.279 -17.159 -2.632 1.00 95.69 335 LYS A CA 1
ATOM 2744 C C . LYS A 1 335 ? -10.148 -17.134 -3.668 1.00 95.69 335 LYS A C 1
ATOM 2746 O O . LYS A 1 335 ? -10.340 -17.498 -4.825 1.00 95.69 335 LYS A O 1
ATOM 2751 N N . PHE A 1 336 ? -8.970 -16.663 -3.264 1.00 95.62 336 PHE A N 1
ATOM 2752 C CA . PHE A 1 336 ? -7.777 -16.677 -4.099 1.00 95.62 336 PHE A CA 1
ATOM 2753 C C . PHE A 1 336 ? -7.178 -18.078 -4.176 1.00 95.62 336 PHE A C 1
ATOM 2755 O O . PHE A 1 336 ? -6.926 -18.717 -3.155 1.00 95.62 336 PHE A O 1
ATOM 2762 N N . ASN A 1 337 ? -6.855 -18.522 -5.390 1.00 94.19 337 ASN A N 1
ATOM 2763 C CA . ASN A 1 337 ? -5.946 -19.649 -5.573 1.00 94.19 337 ASN A CA 1
ATOM 2764 C C . ASN A 1 337 ? -4.489 -19.247 -5.244 1.00 94.19 337 ASN A C 1
ATOM 2766 O O . ASN A 1 337 ? -4.180 -18.073 -5.009 1.00 94.19 337 ASN A O 1
ATOM 2770 N N . LYS A 1 338 ? -3.572 -20.225 -5.238 1.00 93.25 338 LYS A N 1
ATOM 2771 C CA . LYS A 1 338 ? -2.156 -20.010 -4.885 1.00 93.25 338 LYS A CA 1
ATOM 2772 C C . LYS A 1 338 ? -1.491 -18.923 -5.743 1.00 93.25 338 LYS A C 1
ATOM 2774 O O . LYS A 1 338 ? -0.780 -18.074 -5.204 1.00 93.25 338 LYS A O 1
ATOM 2779 N N . ASP A 1 339 ? -1.760 -18.903 -7.047 1.00 93.31 339 ASP A N 1
ATOM 2780 C CA . ASP A 1 339 ? -1.172 -17.927 -7.969 1.00 93.31 339 ASP A CA 1
ATOM 2781 C C . ASP A 1 339 ? -1.772 -16.530 -7.809 1.00 93.31 339 ASP A C 1
ATOM 2783 O O . ASP A 1 339 ? -1.043 -15.540 -7.848 1.00 93.31 339 ASP A O 1
ATOM 2787 N N . GLN A 1 340 ? -3.085 -16.432 -7.589 1.00 95.44 340 GLN A N 1
ATOM 2788 C CA . GLN A 1 340 ? -3.767 -15.169 -7.299 1.00 95.44 340 GLN A CA 1
ATOM 2789 C C . GLN A 1 340 ? -3.241 -14.561 -5.996 1.00 95.44 340 GLN A C 1
ATOM 2791 O O . GLN A 1 340 ? -2.904 -13.377 -5.966 1.00 95.44 340 GLN A O 1
ATOM 2796 N N . ARG A 1 341 ? -3.071 -15.377 -4.946 1.00 96.19 341 ARG A N 1
ATOM 2797 C CA . ARG A 1 341 ? -2.475 -14.942 -3.675 1.00 96.19 341 ARG A CA 1
ATOM 2798 C C . ARG A 1 341 ? -1.025 -14.497 -3.857 1.00 96.19 341 ARG A C 1
ATOM 2800 O O . ARG A 1 341 ? -0.643 -13.448 -3.350 1.00 96.19 341 ARG A O 1
ATOM 2807 N N . LYS A 1 342 ? -0.225 -15.231 -4.636 1.00 94.81 342 LYS A N 1
ATOM 2808 C CA . LYS A 1 342 ? 1.151 -14.830 -4.967 1.00 94.81 342 LYS A CA 1
ATOM 2809 C C . LYS A 1 342 ? 1.191 -13.500 -5.728 1.00 94.81 342 LYS A C 1
ATOM 2811 O O . LYS A 1 342 ? 1.984 -12.634 -5.374 1.00 94.81 342 LYS A O 1
ATOM 2816 N N . ARG A 1 343 ? 0.322 -13.299 -6.728 1.00 94.62 343 ARG A N 1
ATOM 2817 C CA . ARG A 1 343 ? 0.208 -12.022 -7.459 1.00 94.62 343 ARG A CA 1
ATOM 2818 C C . ARG A 1 343 ? -0.211 -10.872 -6.548 1.00 94.62 343 ARG A C 1
ATOM 2820 O O . ARG A 1 343 ? 0.371 -9.795 -6.661 1.00 94.62 343 ARG A O 1
ATOM 2827 N N . PHE A 1 344 ? -1.164 -11.110 -5.645 1.00 95.81 344 PHE A N 1
ATOM 2828 C CA . PHE A 1 344 ? -1.580 -10.146 -4.626 1.00 95.81 344 PHE A CA 1
ATOM 2829 C C . PHE A 1 344 ? -0.384 -9.708 -3.772 1.00 95.81 344 PHE A C 1
ATOM 2831 O O . PHE A 1 344 ? -0.073 -8.522 -3.719 1.00 95.81 344 PHE A O 1
ATOM 2838 N N . LEU A 1 345 ? 0.336 -10.663 -3.172 1.00 95.81 345 LEU A N 1
ATOM 2839 C CA . LEU A 1 345 ? 1.466 -10.382 -2.278 1.00 95.81 345 LEU A CA 1
ATOM 2840 C C . LEU A 1 345 ? 2.622 -9.697 -3.005 1.00 95.81 345 LEU A C 1
ATOM 2842 O O . LEU A 1 345 ? 3.159 -8.716 -2.508 1.00 95.81 345 LEU A O 1
ATOM 2846 N N . ASN A 1 346 ? 2.953 -10.152 -4.213 1.00 93.88 346 ASN A N 1
ATOM 2847 C CA . ASN A 1 346 ? 3.946 -9.504 -5.065 1.00 93.88 346 ASN A CA 1
ATOM 2848 C C . ASN A 1 346 ? 3.580 -8.051 -5.381 1.00 93.88 346 ASN A C 1
ATOM 2850 O O . ASN A 1 346 ? 4.455 -7.189 -5.435 1.00 93.88 346 ASN A O 1
ATOM 2854 N N . HIS A 1 347 ? 2.294 -7.780 -5.625 1.00 91.44 347 HIS A N 1
ATOM 2855 C CA . HIS A 1 347 ? 1.848 -6.421 -5.883 1.00 91.44 347 HIS A CA 1
ATOM 2856 C C . HIS A 1 347 ? 1.968 -5.581 -4.620 1.00 91.44 347 HIS A C 1
ATOM 2858 O O . HIS A 1 347 ? 2.651 -4.572 -4.668 1.00 91.44 347 HIS A O 1
ATOM 2864 N N . VAL A 1 348 ? 1.412 -6.033 -3.492 1.00 91.50 348 VAL A N 1
ATOM 2865 C CA . VAL A 1 348 ? 1.507 -5.345 -2.193 1.00 91.50 348 VAL A CA 1
ATOM 2866 C C . VAL A 1 348 ? 2.954 -5.054 -1.808 1.00 91.50 348 VAL A C 1
ATOM 2868 O O . VAL A 1 348 ? 3.248 -3.947 -1.379 1.00 91.50 348 VAL A O 1
ATOM 2871 N N . LEU A 1 349 ? 3.863 -6.010 -1.992 1.00 90.25 349 LEU A N 1
ATOM 2872 C CA . LEU A 1 349 ? 5.278 -5.833 -1.685 1.00 90.25 349 LEU A CA 1
ATOM 2873 C C . LEU A 1 349 ? 5.908 -4.759 -2.581 1.00 90.25 349 LEU A C 1
ATOM 2875 O O . LEU A 1 349 ? 6.622 -3.890 -2.092 1.00 90.25 349 LEU A O 1
ATOM 2879 N N . ARG A 1 350 ? 5.583 -4.752 -3.880 1.00 87.69 350 ARG A N 1
ATOM 2880 C CA . ARG A 1 350 ? 5.996 -3.669 -4.782 1.00 87.69 350 ARG A CA 1
ATOM 2881 C C . ARG A 1 350 ? 5.426 -2.320 -4.341 1.00 87.69 350 ARG A C 1
ATOM 2883 O O . ARG A 1 350 ? 6.174 -1.356 -4.339 1.00 87.69 350 ARG A O 1
ATOM 2890 N N . ILE A 1 351 ? 4.146 -2.251 -3.964 1.00 83.94 351 ILE A N 1
ATOM 2891 C CA . ILE A 1 351 ? 3.515 -1.026 -3.445 1.00 83.94 351 ILE A CA 1
ATOM 2892 C C . ILE A 1 351 ? 4.271 -0.555 -2.205 1.00 83.94 351 ILE A C 1
ATOM 2894 O O . ILE A 1 351 ? 4.725 0.576 -2.171 1.00 83.94 351 ILE A O 1
ATOM 2898 N N . TYR A 1 352 ? 4.477 -1.432 -1.224 1.00 83.88 352 TYR A N 1
ATOM 2899 C CA . TYR A 1 352 ? 5.183 -1.116 0.015 1.00 83.88 352 TYR A CA 1
ATOM 2900 C C . TYR A 1 352 ? 6.551 -0.476 -0.252 1.00 83.88 352 TYR A C 1
ATOM 2902 O O . TYR A 1 352 ? 6.833 0.596 0.273 1.00 83.88 352 TYR A O 1
ATOM 2910 N N . TRP A 1 353 ? 7.357 -1.091 -1.122 1.00 80.81 353 TRP A N 1
ATOM 2911 C CA . TRP A 1 353 ? 8.710 -0.626 -1.421 1.00 80.81 353 TRP A CA 1
ATOM 2912 C C . TRP A 1 353 ? 8.763 0.571 -2.376 1.00 80.81 353 TRP A C 1
ATOM 2914 O O . TRP A 1 353 ? 9.563 1.474 -2.175 1.00 80.81 353 TRP A O 1
ATOM 2924 N N . GLU A 1 354 ? 7.915 0.642 -3.403 1.00 76.31 354 GLU A N 1
ATOM 2925 C CA . GLU A 1 354 ? 7.893 1.803 -4.311 1.00 76.31 354 GLU A CA 1
ATOM 2926 C C . GLU A 1 354 ? 7.307 3.061 -3.645 1.00 76.31 354 GLU A C 1
ATOM 2928 O O . GLU A 1 354 ? 7.615 4.172 -4.076 1.00 76.31 354 GLU A O 1
ATOM 2933 N N . TYR A 1 355 ? 6.524 2.900 -2.570 1.00 65.56 355 TYR A N 1
ATOM 2934 C CA . TYR A 1 355 ? 5.975 3.994 -1.757 1.00 65.56 355 TYR A CA 1
ATOM 2935 C C . TYR A 1 355 ? 6.967 4.505 -0.691 1.00 65.56 355 TYR A C 1
ATOM 2937 O O . TYR A 1 355 ? 6.700 5.518 -0.041 1.00 65.56 355 TYR A O 1
ATOM 2945 N N . ALA A 1 356 ? 8.096 3.820 -0.492 1.00 53.03 356 ALA A N 1
ATOM 2946 C CA . ALA A 1 356 ? 8.938 3.895 0.701 1.00 53.03 356 ALA A CA 1
ATOM 2947 C C . ALA A 1 356 ? 9.825 5.146 0.864 1.00 53.03 356 ALA A C 1
ATOM 2949 O O . ALA A 1 356 ? 10.877 5.053 1.488 1.00 53.03 356 ALA A O 1
ATOM 2950 N N . GLY A 1 357 ? 9.432 6.344 0.409 1.00 43.38 357 GLY A N 1
ATOM 2951 C CA . GLY A 1 357 ? 10.241 7.488 0.841 1.00 43.38 357 GLY A CA 1
ATOM 2952 C C . GLY A 1 357 ? 9.841 8.908 0.498 1.00 43.38 357 GLY A C 1
ATOM 2953 O O . GLY A 1 357 ? 10.715 9.687 0.170 1.00 43.38 357 GLY A O 1
ATOM 2954 N N . ARG A 1 358 ? 8.589 9.316 0.631 1.00 39.31 358 ARG A N 1
ATOM 2955 C CA . ARG A 1 358 ? 8.249 10.664 1.134 1.00 39.31 358 ARG A CA 1
ATOM 2956 C C . ARG A 1 358 ? 6.737 10.751 1.171 1.00 39.31 358 ARG A C 1
ATOM 2958 O O . ARG A 1 358 ? 6.069 10.376 0.215 1.00 39.31 358 ARG A O 1
ATOM 2965 N N . TYR A 1 359 ? 6.204 11.168 2.307 1.00 40.91 359 TYR A N 1
ATOM 2966 C CA . TYR A 1 359 ? 4.772 11.242 2.562 1.00 40.91 359 TYR A CA 1
ATOM 2967 C C . TYR A 1 359 ? 4.122 12.339 1.719 1.00 40.91 359 TYR A C 1
ATOM 2969 O O . TYR A 1 359 ? 3.988 13.450 2.201 1.00 40.91 359 TYR A O 1
ATOM 2977 N N . PHE A 1 360 ? 3.673 12.053 0.499 1.00 37.19 360 PHE A N 1
ATOM 2978 C CA . PHE A 1 360 ? 2.622 12.861 -0.131 1.00 37.19 360 PHE A CA 1
ATOM 2979 C C . PHE A 1 360 ? 1.737 11.980 -1.043 1.00 37.19 360 PHE A C 1
ATOM 2981 O O . PHE A 1 360 ? 1.668 10.760 -0.903 1.00 37.19 360 PHE A O 1
ATOM 2988 N N . PHE A 1 361 ? 0.948 12.608 -1.900 1.00 33.12 361 PHE A N 1
ATOM 2989 C CA . PHE A 1 361 ? -0.463 12.296 -2.118 1.00 33.12 361 PHE A CA 1
ATOM 2990 C C . PHE A 1 361 ? -0.789 11.504 -3.409 1.00 33.12 361 PHE A C 1
ATOM 2992 O O . PHE A 1 361 ? -0.344 11.904 -4.479 1.00 33.12 361 PHE A O 1
ATOM 2999 N N . PHE A 1 362 ? -1.631 10.451 -3.364 1.00 34.97 362 PHE A N 1
ATOM 3000 C CA . PHE A 1 362 ? -2.205 9.759 -4.548 1.00 34.97 362 PHE A CA 1
ATOM 3001 C C . PHE A 1 362 ? -3.701 10.035 -4.732 1.00 34.97 362 PHE A C 1
ATOM 3003 O O . PHE A 1 362 ? -4.478 9.485 -3.980 1.00 34.97 362 PHE A O 1
ATOM 3010 N N . ALA A 1 363 ? -4.193 10.755 -5.736 1.00 38.09 363 ALA A N 1
ATOM 3011 C CA . ALA A 1 363 ? -5.656 10.859 -5.917 1.00 38.09 363 ALA A CA 1
ATOM 3012 C C . ALA A 1 363 ? -6.320 9.485 -6.212 1.00 38.09 363 ALA A C 1
ATOM 3014 O O . ALA A 1 363 ? -5.896 8.833 -7.162 1.00 38.09 363 ALA A O 1
ATOM 3015 N N . ASN A 1 364 ? -7.322 9.081 -5.411 1.00 54.38 364 ASN A N 1
ATOM 3016 C CA . ASN A 1 364 ? -8.391 8.065 -5.600 1.00 54.38 364 ASN A CA 1
ATOM 3017 C C . ASN A 1 364 ? -8.820 7.530 -4.215 1.00 54.38 364 ASN A C 1
ATOM 3019 O O . ASN A 1 364 ? -8.040 7.565 -3.269 1.00 54.38 364 ASN A O 1
ATOM 3023 N N . ASN A 1 365 ? -10.058 7.054 -4.052 1.00 59.75 365 ASN A N 1
ATOM 3024 C CA . ASN A 1 365 ? -10.556 6.635 -2.733 1.00 59.75 365 ASN A CA 1
ATOM 3025 C C . ASN A 1 365 ? -10.001 5.255 -2.290 1.00 59.75 365 ASN A C 1
ATOM 3027 O O . ASN A 1 365 ? -9.415 4.499 -3.066 1.00 59.75 365 ASN A O 1
ATOM 3031 N N . CYS A 1 366 ? -10.225 4.897 -1.020 1.00 67.56 366 CYS A N 1
ATOM 3032 C CA . CYS A 1 366 ? -9.747 3.643 -0.427 1.00 67.56 366 CYS A CA 1
ATOM 3033 C C . CYS A 1 366 ? -10.290 2.365 -1.088 1.00 67.56 366 CYS A C 1
ATOM 3035 O O . CYS A 1 366 ? -9.619 1.330 -1.076 1.00 67.56 366 CYS A O 1
ATOM 3037 N N . ALA A 1 367 ? -11.500 2.416 -1.647 1.00 72.19 367 ALA A N 1
ATOM 3038 C CA . ALA A 1 367 ? -12.138 1.274 -2.288 1.00 72.19 367 ALA A CA 1
ATOM 3039 C C . ALA A 1 367 ? -11.539 1.001 -3.672 1.00 72.19 367 ALA A C 1
ATOM 3041 O O . ALA A 1 367 ? -11.342 -0.161 -4.025 1.00 72.19 367 ALA A O 1
ATOM 3042 N N . ASP A 1 368 ? -11.198 2.048 -4.421 1.00 72.69 368 ASP A N 1
ATOM 3043 C CA . ASP A 1 368 ? -10.643 1.928 -5.771 1.00 72.69 368 ASP A CA 1
ATOM 3044 C C . ASP A 1 368 ? -9.258 1.290 -5.741 1.00 72.69 368 ASP A C 1
ATOM 3046 O O . ASP A 1 368 ? -9.002 0.330 -6.470 1.00 72.69 368 ASP A O 1
ATOM 3050 N N . GLU A 1 369 ? -8.378 1.760 -4.854 1.00 76.38 369 GLU A N 1
ATOM 3051 C CA . GLU A 1 369 ? -7.050 1.164 -4.686 1.00 76.38 369 GLU A CA 1
ATOM 3052 C C . GLU A 1 369 ? -7.143 -0.275 -4.178 1.00 76.38 369 GLU A C 1
ATOM 3054 O O . GLU A 1 369 ? -6.515 -1.177 -4.740 1.00 76.38 369 GLU A O 1
ATOM 3059 N N . ALA A 1 370 ? -8.007 -0.535 -3.191 1.00 81.81 370 ALA A N 1
ATOM 3060 C CA . ALA A 1 370 ? -8.239 -1.896 -2.727 1.00 81.81 370 ALA A CA 1
ATOM 3061 C C . ALA A 1 370 ? -8.712 -2.810 -3.872 1.00 81.81 370 ALA A C 1
ATOM 3063 O O . ALA A 1 370 ? -8.226 -3.935 -4.028 1.00 81.81 370 ALA A O 1
ATOM 3064 N N . TYR A 1 371 ? -9.616 -2.328 -4.725 1.00 83.19 371 TYR A N 1
ATOM 3065 C CA . TYR A 1 371 ? -10.113 -3.112 -5.845 1.00 83.19 371 TYR A CA 1
ATOM 3066 C C . TYR A 1 371 ? -9.067 -3.325 -6.935 1.00 83.19 371 TYR A C 1
ATOM 3068 O O . TYR A 1 371 ? -8.976 -4.441 -7.441 1.00 83.19 371 TYR A O 1
ATOM 3076 N N . LYS A 1 372 ? -8.224 -2.335 -7.253 1.00 80.94 372 LYS A N 1
ATOM 3077 C CA . LYS A 1 372 ? -7.097 -2.510 -8.188 1.00 80.94 372 LYS A CA 1
ATOM 3078 C C . LYS A 1 372 ? -6.162 -3.627 -7.730 1.00 80.94 372 LYS A C 1
ATOM 3080 O O . LYS A 1 372 ? -5.769 -4.462 -8.547 1.00 80.94 372 LYS A O 1
ATOM 3085 N N . VAL A 1 373 ? -5.880 -3.723 -6.427 1.00 87.94 373 VAL A N 1
ATOM 3086 C CA . VAL A 1 373 ? -5.074 -4.825 -5.876 1.00 87.94 373 VAL A CA 1
ATOM 3087 C C . VAL A 1 373 ? -5.769 -6.181 -6.075 1.00 87.94 373 VAL A C 1
ATOM 3089 O O . VAL A 1 373 ? -5.127 -7.149 -6.494 1.00 87.94 373 VAL A O 1
ATOM 3092 N N . VAL A 1 374 ? -7.087 -6.262 -5.861 1.00 90.31 374 VAL A N 1
ATOM 3093 C CA . VAL A 1 374 ? -7.876 -7.481 -6.139 1.00 90.31 374 VAL A CA 1
ATOM 3094 C C . VAL A 1 374 ? -7.890 -7.815 -7.633 1.00 90.31 374 VAL A C 1
ATOM 3096 O O . VAL A 1 374 ? -7.723 -8.975 -8.010 1.00 90.31 374 VAL A O 1
ATOM 3099 N N . GLN A 1 375 ? -8.046 -6.818 -8.503 1.00 87.00 375 GLN A N 1
ATOM 3100 C CA . GLN A 1 375 ? -8.025 -6.997 -9.951 1.00 87.00 375 GLN A CA 1
ATOM 3101 C C . GLN A 1 375 ? -6.667 -7.520 -10.429 1.00 87.00 375 GLN A C 1
ATOM 3103 O O . GLN A 1 375 ? -6.636 -8.426 -11.255 1.00 87.00 375 GLN A O 1
ATOM 3108 N N . VAL A 1 376 ? -5.557 -7.008 -9.885 1.00 88.75 376 VAL A N 1
ATOM 3109 C CA . VAL A 1 376 ? -4.196 -7.515 -10.133 1.00 88.75 376 VAL A CA 1
ATOM 3110 C C . VAL A 1 376 ? -4.039 -8.965 -9.672 1.00 88.75 376 VAL A C 1
ATOM 3112 O O . VAL A 1 376 ? -3.428 -9.773 -10.376 1.00 88.75 376 VAL A O 1
ATOM 3115 N N . ALA A 1 377 ? -4.606 -9.320 -8.519 1.00 92.88 377 ALA A N 1
ATOM 3116 C CA . ALA A 1 377 ? -4.581 -10.693 -8.029 1.00 92.88 377 ALA A CA 1
ATOM 3117 C C . ALA A 1 377 ? -5.326 -11.638 -8.983 1.00 92.88 377 ALA A C 1
ATOM 3119 O O . ALA A 1 377 ? -4.759 -12.639 -9.428 1.00 92.88 377 ALA A O 1
ATOM 3120 N N . ILE A 1 378 ? -6.564 -11.305 -9.355 1.00 90.69 378 ILE A N 1
ATOM 3121 C CA . ILE A 1 378 ? -7.402 -12.145 -10.224 1.00 90.69 378 ILE A CA 1
ATOM 3122 C C . ILE A 1 378 ? -6.835 -12.194 -11.648 1.00 90.69 378 ILE A C 1
ATOM 3124 O O . ILE A 1 378 ? -6.660 -13.283 -12.188 1.00 90.69 378 ILE A O 1
ATOM 3128 N N . ASN A 1 379 ? -6.444 -11.038 -12.191 1.00 86.38 379 ASN A N 1
ATOM 3129 C CA . ASN A 1 379 ? -5.857 -10.844 -13.518 1.00 86.38 379 ASN A CA 1
ATOM 3130 C C . ASN A 1 379 ? -6.730 -11.367 -14.675 1.00 86.38 379 ASN A C 1
ATOM 3132 O O . ASN A 1 379 ? -6.252 -12.039 -15.588 1.00 86.38 379 ASN A O 1
ATOM 3136 N N . GLU A 1 380 ? -8.026 -11.051 -14.656 1.00 83.19 380 GLU A N 1
ATOM 3137 C CA . GLU A 1 380 ? -8.972 -11.458 -15.699 1.00 83.19 380 GLU A CA 1
ATOM 3138 C C . GLU A 1 380 ? -9.616 -10.249 -16.378 1.00 83.19 380 GLU A C 1
ATOM 3140 O O . GLU A 1 380 ? -10.051 -9.301 -15.733 1.00 83.19 380 GLU A O 1
ATOM 3145 N N . ARG A 1 381 ? -9.792 -10.286 -17.705 1.00 72.62 381 ARG A N 1
ATOM 3146 C CA . ARG A 1 381 ? -10.378 -9.151 -18.453 1.00 72.62 381 ARG A CA 1
ATOM 3147 C C . ARG A 1 381 ? -11.735 -8.681 -17.914 1.00 72.62 381 ARG A C 1
ATOM 3149 O O . ARG A 1 381 ? -12.053 -7.499 -18.043 1.00 72.62 381 ARG A O 1
ATOM 3156 N N . LYS A 1 382 ? -12.543 -9.593 -17.361 1.00 74.44 382 LYS A N 1
ATOM 3157 C CA . LYS A 1 382 ? -13.881 -9.293 -16.828 1.00 74.44 382 LYS A CA 1
ATOM 3158 C C . LYS A 1 382 ? -13.828 -8.488 -15.524 1.00 74.44 382 LYS A C 1
ATOM 3160 O O . LYS A 1 382 ? -14.714 -7.667 -15.322 1.00 74.44 382 LYS A O 1
ATOM 3165 N N . THR A 1 383 ? -12.803 -8.651 -14.682 1.00 73.81 383 THR A N 1
ATOM 3166 C CA . THR A 1 383 ? -12.709 -7.938 -13.393 1.00 73.81 383 THR A CA 1
ATOM 3167 C C . THR A 1 383 ? -12.346 -6.463 -13.546 1.00 73.81 383 THR A C 1
ATOM 3169 O O . THR A 1 383 ? -12.671 -5.658 -12.681 1.00 73.81 383 THR A O 1
ATOM 3172 N N . TYR A 1 384 ? -11.746 -6.075 -14.673 1.00 71.88 384 TYR A N 1
ATOM 3173 C CA . TYR A 1 384 ? -11.343 -4.692 -14.941 1.00 71.88 384 TYR A CA 1
ATOM 3174 C C . TYR A 1 384 ? -12.403 -3.834 -15.675 1.00 71.88 384 TYR A C 1
ATOM 3176 O O . TYR A 1 384 ? -12.071 -2.773 -16.201 1.00 71.88 384 TYR A O 1
ATOM 3184 N N . LYS A 1 385 ? -13.644 -4.307 -15.871 1.00 63.38 385 LYS A N 1
ATOM 3185 C CA . LYS A 1 385 ? -14.688 -3.624 -16.679 1.00 63.38 385 LYS A CA 1
ATOM 3186 C C . LYS A 1 385 ? -15.675 -2.762 -15.881 1.00 63.38 385 LYS A C 1
ATOM 3188 O O . LYS A 1 385 ? -16.630 -2.289 -16.482 1.00 63.38 385 LYS A O 1
ATOM 3193 N N . GLU A 1 386 ? -15.498 -2.609 -14.577 1.00 63.81 386 GLU A N 1
ATOM 3194 C CA . GLU A 1 386 ? -16.589 -2.159 -13.714 1.00 63.81 386 GLU A CA 1
ATOM 3195 C C . GLU A 1 386 ? -16.168 -1.018 -12.794 1.00 63.81 386 GLU A C 1
ATOM 3197 O O . GLU A 1 386 ? -15.243 -1.203 -12.001 1.00 63.81 386 GLU A O 1
ATOM 3202 N N . ASP A 1 387 ? -16.935 0.072 -12.837 1.00 59.81 387 ASP A N 1
ATOM 3203 C CA . ASP A 1 387 ? -16.713 1.271 -12.029 1.00 59.81 387 ASP A CA 1
ATOM 3204 C C . ASP A 1 387 ? -17.006 0.988 -10.558 1.00 59.81 387 ASP A C 1
ATOM 3206 O O . ASP A 1 387 ? -17.966 0.279 -10.216 1.00 59.81 387 ASP A O 1
ATOM 3210 N N . LEU A 1 388 ? -16.151 1.488 -9.678 1.00 64.56 388 LEU A N 1
ATOM 3211 C CA . LEU A 1 388 ? -16.286 1.358 -8.236 1.00 64.56 388 LEU A CA 1
ATOM 3212 C C . LEU A 1 388 ? -16.137 2.742 -7.604 1.00 64.56 388 LEU A C 1
ATOM 3214 O O . LEU A 1 388 ? -15.360 3.549 -8.083 1.00 64.56 388 LEU A O 1
ATOM 3218 N N . MET A 1 389 ? -16.931 3.040 -6.572 1.00 65.00 389 MET A N 1
ATOM 3219 C CA . MET A 1 389 ? -16.884 4.359 -5.922 1.00 65.00 389 MET A CA 1
ATOM 3220 C C . MET A 1 389 ? -16.898 4.305 -4.393 1.00 65.00 389 MET A C 1
ATOM 3222 O O . MET A 1 389 ? -16.549 5.288 -3.752 1.00 65.00 389 MET A O 1
ATOM 3226 N N . THR A 1 390 ? -17.332 3.199 -3.772 1.00 76.00 390 THR A N 1
ATOM 3227 C CA . THR A 1 390 ? -17.483 3.147 -2.308 1.00 76.00 390 THR A CA 1
ATOM 3228 C C . THR A 1 390 ? -17.032 1.815 -1.706 1.00 76.00 390 THR A C 1
ATOM 3230 O O . THR A 1 390 ? -17.150 0.768 -2.357 1.00 76.00 390 THR A O 1
ATOM 3233 N N . PRO A 1 391 ? -16.579 1.809 -0.435 1.00 81.44 391 PRO A N 1
ATOM 3234 C CA . PRO A 1 391 ? -16.213 0.583 0.276 1.00 81.44 391 PRO A CA 1
ATOM 3235 C C . PRO A 1 391 ? -17.348 -0.445 0.348 1.00 81.44 391 PRO A C 1
ATOM 3237 O O . PRO A 1 391 ? -17.133 -1.629 0.088 1.00 81.44 391 PRO A O 1
ATOM 3240 N N . LEU A 1 392 ? -18.578 -0.004 0.630 1.00 83.88 392 LEU A N 1
ATOM 3241 C CA . LEU A 1 392 ? -19.755 -0.876 0.608 1.00 83.88 392 LEU A CA 1
ATOM 3242 C C . LEU A 1 392 ? -20.032 -1.442 -0.795 1.00 83.88 392 LEU A C 1
ATOM 3244 O O . LEU A 1 392 ? -20.432 -2.601 -0.930 1.00 83.88 392 LEU A O 1
ATOM 3248 N N . GLY A 1 393 ? -19.807 -0.649 -1.846 1.00 84.19 393 GLY A N 1
ATOM 3249 C CA . GLY A 1 393 ? -19.890 -1.114 -3.229 1.00 84.19 393 GLY A CA 1
ATOM 3250 C C . GLY A 1 393 ? -18.908 -2.252 -3.509 1.00 84.19 393 GLY A C 1
ATOM 3251 O O . GLY A 1 393 ? -19.292 -3.255 -4.115 1.00 84.19 393 GLY A O 1
ATOM 3252 N N . LEU A 1 394 ? -17.675 -2.141 -3.001 1.00 86.62 394 LEU A N 1
ATOM 3253 C CA . LEU A 1 394 ? -16.647 -3.175 -3.149 1.00 86.62 394 LEU A CA 1
ATOM 3254 C C . LEU A 1 394 ? -17.066 -4.445 -2.423 1.00 86.62 394 LEU A C 1
ATOM 3256 O O . LEU A 1 394 ? -17.075 -5.521 -3.016 1.00 86.62 394 LEU A O 1
ATOM 3260 N N . TYR A 1 395 ? -17.493 -4.303 -1.170 1.00 90.00 395 TYR A N 1
ATOM 3261 C CA . TYR A 1 395 ? -18.008 -5.396 -0.356 1.00 90.00 395 TYR A CA 1
ATOM 3262 C C . TYR A 1 395 ? -19.120 -6.182 -1.073 1.00 90.00 395 TYR A C 1
ATOM 3264 O O . TYR A 1 395 ? -18.995 -7.389 -1.299 1.00 90.00 395 TYR A O 1
ATOM 3272 N N . LYS A 1 396 ? -20.176 -5.487 -1.519 1.00 89.50 396 LYS A N 1
ATOM 3273 C CA . LYS A 1 396 ? -21.303 -6.092 -2.253 1.00 89.50 396 LYS A CA 1
ATOM 3274 C C . LYS A 1 396 ? -20.851 -6.740 -3.561 1.00 89.50 396 LYS A C 1
ATOM 3276 O O . LYS A 1 396 ? -21.374 -7.784 -3.951 1.00 89.50 396 LYS A O 1
ATOM 3281 N N . ARG A 1 397 ? -19.872 -6.146 -4.249 1.00 88.56 397 ARG A N 1
ATOM 3282 C CA . ARG A 1 397 ? -19.332 -6.685 -5.501 1.00 88.56 397 ARG A CA 1
ATOM 3283 C C . ARG A 1 397 ? -18.552 -7.974 -5.283 1.00 88.56 397 ARG A C 1
ATOM 3285 O O . ARG A 1 397 ? -18.769 -8.920 -6.036 1.00 88.56 397 ARG A O 1
ATOM 3292 N N . LEU A 1 398 ? -17.687 -8.035 -4.272 1.00 91.56 398 LEU A N 1
ATOM 3293 C CA . LEU A 1 398 ? -16.937 -9.251 -3.942 1.00 91.56 398 LEU A CA 1
ATOM 3294 C C . LEU A 1 398 ? -17.889 -10.421 -3.659 1.00 91.56 398 LEU A C 1
ATOM 3296 O O . LEU A 1 398 ? -17.655 -11.523 -4.157 1.00 91.56 398 LEU A O 1
ATOM 3300 N N . LEU A 1 399 ? -18.997 -10.162 -2.956 1.00 92.19 399 LEU A N 1
ATOM 3301 C CA . LEU A 1 399 ? -20.064 -11.142 -2.730 1.00 92.19 399 LEU A CA 1
ATOM 3302 C C . LEU A 1 399 ? -20.761 -11.549 -4.032 1.00 92.19 399 LEU A C 1
ATOM 3304 O O . LEU A 1 399 ? -20.818 -12.733 -4.356 1.00 92.19 399 LEU A O 1
ATOM 3308 N N . LYS A 1 400 ? -21.227 -10.580 -4.832 1.00 91.31 400 LYS A N 1
ATOM 3309 C CA . LYS A 1 400 ? -21.916 -10.841 -6.110 1.00 91.31 400 LYS A CA 1
ATOM 3310 C C . LYS A 1 400 ? -21.058 -11.643 -7.094 1.00 91.31 400 LYS A C 1
ATOM 3312 O O . LYS A 1 400 ? -21.584 -12.425 -7.877 1.00 91.31 400 LYS A O 1
ATOM 3317 N N . LYS A 1 401 ? -19.739 -11.436 -7.080 1.00 88.12 401 LYS A N 1
ATOM 3318 C CA . LYS A 1 401 ? -18.775 -12.164 -7.920 1.00 88.12 401 LYS A CA 1
ATOM 3319 C C . LYS A 1 401 ? -18.374 -13.524 -7.342 1.00 88.12 401 LYS A C 1
ATOM 3321 O O . LYS A 1 401 ? -17.569 -14.213 -7.958 1.00 88.12 401 LYS A O 1
ATOM 3326 N N . GLY A 1 402 ? -18.888 -13.897 -6.169 1.00 92.19 402 GLY A N 1
ATOM 3327 C CA . GLY A 1 402 ? -18.540 -15.140 -5.486 1.00 92.19 402 GLY A CA 1
ATOM 3328 C C . GLY A 1 402 ? -17.092 -15.195 -4.995 1.00 92.19 402 GLY A C 1
ATOM 3329 O O . GLY A 1 402 ? -16.626 -16.274 -4.634 1.00 92.19 402 GLY A O 1
ATOM 3330 N N . LEU A 1 403 ? -16.384 -14.057 -4.963 1.00 92.38 403 LEU A N 1
ATOM 3331 C CA . LEU A 1 403 ? -14.987 -13.952 -4.519 1.00 92.38 403 LEU A CA 1
ATOM 3332 C C . LEU A 1 403 ? -14.850 -14.049 -3.000 1.00 92.38 403 LEU A C 1
ATOM 3334 O O . LEU A 1 403 ? -13.751 -14.251 -2.493 1.00 92.38 403 LEU A O 1
ATOM 3338 N N . THR A 1 404 ? -15.957 -13.905 -2.281 1.00 95.31 404 THR A N 1
ATOM 3339 C CA . THR A 1 404 ? -16.051 -14.104 -0.841 1.00 95.31 404 THR A CA 1
ATOM 3340 C C . THR A 1 404 ? -17.442 -14.631 -0.476 1.00 95.31 404 THR A C 1
ATOM 3342 O O . THR A 1 404 ? -18.293 -14.765 -1.358 1.00 95.31 404 THR A O 1
ATOM 3345 N N . ASP A 1 405 ? -17.663 -14.987 0.787 1.00 94.50 405 ASP A N 1
ATOM 3346 C CA . ASP A 1 405 ? -18.915 -15.577 1.268 1.00 94.50 405 ASP A CA 1
ATOM 3347 C C . ASP A 1 405 ? -19.305 -15.001 2.637 1.00 94.50 405 ASP A C 1
ATOM 3349 O O . ASP A 1 405 ? -18.558 -15.120 3.607 1.00 94.50 405 ASP A O 1
ATOM 3353 N N . GLU A 1 406 ? -20.477 -14.365 2.714 1.00 94.50 406 GLU A N 1
ATOM 3354 C CA . GLU A 1 406 ? -21.012 -13.793 3.956 1.00 94.50 406 GLU A CA 1
ATOM 3355 C C . GLU A 1 406 ? -21.718 -14.840 4.831 1.00 94.50 406 GLU A C 1
ATOM 3357 O O . GLU A 1 406 ? -21.958 -14.586 6.010 1.00 94.50 406 GLU A O 1
ATOM 3362 N N . SER A 1 407 ? -22.027 -16.034 4.311 1.00 95.19 407 SER A N 1
ATOM 3363 C CA . SER A 1 407 ? -22.726 -17.079 5.072 1.00 95.19 407 SER A CA 1
ATOM 3364 C C . SER A 1 407 ? -21.988 -17.471 6.360 1.00 95.19 407 SER A C 1
ATOM 3366 O O . SER A 1 407 ? -22.628 -17.808 7.357 1.00 95.19 407 SER A O 1
ATOM 3368 N N . ILE A 1 408 ? -20.661 -17.304 6.377 1.00 93.19 408 ILE A N 1
ATOM 3369 C CA . ILE A 1 408 ? -19.787 -17.503 7.539 1.00 93.19 408 ILE A CA 1
ATOM 3370 C C . ILE A 1 408 ? -20.112 -16.577 8.722 1.00 93.19 408 ILE A C 1
ATOM 3372 O O . ILE A 1 408 ? -19.701 -16.848 9.847 1.00 93.19 408 ILE A O 1
ATOM 3376 N N . LEU A 1 409 ? -20.859 -15.492 8.490 1.00 94.50 409 LEU A N 1
ATOM 3377 C CA . LEU A 1 409 ? -21.279 -14.534 9.513 1.00 94.50 409 LEU A CA 1
ATOM 3378 C C . LEU A 1 409 ? -22.666 -14.827 10.108 1.00 94.50 409 LEU A C 1
ATOM 3380 O O . LEU A 1 409 ? -23.081 -14.097 11.009 1.00 94.50 409 LEU A O 1
ATOM 3384 N N . LYS A 1 410 ? -23.392 -15.851 9.623 1.00 94.69 410 LYS A N 1
ATOM 3385 C CA . LYS A 1 410 ? -24.748 -16.184 10.108 1.00 94.69 410 LYS A CA 1
ATOM 3386 C C . LYS A 1 410 ? -24.762 -16.454 11.614 1.00 94.69 410 LYS A C 1
ATOM 3388 O O . LYS A 1 410 ? -25.564 -15.865 12.333 1.00 94.69 410 LYS A O 1
ATOM 3393 N N . ASP A 1 411 ? -23.836 -17.280 12.096 1.00 95.31 411 ASP A N 1
ATOM 3394 C CA . ASP A 1 411 ? -23.573 -17.428 13.528 1.00 95.31 411 ASP A CA 1
ATOM 3395 C C . ASP A 1 411 ? -22.531 -16.391 13.961 1.00 95.31 411 ASP A C 1
ATOM 3397 O O . ASP A 1 411 ? -21.321 -16.618 13.890 1.00 95.31 411 ASP A O 1
ATOM 3401 N N . LYS A 1 412 ? -23.004 -15.231 14.432 1.00 91.31 412 LYS A N 1
ATOM 3402 C CA . LYS A 1 412 ? -22.128 -14.141 14.890 1.00 91.31 412 LYS A CA 1
ATOM 3403 C C . LYS A 1 412 ? -21.210 -14.551 16.045 1.00 91.31 412 LYS A C 1
ATOM 3405 O O . LYS A 1 412 ? -20.120 -13.989 16.160 1.00 91.31 412 LYS A O 1
ATOM 3410 N N . LYS A 1 413 ? -21.621 -15.494 16.902 1.00 92.25 413 LYS A N 1
ATOM 3411 C CA . LYS A 1 413 ? -20.816 -15.942 18.049 1.00 92.25 413 LYS A CA 1
ATOM 3412 C C . LYS A 1 413 ? -19.640 -16.779 17.557 1.00 92.25 413 LYS A C 1
ATOM 3414 O O . LYS A 1 413 ? -18.499 -16.487 17.918 1.00 92.25 413 LYS A O 1
ATOM 3419 N N . ASN A 1 414 ? -19.901 -17.754 16.690 1.00 92.69 414 ASN A N 1
ATOM 3420 C CA . ASN A 1 414 ? -18.849 -18.565 16.083 1.00 92.69 414 ASN A CA 1
ATOM 3421 C C . ASN A 1 414 ? -17.946 -17.732 15.154 1.00 92.69 414 ASN A C 1
ATOM 3423 O O . ASN A 1 414 ? -16.720 -17.837 15.212 1.00 92.69 414 ASN A O 1
ATOM 3427 N N . ALA A 1 415 ? -18.529 -16.825 14.364 1.00 94.00 415 ALA A N 1
ATOM 3428 C CA . ALA A 1 415 ? -17.776 -15.900 13.520 1.00 94.00 415 ALA A CA 1
ATOM 3429 C C . ALA A 1 415 ? -16.836 -15.007 14.344 1.00 94.00 415 ALA A C 1
ATOM 3431 O O . ALA A 1 415 ? -15.704 -14.757 13.925 1.00 94.00 415 ALA A O 1
ATOM 3432 N N . ALA A 1 416 ? -17.270 -14.557 15.527 1.00 92.31 416 ALA A N 1
ATOM 3433 C CA . ALA A 1 416 ? -16.426 -13.787 16.433 1.00 92.31 416 ALA A CA 1
ATOM 3434 C C . ALA A 1 416 ? -15.289 -14.620 17.033 1.00 92.31 416 ALA A C 1
ATOM 3436 O O . ALA A 1 416 ? -14.140 -14.178 17.026 1.00 92.31 416 ALA A O 1
ATOM 3437 N N . ALA A 1 417 ? -15.585 -15.842 17.485 1.00 89.12 417 ALA A N 1
ATOM 3438 C CA . ALA A 1 417 ? -14.578 -16.767 18.005 1.00 89.12 417 ALA A CA 1
ATOM 3439 C C . ALA A 1 417 ? -13.525 -17.147 16.945 1.00 89.12 417 ALA A C 1
ATOM 3441 O O . ALA A 1 417 ? -12.349 -17.299 17.264 1.00 89.12 417 ALA A O 1
ATOM 3442 N N . SER A 1 418 ? -13.939 -17.239 15.680 1.00 88.75 418 SER A N 1
ATOM 3443 C CA . SER A 1 418 ? -13.084 -17.612 14.547 1.00 88.75 418 SER A CA 1
ATOM 3444 C C . SER A 1 418 ? -12.394 -16.421 13.862 1.00 88.75 418 SER A C 1
ATOM 3446 O O . SER A 1 418 ? -11.666 -16.602 12.886 1.00 88.75 418 SER A O 1
ATOM 3448 N N . GLY A 1 419 ? -12.609 -15.189 14.343 1.00 90.88 419 GLY A N 1
ATOM 3449 C CA . GLY A 1 419 ? -11.974 -13.985 13.795 1.00 90.88 419 GLY A CA 1
ATOM 3450 C C . GLY A 1 419 ? -12.517 -13.523 12.434 1.00 90.88 419 GLY A C 1
ATOM 3451 O O . GLY A 1 419 ? -11.823 -12.796 11.718 1.00 90.88 419 GLY A O 1
ATOM 3452 N N . PHE A 1 420 ? -13.737 -13.930 12.073 1.00 94.25 420 PH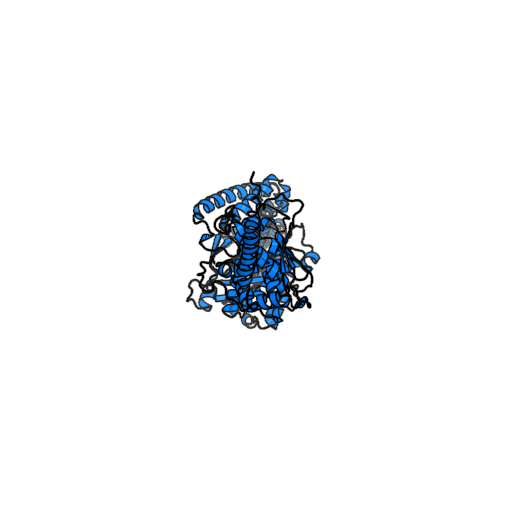E A N 1
ATOM 3453 C CA . PHE A 1 420 ? -14.466 -13.454 10.889 1.00 94.25 420 PHE A CA 1
ATOM 3454 C C . PHE A 1 420 ? -15.383 -12.265 11.193 1.00 94.25 420 PHE A C 1
ATOM 3456 O O . PHE A 1 420 ? -15.752 -11.514 10.291 1.00 94.25 420 PHE A O 1
ATOM 3463 N N . PHE A 1 421 ? -15.724 -12.057 12.463 1.00 95.12 421 PHE A N 1
ATOM 3464 C CA . PHE A 1 421 ? -16.513 -10.920 12.920 1.00 95.12 421 PHE A CA 1
ATOM 3465 C C . PHE A 1 421 ? -15.868 -10.290 14.152 1.00 95.12 421 PHE A C 1
ATOM 3467 O O . PHE A 1 421 ? -15.452 -10.988 15.069 1.00 95.12 421 PHE A O 1
ATOM 3474 N N . TYR A 1 422 ? -15.800 -8.966 14.206 1.00 94.25 422 TYR A N 1
ATOM 3475 C CA . TYR A 1 422 ? -15.403 -8.253 15.414 1.00 94.25 422 TYR A CA 1
ATOM 3476 C C . TYR A 1 422 ? -16.552 -7.314 15.798 1.00 94.25 422 TYR A C 1
ATOM 3478 O O . TYR A 1 422 ? -16.796 -6.344 15.075 1.00 94.25 422 TYR A O 1
ATOM 3486 N N . PRO A 1 423 ? -17.306 -7.619 16.872 1.00 93.12 423 PRO A N 1
ATOM 3487 C CA . PRO A 1 423 ? -18.467 -6.824 17.259 1.00 93.12 423 PRO A CA 1
ATOM 3488 C C . PRO A 1 423 ? -18.049 -5.427 17.717 1.00 93.12 423 PRO A C 1
ATOM 3490 O O . PRO A 1 423 ? -16.939 -5.241 18.221 1.00 93.12 423 PRO A O 1
ATOM 3493 N N . SER A 1 424 ? -18.956 -4.459 17.577 1.00 92.38 424 SER A N 1
ATOM 3494 C CA . SER A 1 424 ? -18.750 -3.128 18.141 1.00 92.38 424 SER A CA 1
ATOM 3495 C C . SER A 1 424 ? -18.690 -3.213 19.669 1.00 92.38 424 SER A C 1
ATOM 3497 O O . SER A 1 424 ? -19.470 -3.931 20.299 1.00 92.38 424 SER A O 1
ATOM 3499 N N . PHE A 1 425 ? -17.764 -2.475 20.281 1.00 92.12 425 PHE A N 1
ATOM 3500 C CA . PHE A 1 425 ? -17.747 -2.289 21.730 1.00 92.12 425 PHE A CA 1
ATOM 3501 C C . PHE A 1 425 ? -18.981 -1.500 22.190 1.00 92.12 425 PHE A C 1
ATOM 3503 O O . PHE A 1 425 ? -19.525 -1.801 23.252 1.00 92.12 425 PHE A O 1
ATOM 3510 N N . GLY A 1 426 ? -19.467 -0.576 21.353 1.00 90.38 426 GLY A N 1
ATOM 3511 C CA . GLY A 1 426 ? -20.657 0.233 21.606 1.00 90.38 426 GLY A CA 1
ATOM 3512 C C . GLY A 1 426 ? -21.922 -0.598 21.811 1.00 90.38 426 GLY A C 1
ATOM 3513 O O . GLY A 1 426 ? -22.705 -0.278 22.696 1.00 90.38 426 GLY A O 1
ATOM 3514 N N . ASP A 1 427 ? -22.093 -1.715 21.092 1.00 89.50 427 ASP A N 1
ATOM 3515 C CA . ASP A 1 427 ? -23.264 -2.595 21.256 1.00 89.50 427 ASP A CA 1
ATOM 3516 C C . ASP A 1 427 ? -23.369 -3.121 22.697 1.00 89.50 427 ASP A C 1
ATOM 3518 O O . ASP A 1 427 ? -24.430 -3.094 23.319 1.00 89.50 427 ASP A O 1
ATOM 3522 N N . LYS A 1 428 ? -22.242 -3.576 23.256 1.00 91.06 428 LYS A N 1
ATOM 3523 C CA . LYS A 1 428 ? -22.180 -4.063 24.641 1.00 91.06 428 LYS A CA 1
ATOM 3524 C C . LYS A 1 428 ? -22.257 -2.918 25.641 1.00 91.06 428 LYS A C 1
ATOM 3526 O O . LYS A 1 428 ? -22.910 -3.060 26.671 1.00 91.06 428 LYS A O 1
ATOM 3531 N N . LEU A 1 429 ? -21.583 -1.807 25.350 1.00 94.56 429 LEU A N 1
ATOM 3532 C CA . LEU A 1 429 ? -21.537 -0.668 26.255 1.00 94.56 429 LEU A CA 1
ATOM 3533 C C . LEU A 1 429 ? -22.907 0.005 26.386 1.00 94.56 429 LEU A C 1
ATOM 3535 O O . LEU A 1 429 ? -23.280 0.357 27.496 1.00 94.56 429 LEU A O 1
ATOM 3539 N N . ASN A 1 430 ? -23.692 0.094 25.310 1.00 94.00 430 ASN A N 1
ATOM 3540 C CA . ASN A 1 430 ? -25.061 0.609 25.359 1.00 94.00 430 ASN A CA 1
ATOM 3541 C C . ASN A 1 430 ? -25.979 -0.271 26.221 1.00 94.00 430 ASN A C 1
ATOM 3543 O O . ASN A 1 430 ? -26.779 0.259 26.978 1.00 94.00 430 ASN A O 1
ATOM 3547 N N . ILE A 1 431 ? -25.823 -1.603 26.210 1.00 94.50 431 ILE A N 1
ATOM 3548 C CA . ILE A 1 431 ? -26.575 -2.480 27.132 1.00 94.50 431 ILE A CA 1
ATOM 3549 C C . ILE A 1 431 ? -26.238 -2.157 28.594 1.00 94.50 431 ILE A C 1
ATOM 3551 O O . ILE A 1 431 ? -27.120 -2.154 29.452 1.00 94.50 431 ILE A O 1
ATOM 3555 N N . VAL A 1 432 ? -24.960 -1.907 28.896 1.00 95.38 432 VAL A N 1
ATOM 3556 C CA . VAL A 1 432 ? -24.525 -1.508 30.244 1.00 95.38 432 VAL A CA 1
ATOM 3557 C C . VAL A 1 432 ? -25.065 -0.121 30.595 1.00 95.38 432 VAL A C 1
ATOM 3559 O O . VAL A 1 432 ? -25.590 0.061 31.690 1.00 95.38 432 VAL A O 1
ATOM 3562 N N . TYR A 1 433 ? -24.985 0.824 29.660 1.00 96.00 433 TYR A N 1
ATOM 3563 C CA . TYR A 1 433 ? -25.476 2.190 29.804 1.00 96.00 433 TYR A CA 1
ATOM 3564 C C . TYR A 1 433 ? -26.972 2.230 30.116 1.00 96.00 433 TYR A C 1
ATOM 3566 O O . TYR A 1 433 ? -27.354 2.799 31.132 1.00 96.00 433 TYR A O 1
ATOM 3574 N N . GLU A 1 434 ? -27.803 1.541 29.330 1.00 95.88 434 GLU A N 1
ATOM 3575 C CA . GLU A 1 434 ? -29.253 1.480 29.554 1.00 95.88 434 GLU A CA 1
ATOM 3576 C C . GLU A 1 434 ? -29.607 0.854 30.906 1.00 95.88 434 GLU A C 1
ATOM 3578 O O . GLU A 1 434 ? -30.507 1.331 31.600 1.00 95.88 434 GLU A O 1
ATOM 3583 N N . LYS A 1 435 ? -28.869 -0.181 31.333 1.00 94.75 435 LYS A N 1
ATOM 3584 C CA . LYS A 1 435 ? -29.056 -0.776 32.663 1.00 94.75 435 LYS A CA 1
ATOM 3585 C C . LYS A 1 435 ? -28.738 0.213 33.778 1.00 94.75 435 LYS A C 1
ATOM 3587 O O . LYS A 1 435 ? -29.500 0.286 34.735 1.00 94.75 435 LYS A O 1
ATOM 3592 N N . VAL A 1 436 ? -27.632 0.951 33.687 1.00 94.00 436 VAL A N 1
ATOM 3593 C CA . VAL A 1 436 ? -27.285 1.966 34.695 1.00 94.00 436 VAL A CA 1
ATOM 3594 C C . VAL A 1 436 ? -28.337 3.073 34.690 1.00 94.00 436 VAL A C 1
ATOM 3596 O O . VAL A 1 436 ? -28.947 3.326 35.721 1.00 94.00 436 VAL A O 1
ATOM 3599 N N . LYS A 1 437 ? -28.630 3.645 33.522 1.00 93.94 437 LYS A N 1
ATOM 3600 C CA . LYS A 1 437 ? -29.621 4.708 33.329 1.00 93.94 437 LYS A CA 1
ATOM 3601 C C . LYS A 1 437 ? -30.995 4.363 33.907 1.00 93.94 437 LYS A C 1
ATOM 3603 O O . LYS A 1 437 ? -31.561 5.156 34.649 1.00 93.94 437 LYS A O 1
ATOM 3608 N N . THR A 1 438 ? -31.508 3.162 33.638 1.00 92.94 438 THR A N 1
ATOM 3609 C CA . THR A 1 438 ? -32.831 2.726 34.129 1.00 92.94 438 THR A CA 1
ATOM 3610 C C . THR A 1 438 ? -32.880 2.583 35.654 1.00 92.94 438 THR A C 1
ATOM 3612 O O . THR A 1 438 ? -33.935 2.772 36.251 1.00 92.94 438 THR A O 1
ATOM 3615 N N . ASN A 1 439 ? -31.751 2.276 36.305 1.00 91.75 439 ASN A N 1
ATOM 3616 C CA . ASN A 1 439 ? -31.676 2.202 37.768 1.00 91.75 439 ASN A CA 1
ATOM 3617 C C . ASN A 1 439 ? -31.575 3.583 38.442 1.00 91.75 439 ASN A C 1
ATOM 3619 O O . ASN A 1 439 ? -31.755 3.665 39.654 1.00 91.75 439 ASN A O 1
ATOM 3623 N N . PHE A 1 440 ? -31.310 4.650 37.680 1.00 90.88 440 PHE A N 1
ATOM 3624 C CA . PHE A 1 440 ? -31.206 6.023 38.187 1.00 90.88 440 PHE A CA 1
ATOM 3625 C C . PHE A 1 440 ? -31.999 7.001 37.300 1.00 90.88 440 PHE A C 1
ATOM 3627 O O . PHE A 1 440 ? -31.406 7.853 36.634 1.00 90.88 440 PHE A O 1
ATOM 3634 N N . PRO A 1 441 ? -33.340 6.880 37.260 1.00 86.88 441 PRO A N 1
ATOM 3635 C CA . PRO A 1 441 ? -34.187 7.660 36.356 1.00 86.88 441 PRO A CA 1
ATOM 3636 C C . PRO A 1 441 ? -34.299 9.145 36.735 1.00 86.88 441 PRO A C 1
ATOM 3638 O O . PRO A 1 441 ? -34.709 9.944 35.902 1.00 86.88 441 PRO A O 1
ATOM 3641 N N . SER A 1 442 ? -33.945 9.521 37.969 1.00 84.56 442 SER A N 1
ATOM 3642 C CA . SER A 1 442 ? -33.931 10.914 38.446 1.00 84.56 442 SER A CA 1
ATOM 3643 C C . SER A 1 442 ? -32.756 11.734 37.908 1.00 84.56 442 SER A C 1
ATOM 3645 O O . SER A 1 442 ? -32.716 12.947 38.091 1.00 84.56 442 SER A O 1
ATOM 3647 N N . THR A 1 443 ? -31.781 11.083 37.274 1.00 85.31 443 THR A N 1
ATOM 3648 C CA . THR A 1 443 ? -30.606 11.729 36.690 1.00 85.31 443 THR A CA 1
ATOM 3649 C C . THR A 1 443 ? -30.873 12.087 35.230 1.00 85.31 443 THR A C 1
ATOM 3651 O O . THR A 1 443 ? -31.416 11.275 34.479 1.00 85.31 443 THR A O 1
ATOM 3654 N N . ASP A 1 444 ? -30.451 13.277 34.802 1.00 87.06 444 ASP A N 1
ATOM 3655 C CA . ASP A 1 444 ? -30.573 13.702 33.406 1.00 87.06 444 ASP A CA 1
ATOM 3656 C C . ASP A 1 444 ? -29.529 12.998 32.523 1.00 87.06 444 ASP A C 1
ATOM 3658 O O . ASP A 1 444 ? -28.386 13.433 32.361 1.00 87.06 444 ASP A O 1
ATOM 3662 N N . TRP A 1 445 ? -29.907 11.829 32.010 1.00 91.62 445 TRP A N 1
ATOM 3663 C CA . TRP A 1 445 ? -29.056 11.015 31.157 1.00 91.62 445 TRP A CA 1
ATOM 3664 C C . TRP A 1 445 ? -29.233 11.365 29.678 1.00 91.62 445 TRP A C 1
ATOM 3666 O O . TRP A 1 445 ? -30.359 11.334 29.167 1.00 91.62 445 TRP A O 1
ATOM 3676 N N . PRO A 1 446 ? -28.127 11.490 28.924 1.00 94.56 446 PRO A N 1
ATOM 3677 C CA . PRO A 1 446 ? -28.168 11.408 27.470 1.00 94.56 446 PRO A CA 1
ATOM 3678 C C . PRO A 1 446 ? -28.891 10.149 26.963 1.00 94.56 446 PRO A C 1
ATOM 3680 O O . PRO A 1 446 ? -29.089 9.154 27.678 1.00 94.56 446 PRO A O 1
ATOM 3683 N N . LYS A 1 447 ? -29.326 10.156 25.696 1.00 90.81 447 LYS A N 1
ATOM 3684 C CA . LYS A 1 447 ? -30.113 9.029 25.176 1.00 90.81 447 LYS A CA 1
ATOM 3685 C C . LYS A 1 447 ? -29.275 7.772 25.033 1.00 90.81 447 LYS A C 1
ATOM 3687 O O . LYS A 1 447 ? -29.810 6.699 25.268 1.00 90.81 447 LYS A O 1
ATOM 3692 N N . LYS A 1 448 ? -28.003 7.909 24.657 1.00 91.75 448 LYS A N 1
ATOM 3693 C CA . LYS A 1 448 ? -27.074 6.796 24.426 1.00 91.75 448 LYS A CA 1
ATOM 3694 C C . LYS A 1 448 ? -25.684 7.097 24.967 1.00 91.75 448 LYS A C 1
ATOM 3696 O O . LYS A 1 448 ? -25.322 8.260 25.167 1.00 91.75 448 LYS A O 1
ATOM 3701 N N . VAL A 1 449 ? -24.861 6.058 25.108 1.00 93.81 449 VAL A N 1
ATOM 3702 C CA . VAL A 1 449 ? -23.495 6.216 25.621 1.00 93.81 449 VAL A CA 1
ATOM 3703 C C . VAL A 1 449 ? -22.613 7.073 24.707 1.00 93.81 449 VAL A C 1
ATOM 3705 O O . VAL A 1 449 ? -21.719 7.761 25.187 1.00 93.81 449 VAL A O 1
ATOM 3708 N N . GLU A 1 450 ? -22.878 7.094 23.399 1.00 90.75 450 GLU A N 1
ATOM 3709 C CA . GLU A 1 450 ? -22.180 7.956 22.440 1.00 90.75 450 GLU A CA 1
ATOM 3710 C C . GLU A 1 450 ? -22.455 9.443 22.674 1.00 90.75 450 GLU A C 1
ATOM 3712 O O . GLU A 1 450 ? -21.605 10.275 22.369 1.00 90.75 450 GLU A O 1
ATOM 3717 N N . GLU A 1 451 ? -23.647 9.786 23.162 1.00 93.06 451 GLU A N 1
ATOM 3718 C CA . GLU A 1 451 ? -24.002 11.162 23.514 1.00 93.06 451 GLU A CA 1
ATOM 3719 C C . GLU A 1 451 ? -23.344 11.539 24.839 1.00 93.06 451 GLU A C 1
ATOM 3721 O O . GLU A 1 451 ? -22.685 12.573 24.912 1.00 93.06 451 GLU A O 1
ATOM 3726 N N . TYR A 1 452 ? -23.406 10.645 25.834 1.00 95.38 452 TYR A N 1
ATOM 3727 C CA . TYR A 1 452 ? -22.689 10.809 27.099 1.00 95.38 452 TYR A CA 1
ATOM 3728 C C . TYR A 1 452 ? -21.191 11.028 26.890 1.00 95.38 452 TYR A C 1
ATOM 3730 O O . TYR A 1 452 ? -20.632 11.987 27.406 1.00 95.38 452 TYR A O 1
ATOM 3738 N N . ALA A 1 453 ? -20.537 10.198 26.077 1.00 93.88 453 ALA A N 1
ATOM 3739 C CA . ALA A 1 453 ? -19.099 10.286 25.847 1.00 93.88 453 ALA A CA 1
ATOM 3740 C C . ALA A 1 453 ? -18.660 11.562 25.098 1.00 93.88 453 ALA A C 1
ATOM 3742 O O . ALA A 1 453 ? -17.475 11.886 25.106 1.00 93.88 453 ALA A O 1
ATOM 3743 N N . ARG A 1 454 ? -19.586 12.289 24.453 1.00 91.81 454 ARG A N 1
ATOM 3744 C CA . ARG A 1 454 ? -19.306 13.574 23.782 1.00 91.81 454 ARG A CA 1
ATOM 3745 C C . ARG A 1 454 ? -19.422 14.782 24.703 1.00 91.81 454 ARG A C 1
ATOM 3747 O O . ARG A 1 454 ? -18.851 15.819 24.372 1.00 91.81 454 ARG A O 1
ATOM 3754 N N . LEU A 1 455 ? -20.136 14.660 25.822 1.00 95.19 455 LEU A N 1
ATOM 3755 C CA . LEU A 1 455 ? -20.269 15.734 26.807 1.00 95.19 455 LEU A CA 1
ATOM 3756 C C . LEU A 1 455 ? -18.900 16.220 27.296 1.00 95.19 455 LEU A C 1
ATOM 3758 O O . LEU A 1 455 ? -17.915 15.467 27.253 1.00 95.19 455 LEU A O 1
ATOM 3762 N N . HIS A 1 456 ? -18.825 17.465 27.776 1.00 95.62 456 HIS A N 1
ATOM 3763 C CA . HIS A 1 456 ? -17.631 17.924 28.475 1.00 95.62 456 HIS A CA 1
ATOM 3764 C C . HIS A 1 456 ? -17.421 17.081 29.745 1.00 95.62 456 HIS A C 1
ATOM 3766 O O . HIS A 1 456 ? -18.404 16.682 30.374 1.00 95.62 456 HIS A O 1
ATOM 3772 N N . PRO A 1 457 ? -16.175 16.756 30.143 1.00 97.12 457 PRO A N 1
ATOM 3773 C CA . PRO A 1 457 ? -15.921 16.003 31.367 1.00 97.12 457 PRO A CA 1
ATOM 3774 C C . PRO A 1 457 ? -16.564 16.622 32.612 1.00 97.12 457 PRO A C 1
ATOM 3776 O O . PRO A 1 457 ? -16.918 15.874 33.516 1.00 97.12 457 PRO A O 1
ATOM 3779 N N . GLU A 1 458 ? -16.763 17.942 32.654 1.00 95.81 458 GLU A N 1
ATOM 3780 C CA . GLU A 1 458 ? -17.512 18.618 33.729 1.00 95.81 458 GLU A CA 1
ATOM 3781 C C . GLU A 1 458 ? -18.998 18.272 33.714 1.00 95.81 458 GLU A C 1
ATOM 3783 O O . GLU A 1 458 ? -19.539 17.893 34.746 1.00 95.81 458 GLU A O 1
ATOM 3788 N N . ASP A 1 459 ? -19.650 18.301 32.553 1.00 95.81 459 ASP A N 1
ATOM 3789 C CA . ASP A 1 459 ? -21.059 17.911 32.438 1.00 95.81 459 ASP A CA 1
ATOM 3790 C C . ASP A 1 459 ? -21.245 16.445 32.857 1.00 95.81 459 ASP A C 1
ATOM 3792 O O . ASP A 1 459 ? -22.162 16.093 33.604 1.00 95.81 459 ASP A O 1
ATOM 3796 N N . ARG A 1 460 ? -20.314 15.573 32.439 1.00 96.88 460 ARG A N 1
ATOM 3797 C CA . ARG A 1 460 ? -20.285 14.171 32.882 1.00 96.88 460 ARG A CA 1
ATOM 3798 C C . ARG A 1 460 ? -20.051 14.067 34.386 1.00 96.88 460 ARG A C 1
ATOM 3800 O O . ARG A 1 460 ? -20.647 13.204 35.027 1.00 96.88 460 ARG A O 1
ATOM 3807 N N . ARG A 1 461 ? -19.218 14.939 34.960 1.00 96.31 461 ARG A N 1
ATOM 3808 C CA . ARG A 1 461 ? -18.953 15.000 36.402 1.00 96.31 461 ARG A CA 1
ATOM 3809 C C . ARG A 1 461 ? -20.203 15.369 37.186 1.00 96.31 461 ARG A C 1
ATOM 3811 O O . ARG A 1 461 ? -20.427 14.755 38.221 1.00 96.31 461 ARG A O 1
ATOM 3818 N N . THR A 1 462 ? -21.034 16.283 36.695 1.00 94.19 462 THR A N 1
ATOM 3819 C CA . THR A 1 462 ? -22.316 16.629 37.332 1.00 94.19 462 THR A CA 1
ATOM 3820 C C . THR A 1 462 ? -23.221 15.403 37.457 1.00 94.19 462 THR A C 1
ATOM 3822 O O . THR A 1 462 ? -23.740 15.120 38.538 1.00 94.19 462 THR A O 1
ATOM 3825 N N . ILE A 1 463 ? -23.322 14.607 36.386 1.00 93.94 463 ILE A N 1
ATOM 3826 C CA . ILE A 1 463 ? -24.041 13.324 36.389 1.00 93.94 463 ILE A CA 1
ATOM 3827 C C . ILE A 1 463 ? -23.422 12.364 37.419 1.00 93.94 463 ILE A C 1
ATOM 3829 O O . ILE A 1 463 ? -24.132 11.779 38.235 1.00 93.94 463 ILE A O 1
ATOM 3833 N N . LEU A 1 464 ? -22.092 12.216 37.419 1.00 94.56 464 LEU A N 1
ATOM 3834 C CA . LEU A 1 464 ? -21.389 11.315 38.338 1.00 94.56 464 LEU A CA 1
ATOM 3835 C C . LEU A 1 464 ? -21.545 11.730 39.806 1.00 94.56 464 LEU A C 1
ATOM 3837 O O . LEU A 1 464 ? -21.809 10.875 40.639 1.00 94.56 464 LEU A O 1
ATOM 3841 N N . ILE A 1 465 ? -21.418 13.013 40.141 1.00 92.12 465 ILE A N 1
ATOM 3842 C CA . ILE A 1 465 ? -21.575 13.505 41.517 1.00 92.12 465 ILE A CA 1
ATOM 3843 C C . ILE A 1 465 ? -22.992 13.229 42.019 1.00 92.12 465 ILE A C 1
ATOM 3845 O O . ILE A 1 465 ? -23.150 12.744 43.137 1.00 92.12 465 ILE A O 1
ATOM 3849 N N . HIS A 1 466 ? -24.014 13.465 41.193 1.00 89.94 466 HIS A N 1
ATOM 3850 C CA . HIS A 1 466 ? -25.391 13.147 41.563 1.00 89.94 466 HIS A CA 1
ATOM 3851 C C . HIS A 1 466 ? -25.567 11.650 41.884 1.00 89.94 466 HIS A C 1
ATOM 3853 O O . HIS A 1 466 ? -26.175 11.311 42.895 1.00 89.94 466 HIS A O 1
ATOM 3859 N N . LEU A 1 467 ? -24.978 10.763 41.074 1.00 90.88 467 LEU A N 1
ATOM 3860 C CA . LEU A 1 467 ? -25.057 9.302 41.234 1.00 90.88 467 LEU A CA 1
ATOM 3861 C C . LEU A 1 467 ? -24.173 8.723 42.343 1.00 90.88 467 LEU A C 1
ATOM 3863 O O . LEU A 1 467 ? -24.395 7.605 42.795 1.00 90.88 467 LEU A O 1
ATOM 3867 N N . LEU A 1 468 ? -23.097 9.408 42.709 1.00 91.00 468 LEU A N 1
ATOM 3868 C CA . LEU A 1 468 ? -22.164 8.928 43.728 1.00 91.00 468 LEU A CA 1
ATOM 3869 C C . LEU A 1 468 ? -22.469 9.530 45.104 1.00 91.00 468 LEU A C 1
ATOM 3871 O O . LEU A 1 468 ? -21.917 9.050 46.092 1.00 91.00 468 LEU A O 1
ATOM 3875 N N . ASN A 1 469 ? -23.340 10.544 45.179 1.00 87.94 469 ASN A N 1
ATOM 3876 C CA . ASN A 1 469 ? -23.804 11.112 46.437 1.00 87.94 469 ASN A CA 1
ATOM 3877 C C . ASN A 1 469 ? -24.788 10.144 47.137 1.00 87.94 469 ASN A C 1
ATOM 3879 O O . ASN A 1 469 ? -25.866 9.890 46.583 1.00 87.94 469 ASN A O 1
ATOM 3883 N N . PRO A 1 470 ? -24.463 9.653 48.353 1.00 83.81 470 PRO A N 1
ATOM 3884 C CA . PRO A 1 470 ? -25.325 8.755 49.123 1.00 83.81 470 PRO A CA 1
ATOM 3885 C C . PRO A 1 470 ? -26.705 9.334 49.457 1.00 83.81 470 PRO A C 1
ATOM 3887 O O . PRO A 1 470 ? -27.651 8.573 49.640 1.00 83.81 470 PRO A O 1
ATOM 3890 N N . GLU A 1 471 ? -26.826 10.661 49.546 1.00 84.31 471 GLU A N 1
ATOM 3891 C CA . GLU A 1 471 ? -28.095 11.344 49.835 1.00 84.31 471 GLU A CA 1
ATOM 3892 C C . GLU A 1 471 ? -29.058 11.304 48.643 1.00 84.31 471 GLU A C 1
ATOM 3894 O O . GLU A 1 471 ? -30.273 11.332 48.820 1.00 84.31 471 GLU A O 1
ATOM 3899 N N . ASN A 1 472 ? -28.518 11.204 47.426 1.00 79.81 472 ASN A N 1
ATOM 3900 C CA . ASN A 1 472 ? -29.305 11.206 46.196 1.00 79.81 472 ASN A CA 1
ATOM 3901 C C . ASN A 1 472 ? -29.609 9.787 45.712 1.00 79.81 472 ASN A C 1
ATOM 3903 O O . ASN A 1 472 ? -30.703 9.515 45.219 1.00 79.81 472 ASN A O 1
ATOM 3907 N N . THR A 1 473 ? -28.629 8.880 45.792 1.00 83.25 473 THR A N 1
ATOM 3908 C CA . THR A 1 473 ? -28.749 7.521 45.252 1.00 83.25 473 THR A CA 1
ATOM 3909 C C . THR A 1 473 ? -27.891 6.515 46.031 1.00 83.25 473 THR A C 1
ATOM 3911 O O . THR A 1 473 ? -26.963 6.881 46.746 1.00 83.25 473 THR A O 1
ATOM 3914 N N . SER A 1 474 ? -28.169 5.215 45.868 1.00 85.56 474 SER A N 1
ATOM 3915 C CA . SER A 1 474 ? -27.376 4.130 46.471 1.00 85.56 474 SER A CA 1
ATOM 3916 C C . SER A 1 474 ? -26.934 3.108 45.409 1.00 85.56 474 SER A C 1
ATOM 3918 O O . SER A 1 474 ? -27.599 2.088 45.181 1.00 85.56 474 SER A O 1
ATOM 3920 N N . PRO A 1 475 ? -25.842 3.379 44.667 1.00 86.56 475 PRO A N 1
ATOM 3921 C CA . PRO A 1 475 ? -25.390 2.494 43.604 1.00 86.56 475 PRO A CA 1
ATOM 3922 C C . PRO A 1 475 ? -24.748 1.209 44.144 1.00 86.56 475 PRO A C 1
ATOM 3924 O O . PRO A 1 475 ? -23.748 1.228 44.854 1.00 86.56 475 PRO A O 1
ATOM 3927 N N . LYS A 1 476 ? -25.268 0.052 43.716 1.00 91.12 476 LYS A N 1
ATOM 3928 C CA . LYS A 1 476 ? -24.617 -1.252 43.926 1.00 91.12 476 LYS A CA 1
ATOM 3929 C C . LYS A 1 476 ? -23.275 -1.318 43.185 1.00 91.12 476 LYS A C 1
ATOM 3931 O O . LYS A 1 476 ? -23.123 -0.717 42.120 1.00 91.12 476 LYS A O 1
ATOM 3936 N N . LYS A 1 477 ? -22.349 -2.173 43.646 1.00 91.56 477 LYS A N 1
ATOM 3937 C CA . LYS A 1 477 ? -21.049 -2.427 42.981 1.00 91.56 477 LYS A CA 1
ATOM 3938 C C . LYS A 1 477 ? -21.164 -2.681 41.476 1.00 91.56 477 LYS A C 1
ATOM 3940 O O . LYS A 1 477 ? -20.383 -2.143 40.699 1.00 91.56 477 LYS A O 1
ATOM 3945 N N . ALA A 1 478 ? -22.163 -3.453 41.044 1.00 91.56 478 ALA A N 1
ATOM 3946 C CA . ALA A 1 478 ? -22.402 -3.717 39.624 1.00 91.56 478 ALA A CA 1
ATOM 3947 C C . ALA A 1 478 ? -22.676 -2.435 38.808 1.00 91.56 478 ALA A C 1
ATOM 3949 O O . ALA A 1 478 ? -22.203 -2.321 37.678 1.00 91.56 478 ALA A O 1
ATOM 3950 N N . HIS A 1 479 ? -23.389 -1.458 39.380 1.00 93.12 479 HIS A N 1
ATOM 3951 C CA . HIS A 1 479 ? -23.640 -0.163 38.744 1.00 93.12 479 HIS A CA 1
ATOM 3952 C C . HIS A 1 479 ? -22.356 0.661 38.654 1.00 93.12 479 HIS A C 1
ATOM 3954 O O . HIS A 1 479 ? -22.068 1.222 37.602 1.00 93.12 479 HIS A O 1
ATOM 3960 N N . LEU A 1 480 ? -21.547 0.662 39.716 1.00 94.19 480 LEU A N 1
ATOM 3961 C CA . LEU A 1 480 ? -20.261 1.356 39.744 1.00 94.19 480 LEU A CA 1
ATOM 3962 C C . LEU A 1 480 ? -19.255 0.775 38.731 1.00 94.19 480 LEU A C 1
ATOM 3964 O O . LEU A 1 480 ? -18.566 1.529 38.047 1.00 94.19 480 LEU A O 1
ATOM 3968 N N . TYR A 1 481 ? -19.208 -0.551 38.555 1.00 95.75 481 TYR A N 1
ATOM 3969 C CA . TYR A 1 481 ? -18.433 -1.171 37.469 1.00 95.75 481 TYR A CA 1
ATOM 3970 C C . TYR A 1 481 ? -18.970 -0.794 36.082 1.00 95.75 481 TYR A C 1
ATOM 3972 O O . TYR A 1 481 ? -18.185 -0.583 35.156 1.00 95.75 481 TYR A O 1
ATOM 3980 N N . GLY A 1 482 ? -20.294 -0.682 35.938 1.00 95.38 482 GLY A N 1
ATOM 3981 C CA . GLY A 1 482 ? -20.925 -0.172 34.723 1.00 95.38 482 GLY A CA 1
ATOM 3982 C C . GLY A 1 482 ? -20.489 1.260 34.406 1.00 95.38 482 GLY A C 1
ATOM 3983 O O . GLY A 1 482 ? -20.012 1.518 33.301 1.00 95.38 482 GLY A O 1
ATOM 3984 N N . LEU A 1 483 ? -20.562 2.157 35.395 1.00 95.56 483 LEU A N 1
ATOM 3985 C CA . LEU A 1 483 ? -20.095 3.545 35.305 1.00 95.56 483 LEU A CA 1
ATOM 3986 C C . LEU A 1 483 ? -18.610 3.628 34.953 1.00 95.56 483 LEU A C 1
ATOM 3988 O O . LEU A 1 483 ? -18.235 4.411 34.086 1.00 95.56 483 LEU A O 1
ATOM 3992 N N . LEU A 1 484 ? -17.772 2.779 35.552 1.00 96.31 484 LEU A N 1
ATOM 3993 C CA . LEU A 1 484 ? -16.346 2.722 35.233 1.00 96.31 484 LEU A CA 1
ATOM 3994 C C . LEU A 1 484 ? -16.101 2.342 33.763 1.00 96.31 484 LEU A C 1
ATOM 3996 O O . LEU A 1 484 ? -15.199 2.886 33.130 1.00 96.31 484 LEU A O 1
ATOM 4000 N N . GLY A 1 485 ? -16.902 1.431 33.202 1.00 95.12 485 GLY A N 1
ATOM 4001 C CA . GLY A 1 485 ? -16.842 1.084 31.780 1.00 95.12 485 GLY A CA 1
ATOM 4002 C C . GLY A 1 485 ? -17.304 2.221 30.862 1.00 95.12 485 GLY A C 1
ATOM 4003 O O . GLY A 1 485 ? -16.687 2.452 29.820 1.00 95.12 485 GLY A O 1
ATOM 4004 N N . ILE A 1 486 ? -18.363 2.932 31.257 1.00 96.81 486 ILE A N 1
ATOM 4005 C CA . ILE A 1 486 ? -18.944 4.069 30.527 1.00 96.81 486 ILE A CA 1
ATOM 4006 C C . ILE A 1 486 ? -17.971 5.257 30.510 1.00 96.81 486 ILE A C 1
ATOM 4008 O O . ILE A 1 486 ? -17.550 5.682 29.432 1.00 96.81 486 ILE A O 1
ATOM 4012 N N . GLU A 1 487 ? -17.539 5.743 31.677 1.00 97.19 487 GLU A N 1
ATOM 4013 C CA . GLU A 1 487 ? -16.584 6.857 31.764 1.00 97.19 487 GLU A CA 1
ATOM 4014 C C . GLU A 1 487 ? -15.207 6.439 31.240 1.00 97.19 487 GLU A C 1
ATOM 4016 O O . GLU A 1 487 ? -14.521 7.231 30.604 1.00 97.19 487 GLU A O 1
ATOM 4021 N N . GLY A 1 488 ? -14.817 5.168 31.393 1.00 96.31 488 GLY A N 1
ATOM 4022 C CA . GLY A 1 488 ? -13.576 4.641 30.816 1.00 96.31 488 GLY A CA 1
ATOM 4023 C C . GLY A 1 488 ? -13.564 4.660 29.285 1.00 96.31 488 GLY A C 1
ATOM 4024 O O . GLY A 1 488 ? -12.497 4.689 28.667 1.00 96.31 488 GLY A O 1
ATOM 4025 N N . HIS A 1 489 ? -14.735 4.652 28.644 1.00 95.25 489 HIS A N 1
ATOM 4026 C CA . HIS A 1 489 ? -14.834 4.902 27.212 1.00 95.25 489 HIS A CA 1
ATOM 4027 C C . HIS A 1 489 ? -14.768 6.397 26.882 1.00 95.25 489 HIS A C 1
ATOM 4029 O O . HIS A 1 489 ? -14.033 6.763 25.967 1.00 95.25 489 HIS A O 1
ATOM 4035 N N . ALA A 1 490 ? -15.474 7.250 27.628 1.00 95.50 490 ALA A N 1
ATOM 4036 C CA . ALA A 1 490 ? -15.434 8.700 27.424 1.00 95.50 490 ALA A CA 1
ATOM 4037 C C . ALA A 1 490 ? -14.007 9.255 27.590 1.00 95.50 490 ALA A C 1
ATOM 4039 O O . ALA A 1 490 ? -13.479 9.897 26.685 1.00 95.50 490 ALA A O 1
ATOM 4040 N N . GLN A 1 491 ? -13.324 8.866 28.669 1.00 96.00 491 GLN A N 1
ATOM 4041 C CA . GLN A 1 491 ? -11.918 9.183 28.919 1.00 96.00 491 GLN A CA 1
ATOM 4042 C C . GLN A 1 491 ? -10.992 8.664 27.810 1.00 96.00 491 GLN A C 1
ATOM 4044 O O . GLN A 1 491 ? -10.031 9.341 27.451 1.00 96.00 491 GLN A O 1
ATOM 4049 N N . TYR A 1 492 ? -11.283 7.494 27.229 1.00 91.81 492 TYR A N 1
ATOM 4050 C CA . TYR A 1 492 ? -10.529 6.983 26.082 1.00 91.81 492 TYR A CA 1
ATOM 4051 C C . TYR A 1 492 ? -10.695 7.871 24.839 1.00 91.81 492 TYR A C 1
ATOM 4053 O O . TYR A 1 492 ? -9.721 8.082 24.120 1.00 91.81 492 TYR A O 1
ATOM 4061 N N . LEU A 1 493 ? -11.893 8.408 24.576 1.00 88.75 493 LEU A N 1
ATOM 4062 C CA . LEU A 1 493 ? -12.104 9.345 23.467 1.00 88.75 493 LEU A CA 1
ATOM 4063 C C . LEU A 1 493 ? -11.403 10.687 23.713 1.00 88.75 493 LEU A C 1
ATOM 4065 O O . LEU A 1 493 ? -10.748 11.188 22.800 1.00 88.75 493 LEU A O 1
ATOM 4069 N N . ASP A 1 494 ? -11.468 11.221 24.935 1.00 91.06 494 ASP A N 1
ATOM 4070 C CA . ASP A 1 494 ? -10.764 12.456 25.309 1.00 91.06 494 ASP A CA 1
ATOM 4071 C C . ASP A 1 494 ? -9.234 12.289 25.175 1.00 91.06 494 ASP A C 1
ATOM 4073 O O . ASP A 1 494 ? -8.552 13.163 24.638 1.00 91.06 494 ASP A O 1
ATOM 4077 N N . ALA A 1 495 ? -8.692 11.122 25.549 1.00 86.06 495 ALA A N 1
ATOM 4078 C CA . ALA A 1 495 ? -7.282 10.784 25.333 1.00 86.06 495 ALA A CA 1
ATOM 4079 C C . ALA A 1 495 ? -6.902 10.787 23.845 1.00 86.06 495 ALA A C 1
ATOM 4081 O O . ALA A 1 495 ? -5.847 11.295 23.467 1.00 86.06 495 ALA A O 1
ATOM 4082 N N . GLN A 1 496 ? -7.763 10.226 22.989 1.00 80.50 496 GLN A N 1
ATOM 4083 C CA . GLN A 1 496 ? -7.530 10.195 21.545 1.00 80.50 496 GLN A CA 1
ATOM 4084 C C . GLN A 1 496 ? -7.602 11.590 20.920 1.00 80.50 496 GLN A C 1
ATOM 4086 O O . GLN A 1 496 ? -6.849 11.867 19.993 1.00 80.50 496 GLN A O 1
ATOM 4091 N N . MET A 1 497 ? -8.460 12.479 21.429 1.00 82.12 497 MET A N 1
ATOM 4092 C CA . MET A 1 497 ? -8.494 13.882 21.001 1.00 82.12 497 MET A CA 1
ATOM 4093 C C . MET A 1 497 ? -7.181 14.602 21.332 1.00 82.12 497 MET A C 1
ATOM 4095 O O . MET A 1 497 ? -6.629 15.281 20.468 1.00 82.12 497 MET A O 1
ATOM 4099 N N . ALA A 1 498 ? -6.647 14.399 22.539 1.00 83.00 498 ALA A N 1
ATOM 4100 C CA . ALA A 1 498 ? -5.352 14.951 22.935 1.00 83.00 498 ALA A CA 1
ATOM 4101 C C . ALA A 1 498 ? -4.197 14.391 22.083 1.00 83.00 498 ALA A C 1
ATOM 4103 O O . ALA A 1 498 ? -3.372 15.147 21.576 1.00 83.00 498 ALA A O 1
ATOM 4104 N N . MET A 1 499 ? -4.168 13.075 21.845 1.00 74.31 499 MET A N 1
ATOM 4105 C CA . MET A 1 499 ? -3.141 12.444 21.002 1.00 74.31 499 MET A CA 1
ATOM 4106 C C . MET A 1 499 ? -3.235 12.859 19.529 1.00 74.31 499 MET A C 1
ATOM 4108 O O . MET A 1 499 ? -2.210 13.007 18.860 1.00 74.31 499 MET A O 1
ATOM 4112 N N . ALA A 1 500 ? -4.447 13.087 19.017 1.00 71.25 500 ALA A N 1
ATOM 4113 C CA . ALA A 1 500 ? -4.640 13.589 17.662 1.00 71.25 500 ALA A CA 1
ATOM 4114 C C . ALA A 1 500 ? -3.978 14.961 17.478 1.00 71.25 500 ALA A C 1
ATOM 4116 O O . ALA A 1 500 ? -3.347 15.172 16.452 1.00 71.25 500 ALA A O 1
ATOM 4117 N N . LYS A 1 501 ? -4.018 15.848 18.484 1.00 70.62 501 LYS A N 1
ATOM 4118 C CA . LYS A 1 501 ? -3.349 17.160 18.423 1.00 70.62 501 LYS A CA 1
ATOM 4119 C C . LYS A 1 501 ? -1.831 17.070 18.292 1.00 70.62 501 LYS A C 1
ATOM 4121 O O . LYS A 1 501 ? -1.251 17.832 17.533 1.00 70.62 501 LYS A O 1
ATOM 4126 N N . VAL A 1 502 ? -1.196 16.101 18.953 1.00 66.19 502 VAL A N 1
ATOM 4127 C CA . VAL A 1 502 ? 0.263 15.870 18.854 1.00 66.19 502 VAL A CA 1
ATOM 4128 C C . VAL A 1 502 ? 0.683 15.393 17.459 1.00 66.19 502 VAL A C 1
ATOM 4130 O O . VAL A 1 502 ? 1.845 15.505 17.084 1.00 66.19 502 VAL A O 1
ATOM 4133 N N . SER A 1 503 ? -0.255 14.852 16.681 1.00 58.47 503 SER A N 1
ATOM 4134 C CA . SER A 1 503 ? -0.011 14.298 15.344 1.00 58.47 503 SER A CA 1
ATOM 4135 C C . SER A 1 503 ? -0.712 15.071 14.220 1.00 58.47 503 SER A C 1
ATOM 4137 O O . SER A 1 503 ? -0.698 14.622 13.073 1.00 58.47 503 SER A O 1
ATOM 4139 N N . ASP A 1 504 ? -1.318 16.218 14.535 1.00 63.88 504 ASP A N 1
ATOM 4140 C CA . ASP A 1 504 ? -2.071 17.055 13.602 1.00 63.88 504 ASP A CA 1
ATOM 4141 C C . ASP A 1 504 ? -1.143 18.077 12.943 1.00 63.88 504 ASP A C 1
ATOM 4143 O O . ASP A 1 504 ? -0.684 19.011 13.593 1.00 63.88 504 ASP A O 1
ATOM 4147 N N . PHE A 1 505 ? -0.908 17.930 11.637 1.00 57.75 505 PHE A N 1
ATOM 4148 C CA . PHE A 1 505 ? -0.064 18.843 10.862 1.00 57.75 505 PHE A CA 1
ATOM 4149 C C . PHE A 1 505 ? -0.453 20.314 11.025 1.00 57.75 505 PHE A C 1
ATOM 4151 O O . PHE A 1 505 ? 0.431 21.159 11.014 1.00 57.75 505 PHE A O 1
ATOM 4158 N N . LYS A 1 506 ? -1.735 20.637 11.239 1.00 60.50 506 LYS A N 1
ATOM 4159 C CA . LYS A 1 506 ? -2.145 22.030 11.437 1.00 60.50 506 LYS A CA 1
ATOM 4160 C C . LYS A 1 506 ? -1.736 22.579 12.801 1.00 60.50 506 LYS A C 1
ATOM 4162 O O . LYS A 1 506 ? -1.233 23.694 12.876 1.00 60.50 506 LYS A O 1
ATOM 4167 N N . ALA A 1 507 ? -1.937 21.801 13.865 1.00 61.16 507 ALA A N 1
ATOM 4168 C CA . ALA A 1 507 ? -1.473 22.186 15.198 1.00 61.16 507 ALA A CA 1
ATOM 4169 C C . ALA A 1 507 ? 0.051 22.387 15.224 1.00 61.16 507 ALA A C 1
ATOM 4171 O O . ALA A 1 507 ? 0.560 23.064 16.106 1.00 61.16 507 ALA A O 1
ATOM 4172 N N . LEU A 1 508 ? 0.757 21.795 14.259 1.00 62.28 508 LEU A N 1
ATOM 4173 C CA . LEU A 1 508 ? 2.203 21.856 14.097 1.00 62.28 508 LEU A CA 1
ATOM 4174 C C . LEU A 1 508 ? 2.635 23.010 13.175 1.00 62.28 508 LEU A C 1
ATOM 4176 O O . LEU A 1 508 ? 3.623 23.666 13.479 1.00 62.28 508 LEU A O 1
ATOM 4180 N N . ASP A 1 509 ? 1.874 23.321 12.119 1.00 64.75 509 ASP A N 1
ATOM 4181 C CA . ASP A 1 509 ? 2.064 24.534 11.304 1.00 64.75 509 ASP A CA 1
ATOM 4182 C C . ASP A 1 509 ? 1.907 25.807 12.160 1.00 64.75 509 ASP A C 1
ATOM 4184 O O . ASP A 1 509 ? 2.630 26.782 11.966 1.00 64.75 509 ASP A O 1
ATOM 4188 N N . GLU A 1 510 ? 1.004 25.791 13.146 1.00 70.81 510 GLU A N 1
ATOM 4189 C CA . GLU A 1 510 ? 0.803 26.894 14.100 1.00 70.81 510 GLU A CA 1
ATOM 4190 C C . GLU A 1 510 ? 2.011 27.117 15.038 1.00 70.81 510 GLU A C 1
ATOM 4192 O O . GLU A 1 510 ? 2.154 28.211 15.581 1.00 70.81 510 GLU A O 1
ATOM 4197 N N . LEU A 1 511 ? 2.905 26.129 15.200 1.00 75.19 511 LEU A N 1
ATOM 4198 C CA . LEU A 1 511 ? 4.122 26.243 16.022 1.00 75.19 511 LEU A CA 1
ATOM 4199 C C . LEU A 1 511 ? 5.305 26.887 15.276 1.00 75.19 511 LEU A C 1
ATOM 4201 O O . LEU A 1 511 ? 6.286 27.271 15.912 1.00 75.19 511 LEU A O 1
ATOM 4205 N N . GLY A 1 512 ? 5.223 27.022 13.947 1.00 77.50 512 GLY A N 1
ATOM 4206 C CA . GLY A 1 512 ? 6.256 27.624 13.097 1.00 77.50 512 GLY A CA 1
ATOM 4207 C C . GLY A 1 512 ? 7.130 26.622 12.327 1.00 77.50 512 GLY A C 1
ATOM 4208 O O . GLY A 1 512 ? 7.137 25.418 12.589 1.00 77.50 512 GLY A O 1
ATOM 4209 N N . ASP A 1 513 ? 7.894 27.142 11.356 1.00 78.25 513 ASP A N 1
ATOM 4210 C CA . ASP A 1 513 ? 8.663 26.347 10.379 1.00 78.25 513 ASP A CA 1
ATOM 4211 C C . ASP A 1 513 ? 9.708 25.408 11.015 1.00 78.25 513 ASP A C 1
ATOM 4213 O O . ASP A 1 513 ? 10.000 24.343 10.470 1.00 78.25 513 ASP A O 1
ATOM 4217 N N . GLU A 1 514 ? 10.248 25.759 12.185 1.00 82.81 514 GLU A N 1
ATOM 4218 C CA . GLU A 1 514 ? 11.217 24.933 12.917 1.00 82.81 514 GLU A CA 1
ATOM 4219 C C . GLU A 1 514 ? 10.622 23.576 13.337 1.00 82.81 514 GLU A C 1
ATOM 4221 O O . GLU A 1 514 ? 11.210 22.524 13.075 1.00 82.81 514 GLU A O 1
ATOM 4226 N N . TYR A 1 515 ? 9.416 23.571 13.913 1.00 73.50 515 TYR A N 1
ATOM 4227 C CA . TYR A 1 515 ? 8.741 22.342 14.347 1.00 73.50 515 TYR A CA 1
ATOM 4228 C C . TYR A 1 515 ? 8.312 21.472 13.165 1.00 73.50 515 TYR A C 1
ATOM 4230 O O . TYR A 1 515 ? 8.308 20.241 13.251 1.00 73.50 515 TYR A O 1
ATOM 4238 N N . LYS A 1 516 ? 7.998 22.100 12.030 1.00 68.50 516 LYS A N 1
ATOM 4239 C CA . LYS A 1 516 ? 7.732 21.396 10.777 1.00 68.50 516 LYS A CA 1
ATOM 4240 C C . LYS A 1 516 ? 8.968 20.653 10.275 1.00 68.50 516 LYS A C 1
ATOM 4242 O O . LYS A 1 516 ? 8.859 19.475 9.939 1.00 68.50 516 LYS A O 1
ATOM 4247 N N . LEU A 1 517 ? 10.137 21.298 10.283 1.00 71.75 517 LEU A N 1
ATOM 4248 C CA . LEU A 1 517 ? 11.406 20.655 9.924 1.00 71.75 517 LEU A CA 1
ATOM 4249 C C . LEU A 1 517 ? 11.740 19.498 10.873 1.00 71.75 517 LEU A C 1
ATOM 4251 O O . LEU A 1 517 ? 12.103 18.419 10.409 1.00 71.75 517 LEU A O 1
ATOM 4255 N N . MET A 1 518 ? 11.530 19.680 12.179 1.00 70.75 518 MET A N 1
ATOM 4256 C CA . MET A 1 518 ? 11.679 18.613 13.175 1.00 70.75 518 MET A CA 1
ATOM 4257 C C . MET A 1 518 ? 10.777 17.405 12.870 1.00 70.75 518 MET A C 1
ATOM 4259 O O . MET A 1 518 ? 11.209 16.256 12.942 1.00 70.75 518 MET A O 1
ATOM 4263 N N . LEU A 1 519 ? 9.522 17.623 12.479 1.00 64.25 519 LEU A N 1
ATOM 4264 C CA . LEU A 1 519 ? 8.615 16.535 12.102 1.00 64.25 519 LEU A CA 1
ATOM 4265 C C . LEU A 1 519 ? 9.008 15.859 10.795 1.00 64.25 519 LEU A C 1
ATOM 4267 O O . LEU A 1 519 ? 8.948 14.630 10.713 1.00 64.25 519 LEU A O 1
ATOM 4271 N N . GLU A 1 520 ? 9.412 16.629 9.786 1.00 65.75 520 GLU A N 1
ATOM 4272 C CA . GLU A 1 520 ? 9.973 16.085 8.550 1.00 65.75 520 GLU A CA 1
ATOM 4273 C C . GLU A 1 520 ? 11.182 15.194 8.861 1.00 65.75 520 GLU A C 1
ATOM 4275 O O . GLU A 1 520 ? 11.270 14.079 8.341 1.00 65.75 520 GLU A O 1
ATOM 4280 N N . GLU A 1 521 ? 12.036 15.613 9.795 1.00 69.62 521 GLU A N 1
ATOM 4281 C CA . GLU A 1 521 ? 13.137 14.806 10.312 1.00 69.62 521 GLU A CA 1
ATOM 4282 C C . GLU A 1 521 ? 12.633 13.540 11.020 1.00 69.62 521 GLU A C 1
ATOM 4284 O O . GLU A 1 521 ? 13.085 12.449 10.677 1.00 69.62 521 GLU A O 1
ATOM 4289 N N . THR A 1 522 ? 11.623 13.604 11.901 1.00 66.06 522 THR A N 1
ATOM 4290 C CA . THR A 1 522 ? 11.054 12.379 12.512 1.00 66.06 522 THR A CA 1
ATOM 4291 C C . THR A 1 522 ? 10.483 11.402 11.485 1.00 66.06 522 THR A C 1
ATOM 4293 O O . THR A 1 522 ? 10.526 10.184 11.687 1.00 66.06 522 THR A O 1
ATOM 4296 N N . VAL A 1 523 ? 9.928 11.914 10.383 1.00 62.53 523 VAL A N 1
ATOM 4297 C CA . VAL A 1 523 ? 9.401 11.108 9.282 1.00 62.53 523 VAL A CA 1
ATOM 4298 C C . VAL A 1 523 ? 10.543 10.459 8.511 1.00 62.53 523 VAL A C 1
ATOM 4300 O O . VAL A 1 523 ? 10.446 9.271 8.200 1.00 62.53 523 VAL A O 1
ATOM 4303 N N . GLU A 1 524 ? 11.616 11.193 8.222 1.00 64.94 524 GLU A N 1
ATOM 4304 C CA . GLU A 1 524 ? 12.798 10.650 7.549 1.00 64.94 524 GLU A CA 1
ATOM 4305 C C . GLU A 1 524 ? 13.522 9.622 8.439 1.00 64.94 524 GLU A C 1
ATOM 4307 O O . GLU A 1 524 ? 13.777 8.512 7.971 1.00 64.94 524 GLU A O 1
ATOM 4312 N N . LEU A 1 525 ? 13.709 9.888 9.738 1.00 67.44 525 LEU A N 1
ATOM 4313 C CA . LEU A 1 525 ? 14.236 8.924 10.720 1.00 67.44 525 LEU A CA 1
ATOM 4314 C C . LEU A 1 525 ? 13.376 7.654 10.783 1.00 67.44 525 LEU A C 1
ATOM 4316 O O . LEU A 1 525 ? 13.877 6.528 10.732 1.00 67.44 525 LEU A O 1
ATOM 4320 N N . LYS A 1 526 ? 12.046 7.813 10.794 1.00 67.56 526 LYS A N 1
ATOM 4321 C CA . LYS A 1 526 ? 11.110 6.683 10.728 1.00 67.56 526 LYS A CA 1
ATOM 4322 C C . LYS A 1 526 ? 11.198 5.921 9.398 1.00 67.56 526 LYS A C 1
ATOM 4324 O O . LYS A 1 526 ? 10.939 4.719 9.381 1.00 67.56 526 LYS A O 1
ATOM 4329 N N . ASN A 1 527 ? 11.522 6.574 8.283 1.00 65.38 527 ASN A N 1
ATOM 4330 C CA . ASN A 1 527 ? 11.665 5.906 6.987 1.00 65.38 527 ASN A CA 1
ATOM 4331 C C . ASN A 1 527 ? 12.967 5.102 6.897 1.00 65.38 527 ASN A C 1
ATOM 4333 O O . ASN A 1 527 ? 12.925 3.976 6.399 1.00 65.38 527 ASN A O 1
ATOM 4337 N N . VAL A 1 528 ? 14.081 5.633 7.418 1.00 64.38 528 VAL A N 1
ATOM 4338 C CA . VAL A 1 528 ? 15.352 4.894 7.550 1.00 64.38 528 VAL A CA 1
ATOM 4339 C C . VAL A 1 528 ? 15.099 3.584 8.293 1.00 64.38 528 VAL A C 1
ATOM 4341 O O . VAL A 1 528 ? 15.407 2.504 7.799 1.00 64.38 528 VAL A O 1
ATOM 4344 N N . TYR A 1 529 ? 14.397 3.685 9.416 1.00 65.75 529 TYR A N 1
ATOM 4345 C CA . TYR A 1 529 ? 13.991 2.570 10.257 1.00 65.75 529 TYR A CA 1
ATOM 4346 C C . TYR A 1 529 ? 13.042 1.556 9.600 1.00 65.75 529 TYR A C 1
ATOM 4348 O O . TYR A 1 529 ? 13.230 0.344 9.708 1.00 65.75 529 TYR A O 1
ATOM 4356 N N . LEU A 1 530 ? 11.971 2.029 8.953 1.00 65.62 530 LEU A N 1
ATOM 4357 C CA . LEU A 1 530 ? 10.961 1.144 8.369 1.00 65.62 530 LEU A CA 1
ATOM 4358 C C . LEU A 1 530 ? 11.486 0.435 7.120 1.00 65.62 530 LEU A C 1
ATOM 4360 O O . LEU A 1 530 ? 11.158 -0.726 6.886 1.00 65.62 530 LEU A O 1
ATOM 4364 N N . TYR A 1 531 ? 12.290 1.112 6.314 1.00 66.19 531 TYR A N 1
ATOM 4365 C CA . TYR A 1 531 ? 12.610 0.639 4.973 1.00 66.19 531 TYR A CA 1
ATOM 4366 C C . TYR A 1 531 ? 14.092 0.280 4.793 1.00 66.19 531 TYR A C 1
ATOM 4368 O O . TYR A 1 531 ? 14.470 -0.137 3.702 1.00 66.19 531 TYR A O 1
ATOM 4376 N N . GLY A 1 532 ? 14.946 0.435 5.815 1.00 54.56 532 GLY A N 1
ATOM 4377 C CA . GLY A 1 532 ? 16.404 0.281 5.658 1.00 54.56 532 GLY A CA 1
ATOM 4378 C C . GLY A 1 532 ? 16.970 1.250 4.608 1.00 54.56 532 GLY A C 1
ATOM 4379 O O . GLY A 1 532 ? 18.014 1.016 3.996 1.00 54.56 532 GLY A O 1
ATOM 4380 N N . ALA A 1 533 ? 16.217 2.315 4.315 1.00 51.34 533 ALA A N 1
ATOM 4381 C CA . ALA A 1 533 ? 16.518 3.270 3.271 1.00 51.34 533 ALA A CA 1
ATOM 4382 C C . ALA A 1 533 ? 17.436 4.334 3.866 1.00 51.34 533 ALA A C 1
ATOM 4384 O O . ALA A 1 533 ? 16.985 5.360 4.367 1.00 51.34 533 ALA A O 1
ATOM 4385 N N . ALA A 1 534 ? 18.745 4.096 3.794 1.00 46.91 534 ALA A N 1
ATOM 4386 C CA . ALA A 1 534 ? 19.698 5.196 3.834 1.00 46.91 534 ALA A CA 1
ATOM 4387 C C . ALA A 1 534 ? 19.328 6.238 2.756 1.00 46.91 534 ALA A C 1
ATOM 4389 O O . ALA A 1 534 ? 18.620 5.938 1.792 1.00 46.91 534 ALA A O 1
ATOM 4390 N N . LYS A 1 535 ? 19.875 7.453 2.869 1.00 46.66 535 LYS A N 1
ATOM 4391 C CA . LYS A 1 535 ? 19.706 8.566 1.908 1.00 46.66 535 LYS A CA 1
ATOM 4392 C C . LYS A 1 535 ? 19.949 8.169 0.430 1.00 46.66 535 LYS A C 1
ATOM 4394 O O . LYS A 1 535 ? 19.492 8.866 -0.470 1.00 46.66 535 LYS A O 1
ATOM 4399 N N . GLU A 1 536 ? 20.613 7.035 0.192 1.00 53.19 536 GLU A N 1
ATOM 4400 C CA . GLU A 1 536 ? 20.845 6.395 -1.105 1.00 53.19 536 GLU A CA 1
ATOM 4401 C C . GLU A 1 536 ? 20.167 5.012 -1.185 1.00 53.19 536 GLU A C 1
ATOM 4403 O O . GLU A 1 536 ? 20.767 3.979 -0.865 1.00 53.19 536 GLU A O 1
ATOM 4408 N N . GLU A 1 537 ? 18.913 4.964 -1.635 1.00 60.09 537 GLU A N 1
ATOM 4409 C CA . GLU A 1 537 ? 18.253 3.700 -1.968 1.00 60.09 537 GLU A CA 1
ATOM 4410 C C . GLU A 1 537 ? 18.960 3.015 -3.151 1.00 60.09 537 GLU A C 1
ATOM 4412 O O . GLU A 1 537 ? 19.107 3.596 -4.227 1.00 60.09 537 GLU A O 1
ATOM 4417 N N . ARG A 1 538 ? 19.378 1.752 -2.980 1.00 70.44 538 ARG A N 1
ATOM 4418 C CA . ARG A 1 538 ? 19.970 0.951 -4.063 1.00 70.44 538 ARG A CA 1
ATOM 4419 C C . ARG A 1 538 ? 18.901 0.156 -4.815 1.00 70.44 538 ARG A C 1
ATOM 4421 O O . ARG A 1 538 ? 18.015 -0.459 -4.212 1.00 70.44 538 ARG A O 1
ATOM 4428 N N . GLY A 1 539 ? 19.023 0.127 -6.141 1.00 81.69 539 GLY A N 1
ATOM 4429 C CA . GLY A 1 539 ? 18.159 -0.656 -7.028 1.00 81.69 539 GLY A CA 1
ATOM 4430 C C . GLY A 1 539 ? 16.7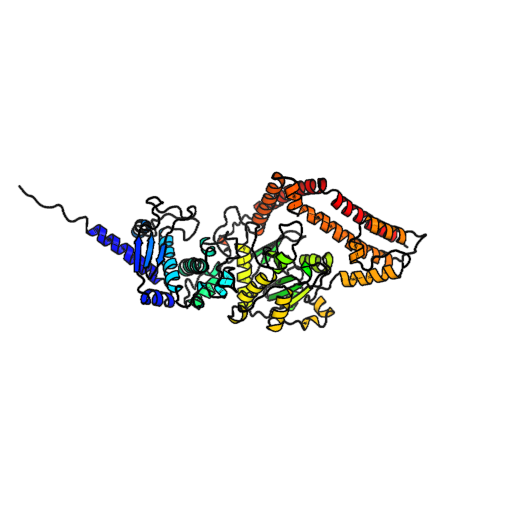63 -0.059 -7.235 1.00 81.69 539 GLY A C 1
ATOM 4431 O O . GLY A 1 539 ? 16.517 1.113 -6.976 1.00 81.69 539 GLY A O 1
ATOM 4432 N N . TYR A 1 540 ? 15.839 -0.879 -7.739 1.00 87.75 540 TYR A N 1
ATOM 4433 C CA . TYR A 1 540 ? 14.455 -0.486 -8.030 1.00 87.75 540 TYR A CA 1
ATOM 4434 C C . TYR A 1 540 ? 13.477 -1.627 -7.731 1.00 87.75 540 TYR A C 1
ATOM 4436 O O . TYR A 1 540 ? 13.886 -2.782 -7.558 1.00 87.75 540 TYR A O 1
ATOM 4444 N N . GLY A 1 541 ? 12.179 -1.306 -7.713 1.00 88.44 541 GLY A N 1
ATOM 4445 C CA . GLY A 1 541 ? 11.104 -2.247 -7.419 1.00 88.44 541 GLY A CA 1
ATOM 4446 C C . GLY A 1 541 ? 11.248 -2.866 -6.029 1.00 88.44 541 GLY A C 1
ATOM 4447 O O . GLY A 1 541 ? 11.684 -2.209 -5.081 1.00 88.44 541 GLY A O 1
ATOM 4448 N N . ILE A 1 542 ? 10.893 -4.145 -5.916 1.00 89.94 542 ILE A N 1
ATOM 4449 C CA . ILE A 1 542 ? 11.101 -4.912 -4.685 1.00 89.94 542 ILE A CA 1
ATOM 4450 C C . ILE A 1 542 ? 12.617 -5.093 -4.467 1.00 89.94 542 ILE A C 1
ATOM 4452 O O . ILE A 1 542 ? 13.287 -5.584 -5.382 1.00 89.94 542 ILE A O 1
ATOM 4456 N N . PRO A 1 543 ? 13.171 -4.713 -3.300 1.00 87.56 543 PRO A N 1
ATOM 4457 C CA . PRO A 1 543 ? 14.584 -4.886 -3.008 1.00 87.56 543 PRO A CA 1
ATOM 4458 C C . PRO A 1 543 ? 14.962 -6.366 -2.958 1.00 87.56 543 PRO A C 1
ATOM 4460 O O . PRO A 1 543 ? 14.237 -7.219 -2.431 1.00 87.56 543 PRO A O 1
ATOM 4463 N N . LEU A 1 544 ? 16.133 -6.657 -3.505 1.00 88.94 544 LEU A N 1
ATOM 4464 C CA . LEU A 1 544 ? 16.828 -7.919 -3.292 1.00 88.94 544 LEU A CA 1
ATOM 4465 C C . LEU A 1 544 ? 17.649 -7.829 -2.005 1.00 88.94 544 LEU A C 1
ATOM 4467 O O . LEU A 1 544 ? 17.955 -6.727 -1.557 1.00 88.94 544 LEU A O 1
ATOM 4471 N N . LEU A 1 545 ? 18.039 -8.965 -1.423 1.00 82.88 545 LEU A N 1
ATOM 4472 C CA . LEU A 1 545 ? 18.817 -8.969 -0.173 1.00 82.88 545 LEU A CA 1
ATOM 4473 C C . LEU A 1 545 ? 20.095 -8.120 -0.271 1.00 82.88 545 LEU A C 1
ATOM 4475 O O . LEU A 1 545 ? 20.394 -7.355 0.636 1.00 82.88 545 LEU A O 1
ATOM 4479 N N . LYS A 1 546 ? 20.783 -8.163 -1.417 1.00 82.62 546 LYS A N 1
ATOM 4480 C CA . LYS A 1 546 ? 21.977 -7.346 -1.696 1.00 82.62 546 LYS A CA 1
ATOM 4481 C C . LYS A 1 546 ? 21.729 -5.832 -1.800 1.00 82.62 546 LYS A C 1
ATOM 4483 O O . LYS A 1 546 ? 22.686 -5.061 -1.802 1.00 82.62 546 LYS A O 1
ATOM 4488 N N . ASP A 1 547 ? 20.477 -5.408 -1.989 1.00 80.56 547 ASP A N 1
ATOM 4489 C CA . ASP A 1 547 ? 20.124 -3.987 -2.069 1.00 80.56 547 ASP A CA 1
ATOM 4490 C C . ASP A 1 547 ? 20.010 -3.361 -0.664 1.00 80.56 547 ASP A C 1
ATOM 4492 O O . ASP A 1 547 ? 20.015 -2.136 -0.547 1.00 80.56 547 ASP A O 1
ATOM 4496 N N . LEU A 1 548 ? 19.909 -4.187 0.384 1.00 73.88 548 LEU A N 1
ATOM 4497 C CA . LEU A 1 548 ? 19.798 -3.773 1.783 1.00 73.88 548 LEU A CA 1
ATOM 4498 C C . LEU A 1 548 ? 21.196 -3.666 2.409 1.00 73.88 548 LEU A C 1
ATOM 4500 O O . LEU A 1 548 ? 22.077 -4.476 2.110 1.00 73.88 548 LEU A O 1
ATOM 4504 N N . ARG A 1 549 ? 21.423 -2.672 3.274 1.00 64.50 549 ARG A N 1
ATOM 4505 C CA . ARG A 1 549 ? 22.647 -2.604 4.089 1.00 64.50 549 ARG A CA 1
ATOM 4506 C C . ARG A 1 549 ? 22.440 -3.456 5.351 1.00 64.50 549 ARG A C 1
ATOM 4508 O O . ARG A 1 549 ? 21.337 -3.521 5.867 1.00 64.50 549 ARG A O 1
ATOM 4515 N N . MET A 1 550 ? 23.481 -4.157 5.808 1.00 51.22 550 MET A N 1
ATOM 4516 C CA . MET A 1 550 ? 23.388 -5.085 6.951 1.00 51.22 550 MET A CA 1
ATOM 4517 C C . MET A 1 550 ? 23.505 -4.408 8.329 1.00 51.22 550 MET A C 1
ATOM 4519 O O . MET A 1 550 ? 23.203 -5.059 9.322 1.00 51.22 550 MET A O 1
ATOM 4523 N N . ASP A 1 551 ? 23.904 -3.134 8.413 1.00 55.25 551 ASP A N 1
ATOM 4524 C CA . ASP A 1 551 ? 24.092 -2.422 9.693 1.00 55.25 551 ASP A CA 1
ATOM 4525 C C . ASP A 1 551 ? 22.860 -1.595 10.110 1.00 55.25 551 ASP A C 1
ATOM 4527 O O . ASP A 1 551 ? 22.933 -0.415 10.442 1.00 55.25 551 ASP A O 1
ATOM 4531 N N . ASP A 1 552 ? 21.683 -2.216 10.030 1.00 56.47 552 ASP A N 1
ATOM 4532 C CA . ASP A 1 552 ? 20.410 -1.545 10.310 1.00 56.47 552 ASP A CA 1
ATOM 4533 C C . ASP A 1 552 ? 20.134 -1.393 11.815 1.00 56.47 552 ASP A C 1
ATOM 4535 O O . ASP A 1 552 ? 19.277 -0.601 12.188 1.00 56.47 552 ASP A O 1
ATOM 4539 N N . THR A 1 553 ? 20.808 -2.139 12.700 1.00 56.47 553 THR A N 1
ATOM 4540 C CA . THR A 1 553 ? 20.494 -2.141 14.142 1.00 56.47 553 THR A CA 1
ATOM 4541 C C . THR A 1 553 ? 21.027 -0.926 14.889 1.00 56.47 553 THR A C 1
ATOM 4543 O O . THR A 1 553 ? 20.285 -0.367 15.693 1.00 56.47 553 THR A O 1
ATOM 4546 N N . VAL A 1 554 ? 22.259 -0.490 14.609 1.00 57.28 554 VAL A N 1
ATOM 4547 C CA . VAL A 1 554 ? 22.854 0.687 15.270 1.00 57.28 554 VAL A CA 1
ATOM 4548 C C . VAL A 1 554 ? 22.185 1.963 14.759 1.00 57.28 554 VAL A C 1
ATOM 4550 O O . VAL A 1 554 ? 21.674 2.752 15.548 1.00 57.28 554 VAL A O 1
ATOM 4553 N N . ILE A 1 555 ? 22.032 2.082 13.433 1.00 65.31 555 ILE A N 1
ATOM 4554 C CA . ILE A 1 555 ? 21.295 3.182 12.785 1.00 65.31 555 ILE A CA 1
ATOM 4555 C C . ILE A 1 555 ? 19.861 3.277 13.324 1.00 65.31 555 ILE A C 1
ATOM 4557 O O . ILE A 1 555 ? 19.314 4.370 13.483 1.00 65.31 555 ILE A O 1
ATOM 4561 N N . ARG A 1 556 ? 19.233 2.133 13.613 1.00 66.69 556 ARG A N 1
ATOM 4562 C CA . ARG A 1 556 ? 17.887 2.061 14.182 1.00 66.69 556 ARG A CA 1
ATOM 4563 C C . ARG A 1 556 ? 17.815 2.593 15.606 1.00 66.69 556 ARG A C 1
ATOM 4565 O O . ARG A 1 556 ? 16.891 3.347 15.890 1.00 66.69 556 ARG A O 1
ATOM 4572 N N . GLU A 1 557 ? 18.718 2.178 16.486 1.00 69.00 557 GLU A N 1
ATOM 4573 C CA . GLU A 1 557 ? 18.712 2.619 17.885 1.00 69.00 557 GLU A CA 1
ATOM 4574 C C . GLU A 1 557 ? 18.981 4.126 17.988 1.00 69.00 557 GLU A C 1
ATOM 4576 O O . GLU A 1 557 ? 18.267 4.839 18.697 1.00 69.00 557 GLU A O 1
ATOM 4581 N N . GLU A 1 558 ? 19.919 4.630 17.183 1.00 73.69 558 GLU A N 1
ATOM 4582 C CA . GLU A 1 558 ? 20.193 6.064 17.050 1.00 73.69 558 GLU A CA 1
ATOM 4583 C C . GLU A 1 558 ? 18.975 6.824 16.501 1.00 73.69 558 GLU A C 1
ATOM 4585 O O . GLU A 1 558 ? 18.545 7.815 17.092 1.00 73.69 558 GLU A O 1
ATOM 4590 N N . SER A 1 559 ? 18.352 6.326 15.424 1.00 73.06 559 SER A N 1
ATOM 4591 C CA . SER A 1 559 ? 17.166 6.961 14.824 1.00 73.06 559 SER A CA 1
ATOM 4592 C C . SER A 1 559 ? 15.954 6.957 15.760 1.00 73.06 559 SER A C 1
ATOM 4594 O O . SER A 1 559 ? 15.191 7.924 15.773 1.00 73.06 559 SER A O 1
ATOM 4596 N N . ASP A 1 560 ? 15.745 5.881 16.530 1.00 72.38 560 ASP A N 1
ATOM 4597 C CA . ASP A 1 560 ? 14.657 5.781 17.511 1.00 72.38 560 ASP A CA 1
ATOM 4598 C C . ASP A 1 560 ? 14.881 6.765 18.669 1.00 72.38 560 ASP A C 1
ATOM 4600 O O . ASP A 1 560 ? 13.934 7.443 19.078 1.00 72.38 560 ASP A O 1
ATOM 4604 N N . THR A 1 561 ? 16.124 6.893 19.143 1.00 81.06 561 THR A N 1
ATOM 4605 C CA . THR A 1 561 ? 16.504 7.845 20.197 1.00 81.06 561 THR A CA 1
ATOM 4606 C C . THR A 1 561 ? 16.286 9.281 19.732 1.00 81.06 561 THR A C 1
ATOM 4608 O O . THR A 1 561 ? 15.513 10.016 20.348 1.00 81.06 561 THR A O 1
ATOM 4611 N N . GLN A 1 562 ? 16.846 9.650 18.577 1.00 82.25 562 GLN A N 1
ATOM 4612 C CA . GLN A 1 562 ? 16.706 10.995 18.018 1.00 82.25 562 GLN A CA 1
ATOM 4613 C C . GLN A 1 562 ? 15.235 11.340 17.736 1.00 82.25 562 GLN A C 1
ATOM 4615 O O . GLN A 1 562 ? 14.755 12.431 18.046 1.00 82.25 562 GLN A O 1
ATOM 4620 N N . ARG A 1 563 ? 14.463 10.388 17.198 1.00 77.25 563 ARG A N 1
ATOM 4621 C CA . ARG A 1 563 ? 13.028 10.582 16.975 1.00 77.25 563 ARG A CA 1
ATOM 4622 C C . ARG A 1 563 ? 12.268 10.766 18.288 1.00 77.25 563 ARG A C 1
ATOM 4624 O O . ARG A 1 563 ? 11.336 11.568 18.318 1.00 77.25 563 ARG A O 1
ATOM 4631 N N . ALA A 1 564 ? 12.601 10.020 19.340 1.00 80.88 564 ALA A N 1
ATOM 4632 C CA . ALA A 1 564 ? 11.957 10.165 20.643 1.00 80.88 564 ALA A CA 1
ATOM 4633 C C . ALA A 1 564 ? 12.233 11.546 21.256 1.00 80.88 564 ALA A C 1
ATOM 4635 O O . ALA A 1 564 ? 11.301 12.186 21.742 1.00 80.88 564 ALA A O 1
ATOM 4636 N N . GLU A 1 565 ? 13.471 12.032 21.156 1.00 86.50 565 GLU A N 1
ATOM 4637 C CA . GLU A 1 565 ? 13.864 13.370 21.610 1.00 86.50 565 GLU A CA 1
ATOM 4638 C C . G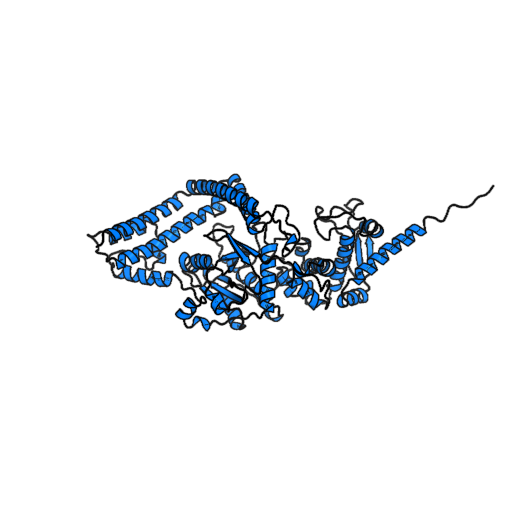LU A 1 565 ? 13.077 14.467 20.889 1.00 86.50 565 GLU A C 1
ATOM 4640 O O . GLU A 1 565 ? 12.438 15.300 21.539 1.00 86.50 565 GLU A O 1
ATOM 4645 N N . ILE A 1 566 ? 13.031 14.416 19.552 1.00 80.44 566 ILE A N 1
ATOM 4646 C CA . ILE A 1 566 ? 12.260 15.372 18.750 1.00 80.44 566 ILE A CA 1
ATOM 4647 C C . ILE A 1 566 ? 10.771 15.311 19.116 1.00 80.44 566 ILE A C 1
ATOM 4649 O O . ILE A 1 566 ? 10.132 16.344 19.324 1.00 80.44 566 ILE A O 1
ATOM 4653 N N . MET A 1 567 ? 10.200 14.107 19.237 1.00 77.19 567 MET A N 1
ATOM 4654 C CA . MET A 1 567 ? 8.784 13.951 19.579 1.00 77.19 567 MET A CA 1
ATOM 4655 C C . MET A 1 567 ? 8.450 14.499 20.970 1.00 77.19 567 MET A C 1
ATOM 4657 O O . MET A 1 567 ? 7.351 15.019 21.145 1.00 77.19 567 MET A O 1
ATOM 4661 N N . GLU A 1 568 ? 9.355 14.425 21.948 1.00 85.94 568 GLU A N 1
ATOM 4662 C CA . GLU A 1 568 ? 9.138 15.025 23.272 1.00 85.94 568 GLU A CA 1
ATOM 4663 C C . GLU A 1 568 ? 9.262 16.557 23.262 1.00 85.94 568 GLU A C 1
ATOM 4665 O O . GLU A 1 568 ? 8.591 17.226 24.053 1.00 85.94 568 GLU A O 1
ATOM 4670 N N . ILE A 1 569 ? 10.065 17.141 22.366 1.00 85.88 569 ILE A N 1
ATOM 4671 C CA . ILE A 1 569 ? 10.087 18.597 22.136 1.00 85.88 569 ILE A CA 1
ATOM 4672 C C . ILE A 1 569 ? 8.759 19.042 21.514 1.00 85.88 569 ILE A C 1
ATOM 4674 O O . ILE A 1 569 ? 8.057 19.880 22.081 1.00 85.88 569 ILE A O 1
ATOM 4678 N N . VAL A 1 570 ? 8.367 18.416 20.400 1.00 77.69 570 VAL A N 1
ATOM 4679 C CA . VAL A 1 570 ? 7.122 18.733 19.682 1.00 77.69 570 VAL A CA 1
ATOM 4680 C C . VAL A 1 570 ? 5.909 18.568 20.594 1.00 77.69 570 VAL A C 1
ATOM 4682 O O . VAL A 1 570 ? 5.050 19.441 20.667 1.00 77.69 570 VAL A O 1
ATOM 4685 N N . LYS A 1 571 ? 5.837 17.463 21.339 1.00 80.56 571 LYS A N 1
ATOM 4686 C CA . LYS A 1 571 ? 4.726 17.185 22.252 1.00 80.56 571 LYS A CA 1
ATOM 4687 C C . LYS A 1 571 ? 4.599 18.241 23.347 1.00 80.56 571 LYS A C 1
ATOM 4689 O O . LYS A 1 571 ? 3.473 18.631 23.641 1.00 80.56 571 LYS A O 1
ATOM 4694 N N . ARG A 1 572 ? 5.707 18.718 23.929 1.00 87.50 572 ARG A N 1
ATOM 4695 C CA . ARG A 1 572 ? 5.677 19.812 24.917 1.00 87.50 572 ARG A CA 1
ATOM 4696 C C . ARG A 1 572 ? 5.108 21.091 24.310 1.00 87.50 572 ARG A C 1
ATOM 4698 O O . ARG A 1 572 ? 4.139 21.619 24.848 1.00 87.50 572 ARG A O 1
ATOM 4705 N N . ALA A 1 573 ? 5.610 21.499 23.147 1.00 85.81 573 ALA A N 1
ATOM 4706 C CA . ALA A 1 573 ? 5.122 22.687 22.450 1.00 85.81 573 ALA A CA 1
ATOM 4707 C C . ALA A 1 573 ? 3.631 22.581 22.071 1.00 85.81 573 ALA A C 1
ATOM 4709 O O . ALA A 1 573 ? 2.864 23.528 22.257 1.00 85.81 573 ALA A O 1
ATOM 4710 N N . VAL A 1 574 ? 3.178 21.410 21.603 1.00 79.94 574 VAL A N 1
ATOM 4711 C CA . VAL A 1 574 ? 1.755 21.167 21.311 1.00 79.94 574 VAL A CA 1
ATOM 4712 C C . VAL A 1 574 ? 0.905 21.273 22.576 1.00 79.94 574 VAL A C 1
ATOM 4714 O O . VAL A 1 574 ? -0.165 21.880 22.525 1.00 79.94 574 VAL A O 1
ATOM 4717 N N . ILE A 1 575 ? 1.352 20.702 23.701 1.00 85.62 575 ILE A N 1
ATOM 4718 C CA . ILE A 1 575 ? 0.633 20.777 24.983 1.00 85.62 575 ILE A CA 1
ATOM 4719 C C . ILE A 1 575 ? 0.493 22.231 25.440 1.00 85.62 575 ILE A C 1
ATOM 4721 O O . ILE A 1 575 ? -0.610 22.649 25.795 1.00 85.62 575 ILE A O 1
ATOM 4725 N N . GLU A 1 576 ? 1.578 23.004 25.384 1.00 86.94 576 GLU A N 1
ATOM 4726 C CA . GLU A 1 576 ? 1.599 24.417 25.777 1.00 86.94 576 GLU A CA 1
ATOM 4727 C C . GLU A 1 576 ? 0.639 25.271 24.941 1.00 86.94 576 GLU A C 1
ATOM 4729 O O . GLU A 1 576 ? -0.046 26.128 25.492 1.00 86.94 576 GLU A O 1
ATOM 4734 N N . ASN A 1 577 ? 0.515 24.988 23.641 1.00 84.69 577 ASN A N 1
ATOM 4735 C CA . ASN A 1 577 ? -0.362 25.734 22.733 1.00 84.69 577 ASN A CA 1
ATOM 4736 C C . ASN A 1 577 ? -1.803 25.191 22.661 1.00 84.69 577 ASN A C 1
ATOM 4738 O O . ASN A 1 577 ? -2.677 25.833 22.086 1.00 84.69 577 ASN A O 1
ATOM 4742 N N . ASN A 1 578 ? -2.088 24.020 23.243 1.00 83.94 578 ASN A N 1
ATOM 4743 C CA . ASN A 1 578 ? -3.410 23.376 23.195 1.00 83.94 578 ASN A CA 1
ATOM 4744 C C . ASN A 1 578 ? -3.924 23.001 24.597 1.00 83.94 578 ASN A C 1
ATOM 4746 O O . ASN A 1 578 ? -4.560 21.955 24.771 1.00 83.94 578 ASN A O 1
ATOM 4750 N N . GLN A 1 579 ? -3.666 23.850 25.600 1.00 88.62 579 GLN A N 1
ATOM 4751 C CA . GLN A 1 579 ? -3.958 23.571 27.015 1.00 88.62 579 GLN A CA 1
ATOM 4752 C C . GLN A 1 579 ? -5.396 23.108 27.270 1.00 88.62 579 GLN A C 1
ATOM 4754 O O . GLN A 1 579 ? -5.612 22.213 28.083 1.00 88.62 579 GLN A O 1
ATOM 4759 N N . GLU A 1 580 ? -6.380 23.662 26.558 1.00 89.19 580 GLU A N 1
ATOM 4760 C CA . GLU A 1 580 ? -7.793 23.301 26.718 1.00 89.19 580 GLU A CA 1
ATOM 4761 C C . GLU A 1 580 ? -8.050 21.804 26.465 1.00 89.19 580 GLU A C 1
ATOM 4763 O O . GLU A 1 580 ? -8.727 21.139 27.252 1.00 89.19 580 GLU A O 1
ATOM 4768 N N . VAL A 1 581 ? -7.453 21.235 25.411 1.00 87.38 581 VAL A N 1
ATOM 4769 C CA . VAL A 1 581 ? -7.646 19.823 25.042 1.00 87.38 581 VAL A CA 1
ATOM 4770 C C . VAL A 1 581 ? -7.004 18.891 26.073 1.00 87.38 581 VAL A C 1
ATOM 4772 O O . VAL A 1 581 ? -7.587 17.865 26.433 1.00 87.38 581 VAL A O 1
ATOM 4775 N N . PHE A 1 582 ? -5.821 19.244 26.579 1.00 90.12 582 PHE A N 1
ATOM 4776 C CA . PHE A 1 582 ? -5.130 18.443 27.594 1.00 90.12 582 PHE A CA 1
ATOM 4777 C C . PHE A 1 582 ? -5.784 18.572 28.973 1.00 90.12 582 PHE A C 1
ATOM 4779 O O . PHE A 1 582 ? -5.966 17.561 29.651 1.00 90.12 582 PHE A O 1
ATOM 4786 N N . LYS A 1 583 ? -6.259 19.769 29.339 1.00 92.94 583 LYS A N 1
ATOM 4787 C CA . LYS A 1 583 ? -7.057 19.991 30.550 1.00 92.94 583 LYS A CA 1
ATOM 4788 C C . LYS A 1 583 ? -8.329 19.145 30.525 1.00 92.94 583 LYS A C 1
ATOM 4790 O O . LYS A 1 583 ? -8.616 18.442 31.491 1.00 92.94 583 LYS A O 1
ATOM 4795 N N . ARG A 1 584 ? -9.044 19.122 29.393 1.00 93.56 584 ARG A N 1
ATOM 4796 C CA . ARG A 1 584 ? -10.203 18.240 29.188 1.00 93.56 584 ARG A CA 1
ATOM 4797 C C . ARG A 1 584 ? -9.846 16.769 29.450 1.00 93.56 584 ARG A C 1
ATOM 4799 O O . ARG A 1 584 ? -10.575 16.069 30.150 1.00 93.56 584 ARG A O 1
ATOM 4806 N N . TYR A 1 585 ? -8.714 16.292 28.931 1.00 93.06 585 TYR A N 1
ATOM 4807 C CA . TYR A 1 585 ? -8.256 14.922 29.179 1.00 93.06 585 TYR A CA 1
ATOM 4808 C C . TYR A 1 585 ? -7.982 14.638 30.668 1.00 93.06 585 TYR A C 1
ATOM 4810 O O . TYR A 1 585 ? -8.380 13.583 31.172 1.00 93.06 585 TYR A O 1
ATOM 4818 N N . ASP A 1 586 ? -7.352 15.562 31.393 1.00 94.50 586 ASP A N 1
ATOM 4819 C CA . ASP A 1 586 ? -7.074 15.390 32.824 1.00 94.50 586 ASP A CA 1
ATOM 4820 C C . ASP A 1 586 ? -8.350 15.379 33.673 1.00 94.50 586 ASP A C 1
ATOM 4822 O O . ASP A 1 586 ? -8.516 14.514 34.537 1.00 94.50 586 ASP A O 1
ATOM 4826 N N . MET A 1 587 ? -9.326 16.223 33.346 1.00 96.44 587 MET A N 1
ATOM 4827 C CA . MET A 1 587 ? -10.630 16.236 34.018 1.00 96.44 587 MET A CA 1
ATOM 4828 C C . MET A 1 587 ? -11.400 14.921 33.829 1.00 96.44 587 MET A C 1
ATOM 4830 O O . MET A 1 587 ? -12.094 14.462 34.740 1.00 96.44 587 MET A O 1
ATOM 4834 N N . ALA A 1 588 ? -11.245 14.264 32.676 1.00 95.31 588 ALA A N 1
ATOM 4835 C CA . ALA A 1 588 ? -11.799 12.929 32.456 1.00 95.31 588 ALA A CA 1
ATOM 4836 C C . ALA A 1 588 ? -11.111 11.857 33.328 1.00 95.31 588 ALA A C 1
ATOM 4838 O O . ALA A 1 588 ? -11.758 10.909 33.777 1.00 95.31 588 ALA A O 1
ATOM 4839 N N . LYS A 1 589 ? -9.808 11.991 33.631 1.00 96.19 589 LYS A N 1
ATOM 4840 C CA . LYS A 1 589 ? -9.123 11.090 34.583 1.00 96.19 589 LYS A CA 1
ATOM 4841 C C . LYS A 1 589 ? -9.633 11.280 36.009 1.00 96.19 589 LYS A C 1
ATOM 4843 O O . LYS A 1 589 ? -9.795 10.296 36.730 1.00 96.19 589 LYS A O 1
ATOM 4848 N N . GLU A 1 590 ? -9.898 12.517 36.414 1.00 97.12 590 GLU A N 1
ATOM 4849 C CA . GLU A 1 590 ? -10.482 12.818 37.726 1.00 97.12 590 GLU A CA 1
ATOM 4850 C C . GLU A 1 590 ? -11.847 12.137 37.899 1.00 97.12 590 GLU A C 1
ATOM 4852 O O . GLU A 1 590 ? -12.089 11.507 38.928 1.00 97.12 590 GLU A O 1
ATOM 4857 N N . ASN A 1 591 ? -12.694 12.148 36.866 1.00 97.56 591 ASN A N 1
ATOM 4858 C CA . ASN A 1 591 ? -13.980 11.442 36.876 1.00 97.56 591 ASN A CA 1
ATOM 4859 C C . ASN A 1 591 ? -13.823 9.930 37.115 1.00 97.56 591 ASN A C 1
ATOM 4861 O O . ASN A 1 591 ? -14.554 9.337 37.909 1.00 97.56 591 ASN A O 1
ATOM 4865 N N . ILE A 1 592 ? -12.830 9.296 36.480 1.00 97.06 592 ILE A N 1
ATOM 4866 C CA . ILE A 1 592 ? -12.497 7.884 36.727 1.00 97.06 592 ILE A CA 1
ATOM 4867 C C . ILE A 1 592 ? -12.084 7.656 38.183 1.00 97.06 592 ILE A C 1
ATOM 4869 O O . ILE A 1 592 ? -12.460 6.644 38.783 1.00 97.06 592 ILE A O 1
ATOM 4873 N N . ASN A 1 593 ? -11.300 8.571 38.751 1.00 96.00 593 ASN A N 1
ATOM 4874 C CA . ASN A 1 593 ? -10.846 8.465 40.133 1.00 96.00 593 ASN A CA 1
ATOM 4875 C C . ASN A 1 593 ? -12.008 8.599 41.123 1.00 96.00 593 ASN A C 1
ATOM 4877 O O . ASN A 1 593 ? -12.049 7.820 42.071 1.00 96.00 593 ASN A O 1
ATOM 4881 N N . LEU A 1 594 ? -12.984 9.479 40.866 1.00 95.31 594 LEU A N 1
ATOM 4882 C CA . LEU A 1 594 ? -14.208 9.578 41.673 1.00 95.31 594 LEU A CA 1
ATOM 4883 C C . LEU A 1 594 ? -14.923 8.221 41.770 1.00 95.31 594 LEU A C 1
ATOM 4885 O O . LEU A 1 594 ? -15.158 7.722 42.869 1.00 95.31 594 LEU A O 1
ATOM 4889 N N . ILE A 1 595 ? -15.166 7.562 40.631 1.00 95.69 595 ILE A N 1
ATOM 4890 C CA . ILE A 1 595 ? -15.837 6.250 40.589 1.00 95.69 595 ILE A CA 1
ATOM 4891 C C . ILE A 1 595 ? -15.016 5.182 41.331 1.00 95.69 595 ILE A C 1
ATOM 4893 O O . ILE A 1 595 ? -15.568 4.374 42.081 1.00 95.69 595 ILE A O 1
ATOM 4897 N N . LYS A 1 596 ? -13.688 5.162 41.138 1.00 94.62 596 LYS A N 1
ATOM 4898 C CA . LYS A 1 596 ? -12.788 4.210 41.815 1.00 94.62 596 LYS A CA 1
ATOM 4899 C C . LYS A 1 596 ? -12.775 4.395 43.330 1.00 94.62 596 LYS A C 1
ATOM 4901 O O . LYS A 1 596 ? -12.724 3.398 44.048 1.00 94.62 596 LYS A O 1
ATOM 4906 N N . THR A 1 597 ? -12.809 5.634 43.811 1.00 93.56 597 THR A N 1
ATOM 4907 C CA . THR A 1 597 ? -12.867 5.935 45.245 1.00 93.56 597 THR A CA 1
ATOM 4908 C C . THR A 1 597 ? -14.170 5.418 45.845 1.00 93.56 597 THR A C 1
ATOM 4910 O O . THR A 1 597 ? -14.127 4.683 46.829 1.00 93.56 597 THR A O 1
ATOM 4913 N N . THR A 1 598 ? -15.317 5.672 45.208 1.00 91.50 598 THR A N 1
ATOM 4914 C CA . THR A 1 598 ? -16.603 5.124 45.671 1.00 91.50 598 THR A CA 1
ATOM 4915 C C . THR A 1 598 ? -16.621 3.593 45.641 1.00 91.50 598 THR A C 1
ATOM 4917 O O . THR A 1 598 ? -17.083 2.973 46.593 1.00 91.50 598 THR A O 1
ATOM 4920 N N . LEU A 1 599 ? -16.053 2.962 44.605 1.00 91.00 599 LEU A N 1
ATOM 4921 C CA . LEU A 1 599 ? -15.914 1.498 44.530 1.00 91.00 599 LEU A CA 1
ATOM 4922 C C . LEU A 1 599 ? -15.129 0.913 45.707 1.00 91.00 599 LEU A C 1
ATOM 4924 O O . LEU A 1 599 ? -15.529 -0.115 46.249 1.00 91.00 599 LEU A O 1
ATOM 4928 N N . ARG A 1 600 ? -14.019 1.551 46.097 1.00 89.81 600 ARG A N 1
ATOM 4929 C CA . ARG A 1 600 ? -13.196 1.114 47.237 1.00 89.81 600 ARG A CA 1
ATOM 4930 C C . ARG A 1 600 ? -13.934 1.240 48.567 1.00 89.81 600 ARG A C 1
ATOM 4932 O O . ARG A 1 600 ? -13.715 0.414 49.442 1.00 89.81 600 ARG A O 1
ATOM 4939 N N . ASN A 1 601 ? -14.805 2.238 48.686 1.00 85.12 601 ASN A N 1
ATOM 4940 C CA . ASN A 1 601 ? -15.560 2.521 49.906 1.00 85.12 601 ASN A CA 1
ATOM 4941 C C . ASN A 1 601 ? -16.901 1.767 49.974 1.00 85.12 601 ASN A C 1
ATOM 4943 O O . ASN A 1 601 ? -17.527 1.719 51.028 1.00 85.12 601 ASN A O 1
ATOM 4947 N N . SER A 1 602 ? -17.354 1.175 48.865 1.00 77.62 602 SER A N 1
ATOM 4948 C CA . SER A 1 602 ? -18.521 0.292 48.844 1.00 77.62 602 SER A CA 1
ATOM 4949 C C . SER A 1 602 ? -18.143 -1.104 49.361 1.00 77.62 602 SER A C 1
ATOM 4951 O O . SER A 1 602 ? -17.324 -1.790 48.741 1.00 77.62 602 SER A O 1
ATOM 4953 N N . ASN A 1 603 ? -18.728 -1.530 50.485 1.00 59.34 603 ASN A N 1
ATOM 4954 C CA . ASN A 1 603 ? -18.563 -2.887 51.029 1.00 59.34 603 ASN A CA 1
ATOM 4955 C C . ASN A 1 603 ? -19.259 -3.949 50.175 1.00 59.34 603 ASN A C 1
ATOM 4957 O O . ASN A 1 603 ? -20.341 -3.673 49.615 1.00 59.34 603 ASN A O 1
#

Sequence (603 aa):
MNIKLILVTSIIATTSFAGDLSQFTEKTLSLLPAKMAKVVKRKKVSVRFKDLNKKFGNDLPNPCETKGFVYGKYRLGKITLDKRFEAVITKGESKTQEFPCKQKTYYKLAQATLLHEASHAFDNKFLWLKRSSNDKSIRAFGFWDVEGIKNKNFNTYHKRSPDQYEYTKRKEFFAVNFEYFILDPEYQCRRPNLYNYYKNELNHTPFKNVNCEVNRVINFTTDNGLHTVSLDPDLIKEVQFLFAAEGPKMFSKWGHSMFKLVVCKNKNDTIEQCRKNTKGHVVLSFLAYIDEVGIDGLKGIFGKYPSRMMVSDINSVKRQYTRAEFRSLKSLPLKFNKDQRKRFLNHVLRIYWEYAGRYFFFANNCADEAYKVVQVAINERKTYKEDLMTPLGLYKRLLKKGLTDESILKDKKNAAASGFFYPSFGDKLNIVYEKVKTNFPSTDWPKKVEEYARLHPEDRRTILIHLLNPENTSPKKAHLYGLLGIEGHAQYLDAQMAMAKVSDFKALDELGDEYKLMLEETVELKNVYLYGAAKEERGYGIPLLKDLRMDDTVIREESDTQRAEIMEIVKRAVIENNQEVFKRYDMAKENINLIKTTLRNSN